Protein AF-A0A5C6E444-F1 (afdb_monomer_lite)

Radius of gyration: 42.6 Å; chains: 1; bounding box: 114×126×117 Å

Sequence (752 aa):
MQLSALETNTLDVEDFRRLGVRPQECRSLVIRQAAARRSRSLARLQLTSPTPNTELQLSRIATSAYRLLDPRKRVDFLQRVRVGRVLATSFPWGNQGQFRVDSADAAAANGEATEPYSSRDEEPFFFEVEYTQAYADNLEDRVAFSNWVQSLDSEDLILAAPRRHRIATLRRSIQHPRMILALIGLVLVTLYGVSQLDFRPETIAIRRVESEPSLTENETETEMETDTEPTVLSPSAQGTNQTEPSSTSGPAESGPADEQVASVDPPSQTGPSLPKNPMATSEVTPASPEIAEQPLMAPLAPKTASPPALPPAAAVEEMESQLTDSAPVLADTQLALTDESKLTEESGFLPDPFAAVAMNEIGTARSPDHADIPRTADKQPDAPVIEVERADLKTLLPEPSESEQNRAIARWKLAIPQIGTPLTPSQIPRVIQQIETSVASLSDADVDAYVAHRLIAQYAWLIETPDQVNARLQRLPPLFAVSIDRLLTQAYLAAENNADMLETQQHLARNGLVLAEHHLTFERFEDCENVLAVATRLATTSANRERILDVQQLTQALEQAQRMQTTVSRLDLTNPDAESPSDLGVAGRYYCLMLRRWDEGLPWLVHASDTRLANLARQEMEMTNASTATDWNELADRWILAADRSDGRSADSLRYHVIALKRRAAGLSNGFEEKLNRDREIEQAESALPFYLRQASDGQSLGHESPASQPAATDASEIPLLEPATADESTPLSGSPNIAGVLAAVELASLN

Structure (mmCIF, N/CA/C/O backbone):
data_AF-A0A5C6E444-F1
#
_entry.id   AF-A0A5C6E444-F1
#
loop_
_atom_site.group_PDB
_atom_site.id
_atom_site.type_symbol
_atom_site.label_atom_id
_atom_site.label_alt_id
_atom_site.label_comp_id
_atom_site.label_asym_id
_atom_site.label_entity_id
_atom_site.label_seq_id
_atom_site.pdbx_PDB_ins_code
_atom_site.Cartn_x
_atom_site.Cartn_y
_atom_site.Cartn_z
_atom_site.occupancy
_atom_site.B_iso_or_equiv
_atom_site.auth_seq_id
_atom_site.auth_comp_id
_atom_site.auth_asym_id
_atom_site.auth_atom_id
_atom_site.pdbx_PDB_model_num
ATOM 1 N N . MET A 1 1 ? 41.463 47.774 9.058 1.00 40.59 1 MET A N 1
ATOM 2 C CA . MET A 1 1 ? 40.265 48.484 8.549 1.00 40.59 1 MET A CA 1
ATOM 3 C C . MET A 1 1 ? 39.371 48.811 9.733 1.00 40.59 1 MET A C 1
ATOM 5 O O . MET A 1 1 ? 39.279 47.974 10.621 1.00 40.59 1 MET A O 1
ATOM 9 N N . GLN A 1 2 ? 38.741 49.986 9.776 1.00 31.84 2 GLN A N 1
ATOM 10 C CA . GLN A 1 2 ? 37.686 50.262 10.758 1.00 31.84 2 GLN A CA 1
ATOM 11 C C . GLN A 1 2 ? 36.372 49.679 10.228 1.00 31.84 2 GLN A C 1
ATOM 13 O O . GLN A 1 2 ? 35.950 50.032 9.129 1.00 31.84 2 GLN A O 1
ATOM 18 N N . LEU A 1 3 ? 35.750 48.768 10.978 1.00 35.50 3 LEU A N 1
ATOM 19 C CA . LEU A 1 3 ? 34.422 48.252 10.648 1.00 35.50 3 LEU A CA 1
ATOM 20 C C . LEU A 1 3 ? 33.384 49.321 11.008 1.00 35.50 3 LEU A C 1
ATOM 22 O O . LEU A 1 3 ? 33.232 49.674 12.176 1.00 35.50 3 LEU A O 1
ATOM 26 N N . SER A 1 4 ? 32.694 49.856 10.002 1.00 43.78 4 SER A N 1
ATOM 27 C CA . SER A 1 4 ? 31.638 50.855 10.177 1.00 43.78 4 SER A CA 1
ATOM 28 C C . SER A 1 4 ? 30.443 50.238 10.909 1.00 43.78 4 SER A C 1
ATOM 30 O O . SER A 1 4 ? 29.678 49.465 10.329 1.00 43.78 4 SER A O 1
ATOM 32 N N . ALA A 1 5 ? 30.298 50.559 12.194 1.00 47.66 5 ALA A N 1
ATOM 33 C CA . ALA A 1 5 ? 29.328 49.936 13.086 1.00 47.66 5 ALA A CA 1
ATOM 34 C C . ALA A 1 5 ? 27.890 50.425 12.837 1.00 47.66 5 ALA A C 1
ATOM 36 O O . ALA A 1 5 ? 27.390 51.255 13.589 1.00 47.66 5 ALA A O 1
ATOM 37 N N . LEU A 1 6 ? 27.250 49.905 11.780 1.00 49.41 6 LEU A N 1
ATOM 38 C CA . LEU A 1 6 ? 25.790 49.768 11.617 1.00 49.41 6 LEU A CA 1
ATOM 39 C C . LEU A 1 6 ? 25.437 48.979 10.331 1.00 49.41 6 LEU A C 1
ATOM 41 O O . LEU A 1 6 ? 24.584 49.390 9.548 1.00 49.41 6 LEU A O 1
ATOM 45 N N . GLU A 1 7 ? 26.068 47.816 10.101 1.00 54.72 7 GLU A N 1
ATOM 46 C CA . GLU A 1 7 ? 25.470 46.838 9.176 1.00 54.72 7 GLU A CA 1
ATOM 47 C C . GLU A 1 7 ? 24.103 46.419 9.735 1.00 54.72 7 GLU A C 1
ATOM 49 O O . GLU A 1 7 ? 24.007 45.835 10.819 1.00 54.72 7 GLU A O 1
ATOM 54 N N . THR A 1 8 ? 23.031 46.749 9.015 1.00 60.66 8 THR A N 1
ATOM 55 C CA . THR A 1 8 ? 21.670 46.389 9.409 1.00 60.66 8 THR A CA 1
ATOM 56 C C . THR A 1 8 ? 21.517 44.868 9.415 1.00 60.66 8 THR A C 1
ATOM 58 O O . THR A 1 8 ? 22.016 44.167 8.540 1.00 60.66 8 THR A O 1
ATOM 61 N N . ASN A 1 9 ? 20.808 44.325 10.411 1.00 74.19 9 ASN A N 1
ATOM 62 C CA . ASN A 1 9 ? 20.682 42.874 10.644 1.00 74.19 9 ASN A CA 1
ATOM 63 C C . ASN A 1 9 ? 19.778 42.149 9.609 1.00 74.19 9 ASN A C 1
ATOM 65 O O . ASN A 1 9 ? 19.244 41.071 9.868 1.00 74.19 9 ASN A O 1
ATOM 69 N N . THR A 1 10 ? 19.575 42.777 8.454 1.00 85.44 10 THR A N 1
ATOM 70 C CA . THR A 1 10 ? 18.703 42.404 7.340 1.00 85.44 10 THR A CA 1
ATOM 71 C C . THR A 1 10 ? 19.525 41.862 6.178 1.00 85.44 10 THR A C 1
ATOM 73 O O . THR A 1 10 ? 20.626 42.342 5.928 1.00 85.44 10 THR A O 1
ATOM 76 N N . LEU A 1 11 ? 18.975 40.911 5.423 1.00 90.38 11 LEU A N 1
ATOM 77 C CA . LEU A 1 11 ? 19.591 40.454 4.175 1.00 90.38 11 LEU A CA 1
ATOM 78 C C . LEU A 1 11 ? 19.696 41.584 3.147 1.00 90.38 11 LEU A C 1
ATOM 80 O O . LEU A 1 11 ? 18.687 42.192 2.790 1.00 90.38 11 LEU A O 1
ATOM 84 N N . ASP A 1 12 ? 20.907 41.811 2.643 1.00 93.50 12 ASP A N 1
ATOM 85 C CA . ASP A 1 12 ? 21.166 42.731 1.538 1.00 93.50 12 ASP A CA 1
ATOM 86 C C . ASP A 1 12 ? 20.846 42.049 0.193 1.00 93.50 12 ASP A C 1
ATOM 88 O O . ASP A 1 12 ? 21.086 40.854 0.000 1.00 93.50 12 ASP A O 1
ATOM 92 N N . VAL A 1 13 ? 20.351 42.820 -0.777 1.00 94.69 13 VAL A N 1
ATOM 93 C CA . VAL A 1 13 ? 20.203 42.392 -2.179 1.00 94.69 13 VAL A CA 1
ATOM 94 C C . VAL A 1 13 ? 21.555 41.945 -2.750 1.00 94.69 13 VAL A C 1
ATOM 96 O O . VAL A 1 13 ? 21.613 41.027 -3.572 1.00 94.69 13 VAL A O 1
ATOM 99 N N . GLU A 1 14 ? 22.651 42.538 -2.280 1.00 95.75 14 GLU A N 1
ATOM 100 C CA . GLU A 1 14 ? 24.004 42.161 -2.681 1.00 95.75 14 GLU A CA 1
ATOM 101 C C . GLU A 1 14 ? 24.407 40.746 -2.207 1.00 95.75 14 GLU A C 1
ATOM 103 O O . GLU A 1 14 ? 25.134 40.058 -2.926 1.00 95.75 14 GLU A O 1
ATOM 108 N N . ASP A 1 15 ? 23.889 40.244 -1.075 1.00 96.62 15 ASP A N 1
ATOM 109 C CA . ASP A 1 15 ? 24.129 38.851 -0.650 1.00 96.62 15 ASP A CA 1
ATOM 110 C C . ASP A 1 15 ? 23.521 37.852 -1.655 1.00 96.62 15 ASP A C 1
ATOM 112 O O . ASP A 1 15 ? 24.148 36.849 -2.003 1.00 96.62 15 ASP A O 1
ATOM 116 N N . PHE A 1 16 ? 22.336 38.159 -2.196 1.00 96.88 16 PHE A N 1
ATOM 117 C CA . PHE A 1 16 ? 21.716 37.384 -3.277 1.00 96.88 16 PHE A CA 1
ATOM 118 C C . PHE A 1 16 ? 22.481 37.528 -4.605 1.00 96.88 16 PHE A C 1
ATOM 120 O O . PHE A 1 16 ? 22.730 36.526 -5.289 1.00 96.88 16 PHE A O 1
ATOM 127 N N . ARG A 1 17 ? 22.902 38.755 -4.959 1.00 97.06 17 ARG A N 1
ATOM 128 C CA . ARG A 1 17 ? 23.645 39.045 -6.201 1.00 97.06 17 ARG A CA 1
ATOM 129 C C . ARG A 1 17 ? 24.972 38.285 -6.265 1.00 97.06 17 ARG A C 1
ATOM 131 O O . ARG A 1 17 ? 25.257 37.682 -7.300 1.00 97.06 17 ARG A O 1
ATOM 138 N N . ARG A 1 18 ? 25.742 38.241 -5.170 1.00 96.62 18 ARG A N 1
ATOM 139 C CA . ARG A 1 18 ? 27.035 37.524 -5.087 1.00 96.62 18 ARG A CA 1
ATOM 140 C C . ARG A 1 18 ? 26.921 36.032 -5.400 1.00 96.62 18 ARG A C 1
ATOM 142 O O . ARG A 1 18 ? 27.819 35.472 -6.027 1.00 96.62 18 ARG A O 1
ATOM 149 N N . LEU A 1 19 ? 25.821 35.387 -5.003 1.00 96.75 19 LEU A N 1
ATOM 150 C CA . LEU A 1 19 ? 25.569 33.982 -5.344 1.00 96.75 19 LEU A CA 1
ATOM 151 C C . LEU A 1 19 ? 24.977 33.806 -6.754 1.00 96.75 19 LEU A C 1
ATOM 153 O O . LEU A 1 19 ? 25.124 32.740 -7.349 1.00 96.75 19 LEU A O 1
ATOM 157 N N . GLY A 1 20 ? 24.337 34.838 -7.313 1.00 96.44 20 GLY A N 1
ATOM 158 C CA . GLY A 1 20 ? 23.543 34.744 -8.544 1.00 96.44 20 GLY A CA 1
ATOM 159 C C . GLY A 1 20 ? 22.139 34.176 -8.305 1.00 96.44 20 GLY A C 1
ATOM 160 O O . GLY A 1 20 ? 21.600 33.479 -9.161 1.00 96.44 20 GLY A O 1
ATOM 161 N N . VAL A 1 21 ? 21.565 34.433 -7.128 1.00 96.94 21 VAL A N 1
ATOM 162 C CA . VAL A 1 21 ? 20.275 33.889 -6.673 1.00 96.94 21 VAL A CA 1
ATOM 163 C C . VAL A 1 21 ? 19.212 34.999 -6.672 1.00 96.94 21 VAL A C 1
ATOM 165 O O . VAL A 1 21 ? 19.526 36.168 -6.462 1.00 96.94 21 VAL A O 1
ATOM 168 N N . ARG A 1 22 ? 17.935 34.668 -6.915 1.00 95.19 22 ARG A N 1
ATOM 169 C CA . ARG A 1 22 ? 16.834 35.654 -6.872 1.00 95.19 22 ARG A CA 1
ATOM 170 C C . ARG A 1 22 ? 16.516 36.055 -5.413 1.00 95.19 22 ARG A C 1
ATOM 172 O O . ARG A 1 22 ? 16.431 35.153 -4.583 1.00 95.19 22 ARG A O 1
ATOM 179 N N . PRO A 1 23 ? 16.211 37.333 -5.094 1.00 94.56 23 PRO A N 1
ATOM 180 C CA . PRO A 1 23 ? 15.843 37.778 -3.733 1.00 94.56 23 PRO A CA 1
ATOM 181 C C . PRO A 1 23 ? 14.659 37.044 -3.073 1.00 94.56 23 PRO A C 1
ATOM 183 O O . PRO A 1 23 ? 14.519 37.033 -1.855 1.00 94.56 23 PRO A O 1
ATOM 186 N N . GLN A 1 24 ? 13.798 36.421 -3.881 1.00 92.94 24 GLN A N 1
ATOM 187 C CA . GLN A 1 24 ? 12.638 35.633 -3.443 1.00 92.94 24 GLN A CA 1
ATOM 188 C C . GLN A 1 24 ? 12.989 34.164 -3.107 1.00 92.94 24 GLN A C 1
ATOM 190 O O . GLN A 1 24 ? 12.141 33.419 -2.614 1.00 92.94 24 GLN A O 1
ATOM 195 N N . GLU A 1 25 ? 14.210 33.701 -3.404 1.00 95.12 25 GLU A N 1
ATOM 196 C CA . GLU A 1 25 ? 14.583 32.293 -3.249 1.00 95.12 25 GLU A CA 1
ATOM 197 C C . GLU A 1 25 ? 14.889 31.934 -1.787 1.00 95.12 25 GLU A C 1
ATOM 199 O O . GLU A 1 25 ? 15.591 32.643 -1.055 1.00 95.12 25 GLU A O 1
ATOM 204 N N . CYS A 1 26 ? 14.345 30.795 -1.369 1.00 93.69 26 CYS A N 1
ATOM 205 C CA . CYS A 1 26 ? 14.373 30.286 0.002 1.00 93.69 26 CYS A CA 1
ATOM 206 C C . CYS A 1 26 ? 14.635 28.772 0.080 1.00 93.69 26 CYS A C 1
ATOM 208 O O . CYS A 1 26 ? 14.751 28.234 1.180 1.00 93.69 26 CYS A O 1
ATOM 210 N N . ARG A 1 27 ? 14.775 28.077 -1.058 1.00 93.69 27 ARG A N 1
ATOM 211 C CA . ARG A 1 27 ? 15.190 26.670 -1.109 1.00 93.69 27 ARG A CA 1
ATOM 212 C C . ARG A 1 27 ? 16.679 26.559 -0.780 1.00 93.69 27 ARG A C 1
ATOM 214 O O . ARG A 1 27 ? 17.534 26.990 -1.555 1.00 93.69 27 ARG A O 1
ATOM 221 N N . SER A 1 28 ? 16.985 25.946 0.362 1.00 92.75 28 SER A N 1
ATOM 222 C CA . SER A 1 28 ? 18.350 25.743 0.869 1.00 92.75 28 SER A CA 1
ATOM 223 C C . SER A 1 28 ? 19.281 25.085 -0.153 1.00 92.75 28 SER A C 1
ATOM 225 O O . SER A 1 28 ? 20.414 25.531 -0.314 1.00 92.75 28 SER A O 1
ATOM 227 N N . LEU A 1 29 ? 18.794 24.075 -0.883 1.00 91.31 29 LEU A N 1
ATOM 228 C CA . LEU A 1 29 ? 19.543 23.357 -1.917 1.00 91.31 29 LEU A CA 1
ATOM 229 C C . LEU A 1 29 ? 20.000 24.293 -3.046 1.00 91.31 29 LEU A C 1
ATOM 231 O O . LEU A 1 29 ? 21.170 24.264 -3.414 1.00 91.31 29 LEU A O 1
ATOM 235 N N . VAL A 1 30 ? 19.127 25.185 -3.530 1.00 94.75 30 VAL A N 1
ATOM 236 C CA . VAL A 1 30 ? 19.460 26.164 -4.584 1.00 94.75 30 VAL A CA 1
ATOM 237 C C . VAL A 1 30 ? 20.535 27.139 -4.097 1.00 94.75 30 VAL A C 1
ATOM 239 O O . VAL A 1 30 ? 21.501 27.406 -4.809 1.00 94.75 30 VAL A O 1
ATOM 242 N N . ILE A 1 31 ? 20.414 27.625 -2.856 1.00 95.81 31 ILE A N 1
ATOM 243 C CA . ILE A 1 31 ? 21.383 28.546 -2.239 1.00 95.81 31 ILE A CA 1
ATOM 244 C C . ILE A 1 31 ? 22.746 27.856 -2.051 1.00 95.81 31 ILE A C 1
ATOM 246 O O . ILE A 1 31 ? 23.773 28.414 -2.439 1.00 95.81 31 ILE A O 1
ATOM 250 N N . ARG A 1 32 ? 22.761 26.619 -1.526 1.00 96.06 32 ARG A N 1
ATOM 251 C CA . ARG A 1 32 ? 23.975 25.796 -1.370 1.00 96.06 32 ARG A CA 1
ATOM 252 C C . ARG A 1 32 ? 24.635 25.499 -2.721 1.00 96.06 32 ARG A C 1
ATOM 254 O O . ARG A 1 32 ? 25.845 25.667 -2.847 1.00 96.06 32 ARG A O 1
ATOM 261 N N . GLN A 1 33 ? 23.864 25.112 -3.739 1.00 95.44 33 GLN A N 1
ATOM 262 C CA . GLN A 1 33 ? 24.388 24.787 -5.070 1.00 95.44 33 GLN A CA 1
ATOM 263 C C . GLN A 1 33 ? 24.950 26.028 -5.784 1.00 95.44 33 GLN A C 1
ATOM 265 O O . GLN A 1 33 ? 26.018 25.948 -6.392 1.00 95.44 33 GLN A O 1
ATOM 270 N N . ALA A 1 34 ? 24.290 27.186 -5.673 1.00 96.94 34 ALA A N 1
ATOM 271 C CA . ALA A 1 34 ? 24.795 28.451 -6.207 1.00 96.94 34 ALA A CA 1
ATOM 272 C C . ALA A 1 34 ? 26.107 28.878 -5.523 1.00 96.94 34 ALA A C 1
ATOM 274 O O . ALA A 1 34 ? 27.084 29.196 -6.206 1.00 96.94 34 ALA A O 1
ATOM 275 N N . ALA A 1 35 ? 26.163 28.800 -4.188 1.00 97.38 35 ALA A N 1
ATOM 276 C CA . ALA A 1 35 ? 27.378 29.068 -3.422 1.00 97.38 35 ALA A CA 1
ATOM 277 C C . ALA A 1 35 ? 28.525 28.120 -3.806 1.00 97.38 35 ALA A C 1
ATOM 279 O O . ALA A 1 35 ? 29.620 28.594 -4.092 1.00 97.38 35 ALA A O 1
ATOM 280 N N . ALA A 1 36 ? 28.267 26.811 -3.902 1.00 95.94 36 ALA A N 1
ATOM 281 C CA . ALA A 1 36 ? 29.263 25.810 -4.290 1.00 95.94 36 ALA A CA 1
ATOM 282 C C . ALA A 1 36 ? 29.775 25.996 -5.730 1.00 95.94 36 ALA A C 1
ATOM 284 O O . ALA A 1 36 ? 30.969 25.839 -5.985 1.00 95.94 36 ALA A O 1
ATOM 285 N N . ARG A 1 37 ? 28.904 26.373 -6.679 1.00 96.31 37 ARG A N 1
ATOM 286 C CA . ARG A 1 37 ? 29.305 26.701 -8.060 1.00 96.31 37 ARG A CA 1
ATOM 287 C C . ARG A 1 37 ? 30.225 27.930 -8.094 1.00 96.31 37 ARG A C 1
ATOM 289 O O . ARG A 1 37 ? 31.275 27.875 -8.731 1.00 96.31 37 ARG A O 1
ATOM 296 N N . ARG A 1 38 ? 29.870 29.006 -7.377 1.00 96.50 38 ARG A N 1
ATOM 297 C CA . ARG A 1 38 ? 30.661 30.253 -7.304 1.00 96.50 38 ARG A CA 1
ATOM 298 C C . ARG A 1 38 ? 31.979 30.091 -6.542 1.00 96.50 38 ARG A C 1
ATOM 300 O O . ARG A 1 38 ? 33.000 30.623 -6.982 1.00 96.50 38 ARG A O 1
ATOM 307 N N . SER A 1 39 ? 31.985 29.350 -5.433 1.00 96.94 39 SER A N 1
ATOM 308 C CA . SER A 1 39 ? 33.206 29.103 -4.663 1.00 96.94 39 SER A CA 1
ATOM 309 C C . SER A 1 39 ? 34.166 28.184 -5.416 1.00 96.94 39 SER A C 1
ATOM 311 O O . SER A 1 39 ? 35.348 28.497 -5.476 1.00 96.94 39 SER A O 1
ATOM 313 N N . ARG A 1 40 ? 33.688 27.123 -6.086 1.00 96.56 40 ARG A N 1
ATOM 314 C C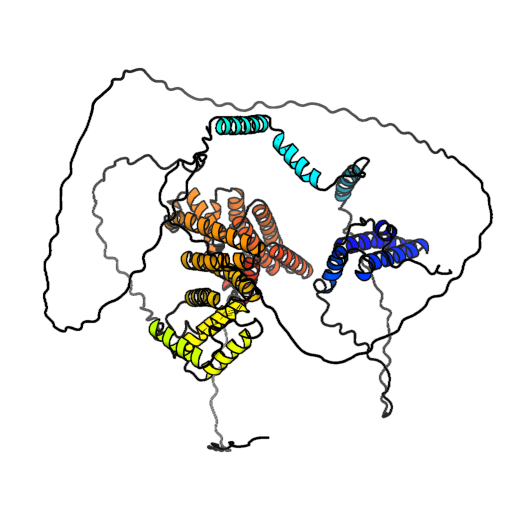A . ARG A 1 40 ? 34.540 26.199 -6.863 1.00 96.56 40 ARG A CA 1
ATOM 315 C C . ARG A 1 40 ? 35.345 26.905 -7.961 1.00 96.56 40 ARG A C 1
ATOM 317 O O . ARG A 1 40 ? 36.517 26.581 -8.140 1.00 96.56 40 ARG A O 1
ATOM 324 N N . SER A 1 41 ? 34.763 27.877 -8.671 1.00 94.56 41 SER A N 1
ATOM 325 C CA . SER A 1 41 ? 35.501 28.651 -9.685 1.00 94.56 41 SER A CA 1
ATOM 326 C C . SER A 1 41 ? 36.585 29.549 -9.078 1.00 94.56 41 SER A C 1
ATOM 328 O O . SER A 1 41 ? 37.691 29.609 -9.606 1.00 94.56 41 SER A O 1
ATOM 330 N N . LEU A 1 42 ? 36.300 30.209 -7.951 1.00 96.75 42 LEU A N 1
ATOM 331 C CA . LEU A 1 42 ? 37.261 31.104 -7.296 1.00 96.75 42 LEU A CA 1
ATOM 332 C C . LEU A 1 42 ? 38.324 30.349 -6.490 1.00 96.75 42 LEU A C 1
ATOM 334 O O . LEU A 1 42 ? 39.458 30.802 -6.425 1.00 96.75 42 LEU A O 1
ATOM 338 N N . ALA A 1 43 ? 37.992 29.188 -5.925 1.00 96.50 43 ALA A N 1
ATOM 339 C CA . ALA A 1 43 ? 38.939 28.315 -5.239 1.00 96.50 43 ALA A CA 1
ATOM 340 C C . ALA A 1 43 ? 39.964 27.738 -6.224 1.00 96.50 43 ALA A C 1
ATOM 342 O O . ALA A 1 43 ? 41.153 27.752 -5.931 1.00 96.50 43 ALA A O 1
ATOM 343 N N . ARG A 1 44 ? 39.532 27.326 -7.428 1.00 96.69 44 ARG A N 1
ATOM 344 C CA . ARG A 1 44 ? 40.459 26.954 -8.511 1.00 96.69 44 ARG A CA 1
ATOM 345 C C . ARG A 1 44 ? 41.402 28.109 -8.862 1.00 96.69 44 ARG A C 1
ATOM 347 O O . ARG A 1 44 ? 42.605 27.893 -8.881 1.00 96.69 44 ARG A O 1
ATOM 354 N N . LEU A 1 45 ? 40.879 29.327 -9.040 1.00 96.88 45 LEU A N 1
ATOM 355 C CA . LEU A 1 45 ? 41.705 30.516 -9.301 1.00 96.88 45 LEU A CA 1
ATOM 356 C C . LEU A 1 45 ? 42.662 30.854 -8.144 1.00 96.88 45 LEU A C 1
ATOM 358 O O . LEU A 1 45 ? 43.802 31.223 -8.400 1.00 96.88 45 LEU A O 1
ATOM 362 N N . GLN A 1 46 ? 42.239 30.693 -6.888 1.00 97.06 46 GLN A N 1
ATOM 363 C CA . GLN A 1 46 ? 43.089 30.905 -5.710 1.00 97.06 46 GLN A CA 1
ATOM 364 C C . GLN A 1 46 ? 44.215 29.862 -5.616 1.00 97.06 46 GLN A C 1
ATOM 366 O O . GLN A 1 46 ? 45.309 30.199 -5.178 1.00 97.06 46 GLN A O 1
ATOM 371 N N . LEU A 1 47 ? 43.967 28.618 -6.039 1.00 96.50 47 LEU A N 1
ATOM 372 C CA . LEU A 1 47 ? 44.970 27.548 -6.062 1.00 96.50 47 LEU A CA 1
ATOM 373 C C . LEU A 1 47 ? 45.969 27.702 -7.222 1.00 96.50 47 LEU A C 1
ATOM 375 O O . LEU A 1 47 ? 47.152 27.445 -7.033 1.00 96.50 47 LEU A O 1
ATOM 379 N N . THR A 1 48 ? 45.529 28.148 -8.405 1.00 97.56 48 THR A N 1
ATOM 380 C CA . THR A 1 48 ? 46.429 28.387 -9.554 1.00 97.56 48 THR A CA 1
ATOM 381 C C . THR A 1 48 ? 47.189 29.710 -9.468 1.00 97.56 48 THR A C 1
ATOM 383 O O . THR A 1 48 ? 48.245 29.863 -10.074 1.00 97.56 48 THR A O 1
ATOM 386 N N . SER A 1 49 ? 46.614 30.697 -8.784 1.00 96.69 49 SER A N 1
ATOM 387 C CA . SER A 1 49 ? 47.058 32.092 -8.793 1.00 96.69 49 SER A CA 1
ATOM 388 C C . SER A 1 49 ? 46.505 32.819 -7.557 1.00 96.69 49 SER A C 1
ATOM 390 O O . SER A 1 49 ? 45.511 33.542 -7.667 1.00 96.69 49 SER A O 1
ATOM 392 N N . PRO A 1 50 ? 47.089 32.612 -6.362 1.00 97.00 50 PRO A N 1
ATOM 393 C CA . PRO A 1 50 ? 46.564 33.180 -5.125 1.00 97.00 50 PRO A CA 1
ATOM 394 C C . PRO A 1 50 ? 46.607 34.710 -5.153 1.00 97.00 50 PRO A C 1
ATOM 396 O O . PRO A 1 50 ? 47.662 35.314 -5.347 1.00 97.00 50 PRO A O 1
ATOM 399 N N . THR A 1 51 ? 45.458 35.351 -4.919 1.00 97.56 51 THR A N 1
ATOM 400 C CA . THR A 1 51 ? 45.372 36.811 -4.763 1.00 97.56 51 THR A CA 1
ATOM 401 C C . THR A 1 51 ? 44.507 37.173 -3.552 1.00 97.56 51 THR A C 1
ATOM 403 O O . THR A 1 51 ? 43.516 36.488 -3.279 1.00 97.56 51 THR A O 1
ATOM 406 N N . PRO A 1 52 ? 44.789 38.287 -2.851 1.00 96.50 52 PRO A N 1
ATOM 407 C CA . PRO A 1 52 ? 43.941 38.736 -1.745 1.00 96.50 52 PRO A CA 1
ATOM 408 C C . PRO A 1 52 ? 42.520 39.103 -2.211 1.00 96.50 52 PRO A C 1
ATOM 410 O O . PRO A 1 52 ? 41.577 39.058 -1.427 1.00 96.50 52 PRO A O 1
ATOM 413 N N . ASN A 1 53 ? 42.332 39.425 -3.497 1.00 96.06 53 ASN A N 1
ATOM 414 C CA . ASN A 1 53 ? 41.016 39.724 -4.063 1.00 96.06 53 ASN A CA 1
ATOM 415 C C . ASN A 1 53 ? 40.154 38.464 -4.236 1.00 96.06 53 ASN A C 1
ATOM 417 O O . ASN A 1 53 ? 38.960 38.505 -3.944 1.00 96.06 53 ASN A O 1
ATOM 421 N N . THR A 1 54 ? 40.730 37.344 -4.681 1.00 96.12 54 THR A N 1
ATOM 422 C CA . THR A 1 54 ? 40.015 36.061 -4.820 1.00 96.12 54 THR A CA 1
ATOM 423 C C . THR A 1 54 ? 39.689 35.448 -3.457 1.00 96.12 54 THR A C 1
ATOM 425 O O . THR A 1 54 ? 38.571 34.971 -3.259 1.00 96.12 54 THR A O 1
ATOM 428 N N . GLU A 1 55 ? 40.584 35.572 -2.476 1.00 97.38 55 GLU A N 1
ATOM 429 C CA . GLU A 1 55 ? 40.324 35.236 -1.066 1.00 97.38 55 GLU A CA 1
ATOM 430 C C . GLU A 1 55 ? 39.182 36.081 -0.458 1.00 97.38 55 GLU A C 1
ATOM 432 O O . GLU A 1 55 ? 38.241 35.560 0.154 1.00 97.38 55 GLU A O 1
ATOM 437 N N . LEU A 1 56 ? 39.203 37.397 -0.691 1.00 96.62 56 LEU A N 1
ATOM 438 C CA . LEU A 1 56 ? 38.163 38.325 -0.240 1.00 96.62 56 LEU A CA 1
ATOM 439 C C . LEU A 1 56 ? 36.812 38.102 -0.952 1.00 96.62 56 LEU A C 1
ATOM 441 O O . LEU A 1 56 ? 35.755 38.362 -0.376 1.00 96.62 56 LEU A O 1
ATOM 445 N N . GLN A 1 57 ? 36.805 37.576 -2.180 1.00 96.75 57 GLN A N 1
ATOM 446 C CA . GLN A 1 57 ? 35.574 37.139 -2.850 1.00 96.75 57 GLN A CA 1
ATOM 447 C C . GLN A 1 57 ? 35.048 35.807 -2.290 1.00 96.75 57 GLN A C 1
ATOM 449 O O . GLN A 1 57 ? 33.841 35.685 -2.066 1.00 96.75 57 GLN A O 1
ATOM 454 N N . LEU A 1 58 ? 35.924 34.836 -2.002 1.00 97.38 58 LEU A N 1
ATOM 455 C CA . LEU A 1 58 ? 35.554 33.556 -1.381 1.00 97.38 58 LEU A CA 1
ATOM 456 C C . LEU A 1 58 ? 34.920 33.753 0.004 1.00 97.38 58 LEU A C 1
ATOM 458 O O . LEU A 1 58 ? 33.834 33.232 0.264 1.00 97.38 58 LEU A O 1
ATOM 462 N N . SER A 1 59 ? 35.545 34.559 0.864 1.00 96.94 59 SER A N 1
ATOM 463 C CA . SER A 1 59 ? 35.014 34.887 2.197 1.00 96.94 59 SER A CA 1
ATOM 464 C C . SER A 1 59 ? 33.691 35.664 2.133 1.00 96.94 59 SER A C 1
ATOM 466 O O . SER A 1 59 ? 32.773 35.377 2.908 1.00 96.94 59 SER A O 1
ATOM 468 N N . ARG A 1 60 ? 33.520 36.574 1.159 1.00 96.75 60 ARG A N 1
ATOM 469 C CA . ARG A 1 60 ? 32.222 37.221 0.880 1.00 96.75 60 ARG A CA 1
ATOM 470 C C . ARG A 1 60 ? 31.147 36.216 0.464 1.00 96.75 60 ARG A C 1
ATOM 472 O O . ARG A 1 60 ? 30.052 36.272 1.013 1.00 96.75 60 ARG A O 1
ATOM 479 N N . ILE A 1 61 ? 31.443 35.281 -0.440 1.00 97.50 61 ILE A N 1
ATOM 480 C CA . ILE A 1 61 ? 30.493 34.234 -0.867 1.00 97.50 61 ILE A CA 1
ATOM 481 C C . ILE A 1 61 ? 30.096 33.328 0.303 1.00 97.50 61 ILE A C 1
ATOM 483 O O . ILE A 1 61 ? 28.906 33.067 0.478 1.00 97.50 61 ILE A O 1
ATOM 487 N N . ALA A 1 62 ? 31.051 32.906 1.136 1.00 96.75 62 ALA A N 1
ATOM 488 C CA . ALA A 1 62 ? 30.766 32.126 2.340 1.00 96.75 62 ALA A CA 1
ATOM 489 C C . ALA A 1 62 ? 29.866 32.901 3.323 1.00 96.75 62 ALA A C 1
ATOM 491 O O . ALA A 1 62 ? 28.868 32.366 3.805 1.00 96.75 62 ALA A O 1
ATOM 492 N N . THR A 1 63 ? 30.162 34.186 3.551 1.00 96.12 63 THR A N 1
ATOM 493 C CA . THR A 1 63 ? 29.378 35.060 4.440 1.00 96.12 63 THR A CA 1
ATOM 494 C C . THR A 1 63 ? 27.953 35.271 3.920 1.00 96.12 63 THR A C 1
ATOM 496 O O . THR A 1 63 ? 26.995 35.115 4.677 1.00 96.12 63 THR A O 1
ATOM 499 N N . SER A 1 64 ? 27.790 35.572 2.629 1.00 96.69 64 SER A N 1
ATOM 500 C CA . SER A 1 64 ? 26.479 35.750 1.993 1.00 96.69 64 SER A CA 1
ATOM 501 C C . SER A 1 64 ? 25.664 34.451 1.981 1.00 96.69 64 SER A C 1
ATOM 503 O O . SER A 1 64 ? 24.470 34.477 2.273 1.00 96.69 64 SER A O 1
ATOM 505 N N . ALA A 1 65 ? 26.296 33.298 1.730 1.00 96.88 65 ALA A N 1
ATOM 506 C CA . ALA A 1 65 ? 25.637 31.993 1.815 1.00 96.88 65 ALA A CA 1
ATOM 507 C C . ALA A 1 65 ? 25.183 31.659 3.246 1.00 96.88 65 ALA A C 1
ATOM 509 O O . ALA A 1 65 ? 24.051 31.212 3.429 1.00 96.88 65 ALA A O 1
ATOM 510 N N . TYR A 1 66 ? 26.015 31.935 4.257 1.00 96.31 66 TYR A N 1
ATOM 511 C CA . TYR A 1 66 ? 25.643 31.776 5.665 1.00 96.31 66 TYR A CA 1
ATOM 512 C C . TYR A 1 66 ? 24.460 32.681 6.040 1.00 96.31 66 TYR A C 1
ATOM 514 O O . TYR A 1 66 ? 23.457 32.191 6.555 1.00 96.31 66 TYR A O 1
ATOM 522 N N . ARG A 1 67 ? 24.518 33.980 5.702 1.00 95.44 67 ARG A N 1
ATOM 523 C CA . ARG A 1 67 ? 23.416 34.934 5.938 1.00 95.44 67 ARG A CA 1
ATOM 524 C C . ARG A 1 67 ? 22.108 34.460 5.295 1.00 95.44 67 ARG A C 1
ATOM 526 O O . ARG A 1 67 ? 21.068 34.500 5.943 1.00 95.44 67 ARG A O 1
ATOM 533 N N . LEU A 1 68 ? 22.154 33.977 4.051 1.00 95.56 68 LEU A N 1
ATOM 534 C CA . LEU A 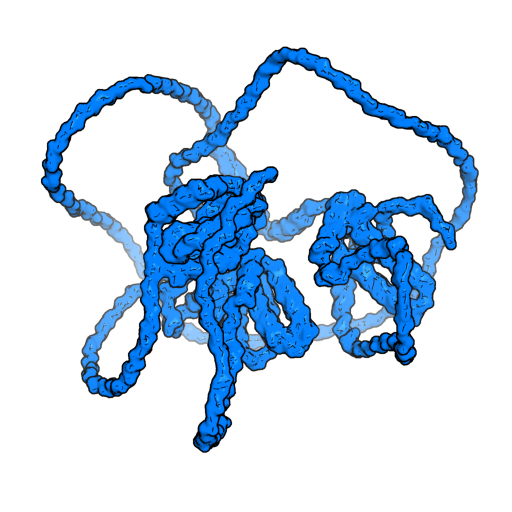1 68 ? 20.974 33.508 3.311 1.00 95.56 68 LEU A CA 1
ATOM 535 C C . LEU A 1 68 ? 20.375 32.193 3.832 1.00 95.56 68 LEU A C 1
ATOM 537 O O . LEU A 1 68 ? 19.188 31.945 3.583 1.00 95.56 68 LEU A O 1
ATOM 541 N N . LEU A 1 69 ? 21.173 31.371 4.521 1.00 95.88 69 LEU A N 1
ATOM 542 C CA . LEU A 1 69 ? 20.763 30.113 5.156 1.00 95.88 69 LEU A CA 1
ATOM 543 C C . LEU A 1 69 ? 20.407 30.267 6.647 1.00 95.88 69 LEU A C 1
ATOM 545 O O . LEU A 1 69 ? 19.831 29.342 7.214 1.00 95.88 69 LEU A O 1
ATOM 549 N N . ASP A 1 70 ? 20.690 31.410 7.277 1.00 94.88 70 ASP A N 1
ATOM 550 C CA . ASP A 1 70 ? 20.218 31.725 8.629 1.00 94.88 70 ASP A CA 1
ATOM 551 C C . ASP A 1 70 ? 18.742 32.178 8.581 1.00 94.88 70 ASP A C 1
ATOM 553 O O . ASP A 1 70 ? 18.441 33.265 8.066 1.00 94.88 70 ASP A O 1
ATOM 557 N N . PRO A 1 71 ? 17.784 31.403 9.134 1.00 94.25 71 PRO A N 1
ATOM 558 C CA . PRO A 1 71 ? 16.390 31.829 9.171 1.00 94.25 71 PRO A CA 1
ATOM 559 C C . PRO A 1 71 ? 16.215 33.122 9.984 1.00 94.25 71 PRO A C 1
ATOM 561 O O . PRO A 1 71 ? 15.326 33.910 9.678 1.00 94.25 71 PRO A O 1
ATOM 564 N N . ARG A 1 72 ? 17.074 33.433 10.962 1.00 93.62 72 ARG A N 1
ATOM 565 C CA . ARG A 1 72 ? 16.940 34.645 11.794 1.00 93.62 72 ARG A CA 1
ATOM 566 C C . ARG A 1 72 ? 17.122 35.946 10.996 1.00 93.62 72 ARG A C 1
ATOM 568 O O . ARG A 1 72 ? 16.656 36.987 11.450 1.00 93.62 72 ARG A O 1
ATOM 575 N N . LYS A 1 73 ? 17.743 35.895 9.808 1.00 93.25 73 LYS A N 1
ATOM 576 C CA . LYS A 1 73 ? 17.940 37.045 8.895 1.00 93.25 73 LYS A CA 1
ATOM 577 C C . LYS A 1 73 ? 16.784 37.252 7.905 1.00 93.25 73 LYS A C 1
ATOM 579 O O . LYS A 1 73 ? 16.741 38.266 7.206 1.00 93.25 73 LYS A O 1
ATOM 584 N N . ARG A 1 74 ? 15.858 36.291 7.803 1.00 92.19 74 ARG A N 1
ATOM 585 C CA . ARG A 1 74 ? 14.727 36.320 6.862 1.00 92.19 74 ARG A CA 1
ATOM 586 C C . ARG A 1 74 ? 13.565 37.117 7.464 1.00 92.19 74 ARG A C 1
ATOM 588 O O . ARG A 1 74 ? 13.020 36.744 8.498 1.00 92.19 74 ARG A O 1
ATOM 595 N N . VAL A 1 75 ? 13.166 38.203 6.799 1.00 89.19 75 VAL A N 1
ATOM 596 C CA . VAL A 1 75 ? 12.075 39.086 7.262 1.00 89.19 75 VAL A CA 1
ATOM 597 C C . VAL A 1 75 ? 10.723 38.355 7.225 1.00 89.19 75 VAL A C 1
ATOM 599 O O . VAL A 1 75 ? 10.002 38.302 8.225 1.00 89.19 75 VAL A O 1
ATOM 602 N N . ASP A 1 76 ? 10.407 37.723 6.093 1.00 91.06 76 ASP A N 1
ATOM 603 C CA . ASP A 1 76 ? 9.178 36.947 5.904 1.00 91.06 76 ASP A CA 1
ATOM 604 C C . ASP A 1 76 ? 9.164 35.657 6.747 1.00 91.06 76 ASP A C 1
ATOM 606 O O . ASP A 1 76 ? 10.133 34.895 6.788 1.00 91.06 76 ASP A O 1
ATOM 610 N N . PHE A 1 77 ? 8.032 35.399 7.404 1.00 88.56 77 PHE A N 1
ATOM 611 C CA . PHE A 1 77 ? 7.777 34.184 8.173 1.00 88.56 77 PHE A CA 1
ATOM 612 C C . PHE A 1 77 ? 7.758 32.919 7.296 1.00 88.56 77 PHE A C 1
ATOM 614 O O . PHE A 1 77 ? 8.300 31.892 7.707 1.00 88.56 77 PHE A O 1
ATOM 621 N N . LEU A 1 78 ? 7.219 32.971 6.072 1.00 86.88 78 LEU A N 1
ATOM 622 C CA . LEU A 1 78 ? 7.189 31.791 5.196 1.00 86.88 78 LEU A CA 1
ATOM 623 C C . LEU A 1 78 ? 8.597 31.421 4.707 1.00 86.88 78 LEU A C 1
ATOM 625 O O . LEU A 1 78 ? 8.953 30.239 4.698 1.00 86.88 78 LEU A O 1
ATOM 629 N N . GLN A 1 79 ? 9.438 32.407 4.385 1.00 91.06 79 GLN A N 1
ATOM 630 C CA . GLN A 1 79 ? 10.867 32.170 4.152 1.00 91.06 79 GLN A CA 1
ATOM 631 C C . GLN A 1 79 ? 11.583 31.627 5.402 1.00 91.06 79 GLN A C 1
ATOM 633 O O . GLN A 1 79 ? 12.391 30.707 5.265 1.00 91.06 79 GLN A O 1
ATOM 638 N N . ARG A 1 80 ? 11.271 32.125 6.611 1.00 93.19 80 ARG A N 1
ATOM 639 C CA . ARG A 1 80 ? 11.817 31.588 7.876 1.00 93.19 80 ARG A CA 1
ATOM 640 C C . ARG A 1 80 ? 11.505 30.109 8.064 1.00 93.19 80 ARG A C 1
ATOM 642 O O . ARG A 1 80 ? 12.425 29.332 8.307 1.00 93.19 80 ARG A O 1
ATOM 649 N N . VAL A 1 81 ? 10.244 29.713 7.893 1.00 87.81 81 VAL A N 1
ATOM 650 C CA . VAL A 1 81 ? 9.818 28.309 8.001 1.00 87.81 81 VAL A CA 1
ATOM 651 C C . VAL A 1 81 ? 10.505 27.443 6.941 1.00 87.81 81 VAL A C 1
ATOM 653 O O . VAL A 1 81 ? 11.021 26.379 7.274 1.00 87.81 81 VAL A O 1
ATOM 656 N N . ARG A 1 82 ? 10.580 27.899 5.682 1.00 86.69 82 ARG A N 1
ATOM 657 C CA . ARG A 1 82 ? 11.210 27.140 4.581 1.00 86.69 82 ARG A CA 1
ATOM 658 C C . ARG A 1 82 ? 12.713 26.926 4.759 1.00 86.69 82 ARG A C 1
ATOM 660 O O . ARG A 1 82 ? 13.195 25.839 4.463 1.00 86.69 82 ARG A O 1
ATOM 667 N N . VAL A 1 83 ? 13.439 27.932 5.246 1.00 89.19 83 VAL A N 1
ATOM 668 C CA . VAL A 1 83 ? 14.879 27.813 5.531 1.00 89.19 83 VAL A CA 1
ATOM 669 C C . VAL A 1 83 ? 15.111 26.989 6.806 1.00 89.19 83 VAL A C 1
ATOM 671 O O . VAL A 1 83 ? 15.976 26.117 6.821 1.00 89.19 83 VAL A O 1
ATOM 674 N N . GLY A 1 84 ? 14.305 27.205 7.852 1.00 81.75 84 GLY A N 1
ATOM 675 C CA . GLY A 1 84 ? 14.433 26.523 9.143 1.00 81.75 84 GLY A CA 1
ATOM 676 C C . GLY A 1 84 ? 14.092 25.028 9.124 1.00 81.75 84 GLY A C 1
ATOM 677 O O . GLY A 1 84 ? 14.763 24.258 9.809 1.00 81.75 84 GLY A O 1
ATOM 678 N N . ARG A 1 85 ? 13.117 24.589 8.307 1.00 72.56 85 ARG A N 1
ATOM 679 C CA . ARG A 1 85 ? 12.684 23.172 8.220 1.00 72.56 85 ARG A CA 1
ATOM 680 C C . ARG A 1 85 ? 13.810 22.189 7.870 1.00 72.56 85 ARG A C 1
ATOM 682 O O . ARG A 1 85 ? 13.685 21.005 8.144 1.00 72.56 85 ARG A O 1
ATOM 689 N N . VAL A 1 86 ? 14.892 22.679 7.270 1.00 56.03 86 VAL A N 1
ATOM 690 C CA . VAL A 1 86 ? 15.996 21.882 6.713 1.00 56.03 86 VAL A CA 1
ATOM 691 C C . VAL A 1 86 ? 16.922 21.313 7.797 1.00 56.03 86 VAL A C 1
ATOM 693 O O . VAL A 1 86 ? 17.561 20.291 7.576 1.00 56.03 86 VAL A O 1
ATOM 696 N N . LEU A 1 87 ? 17.003 21.938 8.978 1.00 52.62 87 LEU A N 1
ATOM 697 C CA . LEU A 1 87 ? 17.950 21.514 10.021 1.00 52.62 87 LEU A CA 1
ATOM 698 C C . LEU A 1 87 ? 17.556 20.215 10.744 1.00 52.62 87 LEU A C 1
ATOM 700 O O . LEU A 1 87 ? 18.423 19.598 11.351 1.00 52.62 87 LEU A O 1
ATOM 704 N N . ALA A 1 88 ? 16.290 19.794 10.674 1.00 50.72 88 ALA A N 1
ATOM 705 C CA . ALA A 1 88 ? 15.793 18.618 11.393 1.00 50.72 88 ALA A CA 1
ATOM 706 C C . ALA A 1 88 ? 15.757 17.324 10.554 1.00 50.72 88 ALA A C 1
ATOM 708 O O . ALA A 1 88 ? 15.619 16.249 11.124 1.00 50.72 88 ALA A O 1
ATOM 709 N N . THR A 1 89 ? 15.842 17.408 9.219 1.00 44.84 89 THR A N 1
ATOM 710 C CA . THR A 1 89 ? 15.475 16.284 8.328 1.00 44.84 89 THR A CA 1
ATOM 711 C C . THR A 1 89 ? 16.456 16.008 7.182 1.00 44.84 89 THR A C 1
ATOM 713 O O . THR A 1 89 ? 16.116 15.249 6.282 1.00 44.84 89 THR A O 1
ATOM 716 N N . SER A 1 90 ? 17.642 16.634 7.138 1.00 45.06 90 SER A N 1
ATOM 717 C CA . SER A 1 90 ? 18.560 16.499 5.984 1.00 45.06 90 SER A CA 1
ATOM 718 C C . SER A 1 90 ? 20.048 16.318 6.340 1.00 45.06 90 SER A C 1
ATOM 720 O O . SER A 1 90 ? 20.916 16.824 5.622 1.00 45.06 90 SER A O 1
ATOM 722 N N . PHE A 1 91 ? 20.362 15.646 7.452 1.00 46.69 91 PHE A N 1
ATOM 723 C CA . PHE A 1 91 ? 21.740 15.299 7.837 1.00 46.69 91 PHE A CA 1
ATOM 724 C C . PHE A 1 91 ? 21.817 13.895 8.478 1.00 46.69 91 PHE A C 1
ATOM 726 O O . PHE A 1 91 ? 21.643 13.776 9.690 1.00 46.69 91 PHE A O 1
ATOM 733 N N . PRO A 1 92 ? 22.131 12.833 7.708 1.00 46.44 92 PRO A N 1
ATOM 734 C CA . PRO A 1 92 ? 22.242 11.465 8.237 1.00 46.44 92 PRO A CA 1
ATOM 735 C C . PRO A 1 92 ? 23.490 11.215 9.111 1.00 46.44 92 PRO A C 1
ATOM 737 O O . PRO A 1 92 ? 23.612 10.159 9.717 1.00 46.44 92 PRO A O 1
ATOM 740 N N . TRP A 1 93 ? 24.412 12.178 9.231 1.00 49.81 93 TRP A N 1
ATOM 741 C CA . TRP A 1 93 ? 25.599 12.098 10.105 1.00 49.81 93 TRP A CA 1
ATOM 742 C C . TRP A 1 93 ? 25.382 12.686 11.519 1.00 49.81 93 TRP A C 1
ATOM 744 O O . TRP A 1 93 ? 26.340 12.939 12.244 1.00 49.81 93 TRP A O 1
ATOM 754 N N . GLY A 1 94 ? 24.133 12.932 11.933 1.00 43.50 94 GLY A N 1
ATOM 755 C CA . GLY A 1 94 ? 23.821 13.677 13.164 1.00 43.50 94 GLY A CA 1
ATOM 756 C C . GLY A 1 94 ? 24.038 12.956 14.507 1.00 43.50 94 GLY A C 1
ATOM 757 O O . GLY A 1 94 ? 24.030 13.622 15.539 1.00 43.50 94 GLY A O 1
ATOM 758 N N . ASN A 1 95 ? 24.234 11.631 14.533 1.00 36.66 95 ASN A N 1
ATOM 759 C CA . ASN A 1 95 ? 24.045 10.819 15.753 1.00 36.66 95 ASN A CA 1
ATOM 760 C C . ASN A 1 95 ? 25.311 10.431 16.551 1.00 36.66 95 ASN A C 1
ATOM 762 O O . ASN A 1 95 ? 25.208 9.653 17.495 1.00 36.66 95 ASN A O 1
ATOM 766 N N . GLN A 1 96 ? 26.490 10.979 16.234 1.00 42.16 96 GLN A N 1
ATOM 767 C CA . GLN A 1 96 ? 27.712 10.816 17.057 1.00 42.16 96 GLN A CA 1
ATOM 768 C C . GLN A 1 96 ? 28.348 12.152 17.495 1.00 42.16 96 GLN A C 1
ATOM 770 O O . GLN A 1 96 ? 29.479 12.187 17.969 1.00 42.16 96 GLN A O 1
ATOM 775 N N . GLY A 1 97 ? 27.613 13.262 17.373 1.00 35.22 97 GLY A N 1
ATOM 776 C CA . GLY A 1 97 ? 28.097 14.615 17.666 1.00 35.22 97 GLY A CA 1
ATOM 777 C C . GLY A 1 97 ? 27.381 15.307 18.827 1.00 35.22 97 GLY A C 1
ATOM 778 O O . GLY A 1 97 ? 26.865 16.409 18.635 1.00 35.22 97 GLY A O 1
ATOM 779 N N . GLN A 1 98 ? 27.340 14.714 20.029 1.00 32.81 98 GLN A N 1
ATOM 780 C CA . GLN A 1 98 ? 26.963 15.490 21.220 1.00 32.81 98 GLN A CA 1
ATOM 781 C C . GLN A 1 98 ? 28.035 16.553 21.485 1.00 32.81 98 GLN A C 1
ATOM 783 O O . GLN A 1 98 ? 29.092 16.265 22.039 1.00 32.81 98 GLN A O 1
ATOM 788 N N . PHE A 1 99 ? 27.743 17.797 21.106 1.00 28.22 99 PHE A N 1
ATOM 789 C CA . PHE A 1 99 ? 28.606 18.949 21.360 1.00 28.22 99 PHE A CA 1
ATOM 790 C C . PHE A 1 99 ? 28.508 19.369 22.838 1.00 28.22 99 PHE A C 1
ATOM 792 O O . PHE A 1 99 ? 27.951 20.416 23.179 1.00 28.22 99 PHE A O 1
ATOM 799 N N . ARG A 1 100 ? 29.013 18.514 23.736 1.00 28.89 100 ARG A N 1
ATOM 800 C CA . ARG A 1 100 ? 29.204 18.858 25.144 1.00 28.89 100 ARG A CA 1
ATOM 801 C C . ARG A 1 100 ? 30.222 19.987 25.232 1.00 28.89 100 ARG A C 1
ATOM 803 O O . ARG A 1 100 ? 31.413 19.796 25.010 1.00 28.89 100 ARG A O 1
ATOM 810 N N . VAL A 1 101 ? 29.733 21.170 25.587 1.00 33.12 101 VAL A N 1
ATOM 811 C CA . VAL A 1 101 ? 30.573 22.218 26.162 1.00 33.12 101 VAL A CA 1
ATOM 812 C C . VAL A 1 101 ? 30.807 21.822 27.616 1.00 33.12 101 VAL A C 1
ATOM 814 O O . VAL A 1 101 ? 30.123 22.308 28.514 1.00 33.12 101 VAL A O 1
ATOM 817 N N . ASP A 1 102 ? 31.725 20.879 27.833 1.00 28.88 102 ASP A N 1
ATOM 818 C CA . ASP A 1 102 ? 32.187 20.544 29.177 1.00 28.88 102 ASP A CA 1
ATOM 819 C C . ASP A 1 102 ? 32.955 21.761 29.714 1.00 28.88 102 ASP A C 1
ATOM 821 O O . ASP A 1 102 ? 34.070 22.079 29.292 1.00 28.88 102 ASP A O 1
ATOM 825 N N . SER A 1 103 ? 32.293 22.512 30.594 1.00 33.56 103 SER A N 1
ATOM 826 C CA . SER A 1 103 ? 32.824 23.723 31.209 1.00 33.56 103 SER A CA 1
ATOM 827 C C . SER A 1 103 ? 33.974 23.362 32.144 1.00 33.56 103 SER A C 1
ATOM 829 O O . SER A 1 103 ? 33.745 22.877 33.252 1.00 33.56 103 SER A O 1
ATOM 831 N N . ALA A 1 104 ? 35.203 23.593 31.686 1.00 36.28 104 ALA A N 1
ATOM 832 C CA . ALA A 1 104 ? 36.416 23.330 32.445 1.00 36.28 104 ALA A CA 1
ATOM 833 C C . ALA A 1 104 ? 36.583 24.325 33.607 1.00 36.28 104 ALA A C 1
ATOM 835 O O . ALA A 1 104 ? 37.257 25.342 33.469 1.00 36.28 104 ALA A O 1
ATOM 836 N N . ASP A 1 105 ? 35.984 24.001 34.752 1.00 36.38 105 ASP A N 1
ATOM 837 C CA . ASP A 1 105 ? 36.290 24.606 36.048 1.00 36.38 105 ASP A CA 1
ATOM 838 C C . ASP A 1 105 ? 36.042 23.597 37.187 1.00 36.38 105 ASP A C 1
ATOM 840 O O . ASP A 1 105 ? 35.177 22.728 37.090 1.00 36.38 105 ASP A O 1
ATOM 844 N N . ALA A 1 106 ? 36.801 23.735 38.279 1.00 38.03 106 ALA A N 1
ATOM 845 C CA . ALA A 1 106 ? 36.665 22.987 39.540 1.00 38.03 106 ALA A CA 1
ATOM 846 C C . ALA A 1 106 ? 36.838 21.442 39.515 1.00 38.03 106 ALA A C 1
ATOM 848 O O . ALA A 1 106 ? 35.937 20.692 39.891 1.00 38.03 106 ALA A O 1
ATOM 849 N N . ALA A 1 107 ? 38.066 20.968 39.269 1.00 31.80 107 ALA A N 1
ATOM 850 C CA . ALA A 1 107 ? 38.557 19.707 39.846 1.00 31.80 107 ALA A CA 1
ATOM 851 C C . ALA A 1 107 ? 40.041 19.830 40.244 1.00 31.80 107 ALA A C 1
ATOM 853 O O . ALA A 1 107 ? 40.932 19.803 39.399 1.00 31.80 107 ALA A O 1
ATOM 854 N N . ALA A 1 108 ? 40.305 19.986 41.543 1.00 40.31 108 ALA A N 1
ATOM 855 C CA . ALA A 1 108 ? 41.648 19.979 42.123 1.00 40.31 108 ALA A CA 1
ATOM 856 C C . ALA A 1 108 ? 41.803 18.808 43.111 1.00 40.31 108 ALA A C 1
ATOM 858 O O . ALA A 1 108 ? 40.807 18.316 43.635 1.00 40.31 108 ALA A O 1
ATOM 859 N N . ALA A 1 109 ? 43.064 18.473 43.417 1.00 40.06 109 ALA A N 1
ATOM 860 C CA . ALA A 1 109 ? 43.552 17.379 44.276 1.00 40.06 109 ALA A CA 1
ATOM 861 C C . ALA A 1 109 ? 43.660 15.980 43.623 1.00 40.06 109 ALA A C 1
ATOM 863 O O . ALA A 1 109 ? 42.758 15.537 42.924 1.00 40.06 109 ALA A O 1
ATOM 864 N N . ASN A 1 110 ? 44.771 15.296 43.951 1.00 37.88 110 ASN A N 1
ATOM 865 C CA . ASN A 1 110 ? 45.138 13.896 43.656 1.00 37.88 110 ASN A CA 1
ATOM 866 C C . ASN A 1 110 ? 45.277 13.546 42.146 1.00 37.88 110 ASN A C 1
ATOM 868 O O . ASN A 1 110 ? 44.293 13.521 41.424 1.00 37.88 110 ASN A O 1
ATOM 872 N N . GLY A 1 111 ? 46.438 13.214 41.566 1.00 36.78 111 GLY A N 1
ATOM 873 C CA . GLY A 1 111 ? 47.814 13.168 42.073 1.00 36.78 111 GLY A CA 1
ATOM 874 C C . GLY A 1 111 ? 48.290 11.791 42.557 1.00 36.78 111 GLY A C 1
ATOM 875 O O . GLY A 1 111 ? 48.075 11.508 43.726 1.00 36.78 111 GLY A O 1
ATOM 876 N N . GLU A 1 112 ? 48.981 11.015 41.698 1.00 33.50 112 GLU A N 1
ATOM 877 C CA . GLU A 1 112 ? 50.132 10.123 42.010 1.00 33.50 112 GLU A CA 1
ATOM 878 C C . GLU A 1 112 ? 50.766 9.518 40.713 1.00 33.50 112 GLU A C 1
ATOM 880 O O . GLU A 1 112 ? 50.101 9.423 39.688 1.00 33.50 112 GLU A O 1
ATOM 885 N N . ALA A 1 113 ? 52.058 9.153 40.776 1.00 37.84 113 ALA A N 1
ATOM 886 C CA . ALA A 1 113 ? 52.848 8.220 39.934 1.00 37.84 113 ALA A CA 1
ATOM 887 C C . ALA A 1 113 ? 52.711 8.160 38.381 1.00 37.84 113 ALA A C 1
ATOM 889 O O . ALA A 1 113 ? 51.949 7.384 37.814 1.00 37.84 113 ALA A O 1
ATOM 890 N N . THR A 1 114 ? 53.620 8.878 37.710 1.00 41.03 114 THR A N 1
ATOM 891 C CA . THR A 1 114 ? 54.643 8.382 36.750 1.00 41.03 114 THR A CA 1
ATOM 892 C C . THR A 1 114 ? 54.535 6.975 36.116 1.00 41.03 114 THR A C 1
ATOM 894 O O . THR A 1 114 ? 54.639 5.984 36.825 1.00 41.03 114 THR A O 1
ATOM 897 N N . GLU A 1 115 ? 54.606 6.913 34.775 1.00 37.44 115 GLU A N 1
ATOM 898 C CA . GLU A 1 115 ? 55.416 5.963 33.966 1.00 37.44 115 GLU A CA 1
ATOM 899 C C . GLU A 1 115 ? 55.689 6.607 32.574 1.00 37.44 115 GLU A C 1
ATOM 901 O O . GLU A 1 115 ? 54.817 7.329 32.079 1.00 37.44 115 GLU A O 1
ATOM 906 N N . PRO A 1 116 ? 56.861 6.424 31.923 1.00 52.78 116 PRO A N 1
ATOM 907 C CA . PRO A 1 116 ? 57.173 7.051 30.633 1.00 52.78 116 PRO A CA 1
ATOM 908 C C . PRO A 1 116 ? 57.010 6.086 29.443 1.00 52.78 116 PRO A C 1
ATOM 910 O O . PRO A 1 116 ? 57.527 4.971 29.474 1.00 52.78 116 PRO A O 1
ATOM 913 N N . TYR A 1 117 ? 56.390 6.530 28.340 1.00 38.06 117 TYR A N 1
ATOM 914 C CA . TYR A 1 117 ? 56.342 5.734 27.104 1.00 38.06 117 TYR A CA 1
ATOM 915 C C . TYR A 1 117 ? 56.776 6.486 25.842 1.00 38.06 117 TYR A C 1
ATOM 917 O O . TYR A 1 117 ? 56.542 7.680 25.685 1.00 38.06 117 TYR A O 1
ATOM 925 N N . SER A 1 118 ? 57.441 5.722 24.974 1.00 36.41 118 SER A N 1
ATOM 926 C CA . SER A 1 118 ? 58.176 6.102 23.765 1.00 36.41 118 SER A CA 1
ATOM 927 C C . SER A 1 118 ? 57.609 7.265 22.945 1.00 36.41 118 SER A C 1
ATOM 929 O O . SER A 1 118 ? 56.452 7.248 22.528 1.00 36.41 118 SER A O 1
ATOM 931 N N . SER A 1 119 ? 58.505 8.173 22.550 1.00 42.03 119 SER A N 1
ATOM 932 C CA . SER A 1 119 ? 58.353 8.954 21.320 1.00 42.03 119 SER A CA 1
ATOM 933 C C . SER A 1 119 ? 58.089 8.033 20.124 1.00 42.03 119 SER A C 1
ATOM 935 O O . SER A 1 119 ? 58.678 6.951 20.028 1.00 42.03 119 SER A O 1
ATOM 937 N N . ARG A 1 120 ? 57.241 8.480 19.199 1.00 35.97 120 ARG A N 1
ATOM 938 C CA . ARG A 1 120 ? 57.019 7.866 17.888 1.00 35.97 120 ARG A CA 1
ATOM 939 C C . ARG A 1 120 ? 56.932 8.994 16.868 1.00 35.97 120 ARG A C 1
ATOM 941 O O . ARG A 1 120 ? 56.244 9.976 17.126 1.00 35.97 120 ARG A O 1
ATOM 948 N N . ASP A 1 121 ? 57.673 8.870 15.779 1.00 34.94 121 ASP A N 1
ATOM 949 C CA . ASP A 1 121 ? 57.905 9.967 14.841 1.00 34.94 121 ASP A CA 1
ATOM 950 C C . ASP A 1 121 ? 56.632 10.363 14.072 1.00 34.94 121 ASP A C 1
ATOM 952 O O . ASP A 1 121 ? 55.868 9.504 13.625 1.00 34.94 121 ASP A O 1
ATOM 956 N N . GLU A 1 122 ? 56.416 11.671 13.907 1.00 35.69 122 GLU A N 1
ATOM 957 C CA . GLU A 1 122 ? 55.376 12.215 13.030 1.00 35.69 122 GLU A CA 1
ATOM 958 C C . GLU A 1 122 ? 55.931 12.378 11.608 1.00 35.69 122 GLU A C 1
ATOM 960 O O . GLU A 1 122 ? 56.753 13.260 11.353 1.00 35.69 122 GLU A O 1
ATOM 965 N N . GLU A 1 123 ? 55.454 11.567 10.659 1.00 35.84 123 GLU A N 1
ATOM 966 C CA . GLU A 1 123 ? 55.591 11.894 9.236 1.00 35.84 123 GLU A CA 1
ATOM 967 C C . GLU A 1 123 ? 54.464 12.847 8.788 1.00 35.84 123 GLU A C 1
ATOM 969 O O . GLU A 1 123 ? 53.306 12.677 9.188 1.00 35.84 123 GLU A O 1
ATOM 974 N N . PRO A 1 124 ? 54.762 13.858 7.950 1.00 37.59 124 PRO A N 1
ATOM 975 C CA . PRO A 1 124 ? 53.772 14.838 7.522 1.00 37.59 124 PRO A CA 1
ATOM 976 C C . PRO A 1 124 ? 52.792 14.244 6.500 1.00 37.59 124 PRO A C 1
ATOM 978 O O . PRO A 1 124 ? 53.186 13.825 5.414 1.00 37.59 124 PRO A O 1
ATOM 981 N N . PHE A 1 125 ? 51.495 14.294 6.815 1.00 30.38 125 PHE A N 1
ATOM 982 C CA . PHE A 1 125 ? 50.408 13.901 5.911 1.00 30.38 125 PHE A CA 1
ATOM 983 C C . PHE A 1 125 ? 50.441 14.704 4.594 1.00 30.38 125 PHE A C 1
ATOM 985 O O . PHE A 1 125 ? 49.984 15.849 4.532 1.00 30.38 125 PHE A O 1
ATOM 992 N N . PHE A 1 126 ? 50.946 14.091 3.522 1.00 28.34 126 PHE A N 1
ATOM 993 C CA . PHE A 1 126 ? 50.857 14.627 2.165 1.00 28.34 126 PHE A CA 1
ATOM 994 C C . PHE A 1 126 ? 49.525 14.229 1.520 1.00 28.34 126 PHE A C 1
ATOM 996 O O . PHE A 1 126 ? 49.186 13.052 1.433 1.00 28.34 126 PHE A O 1
ATOM 1003 N N . PHE A 1 127 ? 48.766 15.220 1.049 1.00 28.83 127 PHE A N 1
ATOM 1004 C CA . PHE A 1 127 ? 47.486 15.004 0.373 1.00 28.83 127 PHE A CA 1
ATOM 1005 C C . PHE A 1 127 ? 47.709 14.934 -1.146 1.00 28.83 127 PHE A C 1
ATOM 1007 O O . PHE A 1 127 ? 47.555 15.928 -1.860 1.00 28.83 127 PHE A O 1
ATOM 1014 N N . GLU A 1 128 ? 48.139 13.773 -1.638 1.00 29.64 128 GLU A N 1
ATOM 1015 C CA . GLU A 1 128 ? 48.409 13.562 -3.063 1.00 29.64 128 GLU A CA 1
ATOM 1016 C C . GLU A 1 128 ? 47.093 13.407 -3.847 1.00 29.64 128 GLU A C 1
ATOM 1018 O O . GLU A 1 128 ? 46.417 12.382 -3.797 1.00 29.64 128 GLU A O 1
ATOM 1023 N N . VAL A 1 129 ? 46.684 14.479 -4.533 1.00 35.00 129 VAL A N 1
ATOM 1024 C CA . VAL A 1 129 ? 45.450 14.514 -5.332 1.00 35.00 129 VAL A CA 1
ATOM 1025 C C . VAL A 1 129 ? 45.749 14.020 -6.745 1.00 35.00 129 VAL A C 1
ATOM 1027 O O . VAL A 1 129 ? 46.184 14.790 -7.603 1.00 35.00 129 VAL A O 1
ATOM 1030 N N . GLU A 1 130 ? 45.496 12.737 -6.988 1.00 28.66 130 GLU A N 1
ATOM 1031 C CA . GLU A 1 130 ? 45.652 12.116 -8.303 1.00 28.66 130 GLU A CA 1
ATOM 1032 C C . GLU A 1 130 ? 44.628 12.681 -9.312 1.00 28.66 130 GLU A C 1
ATOM 1034 O O . GLU A 1 130 ? 43.415 12.497 -9.193 1.00 28.66 130 GLU A O 1
ATOM 1039 N N . TYR A 1 131 ? 45.117 13.410 -10.320 1.00 36.72 131 TYR A N 1
ATOM 1040 C CA . TYR A 1 131 ? 44.287 14.003 -11.374 1.00 36.72 131 TYR A CA 1
ATOM 1041 C C . TYR A 1 131 ? 43.975 12.974 -12.471 1.00 36.72 131 TYR A C 1
ATOM 1043 O O . TYR A 1 131 ? 44.651 12.919 -13.501 1.00 36.72 131 TYR A O 1
ATOM 1051 N N . THR A 1 132 ? 42.919 12.182 -12.286 1.00 33.69 132 THR A N 1
ATOM 1052 C CA . THR A 1 132 ? 42.447 11.249 -13.320 1.00 33.69 132 THR A CA 1
ATOM 1053 C C . THR A 1 132 ? 41.915 11.992 -14.555 1.00 33.69 132 THR A C 1
ATOM 1055 O O . THR A 1 132 ? 41.097 12.911 -14.485 1.00 33.69 132 THR A O 1
ATOM 1058 N N . GLN A 1 133 ? 42.410 11.604 -15.732 1.00 35.88 133 GLN A N 1
ATOM 1059 C CA . GLN A 1 133 ? 42.344 12.400 -16.968 1.00 35.88 133 GLN A CA 1
ATOM 1060 C C . GLN A 1 133 ? 41.021 12.235 -17.759 1.00 35.88 133 GLN A C 1
ATOM 1062 O O . GLN A 1 133 ? 40.989 12.371 -18.979 1.00 35.88 133 GLN A O 1
ATOM 1067 N N . ALA A 1 134 ? 39.913 11.946 -17.069 1.00 36.19 134 ALA A N 1
ATOM 1068 C CA . ALA A 1 134 ? 38.661 11.442 -17.651 1.00 36.19 134 ALA A CA 1
ATOM 1069 C C . ALA A 1 134 ? 37.537 12.496 -17.808 1.00 36.19 134 ALA A C 1
ATOM 1071 O O . ALA A 1 134 ? 36.359 12.155 -17.769 1.00 36.19 134 ALA A O 1
ATOM 1072 N N . TYR A 1 135 ? 37.870 13.788 -17.945 1.00 40.56 135 TYR A N 1
ATOM 1073 C CA . TYR A 1 135 ? 36.884 14.889 -17.882 1.00 40.56 135 TYR A CA 1
ATOM 1074 C C . TYR A 1 135 ? 36.907 15.852 -19.088 1.00 40.56 135 TYR A C 1
ATOM 1076 O O . TYR A 1 135 ? 36.690 17.056 -18.940 1.00 40.56 135 TYR A O 1
ATOM 1084 N N . ALA A 1 136 ? 37.193 15.330 -20.286 1.00 35.19 136 ALA A N 1
ATOM 1085 C CA . ALA A 1 136 ? 37.193 16.102 -21.536 1.00 35.19 136 ALA A CA 1
ATOM 1086 C C . ALA A 1 136 ? 35.800 16.197 -22.197 1.00 35.19 136 ALA A C 1
ATOM 1088 O O . ALA A 1 136 ? 35.406 17.269 -22.664 1.00 35.19 136 ALA A O 1
ATOM 1089 N N . ASP A 1 137 ? 35.035 15.102 -22.193 1.00 35.22 137 ASP A N 1
ATOM 1090 C CA . ASP A 1 137 ? 33.839 14.942 -23.030 1.00 35.22 137 ASP A CA 1
ATOM 1091 C C . ASP A 1 137 ? 32.551 15.397 -22.332 1.00 35.22 137 ASP A C 1
ATOM 1093 O O . ASP A 1 137 ? 31.689 14.607 -21.964 1.00 35.22 137 ASP A O 1
ATOM 1097 N N . ASN A 1 138 ? 32.422 16.709 -22.127 1.00 42.75 138 ASN A N 1
ATOM 1098 C CA . ASN A 1 138 ? 31.166 17.354 -21.722 1.00 42.75 138 ASN A CA 1
ATOM 1099 C C . ASN A 1 138 ? 31.034 18.738 -22.387 1.00 42.75 138 ASN A C 1
ATOM 1101 O O . ASN A 1 138 ? 31.033 19.788 -21.738 1.00 42.75 138 ASN A O 1
ATOM 1105 N N . LEU A 1 139 ? 30.984 18.743 -23.725 1.00 40.75 139 LEU A N 1
ATOM 1106 C CA . LEU A 1 139 ? 30.899 19.973 -24.524 1.00 40.75 139 LEU A CA 1
ATOM 1107 C C . LEU A 1 139 ? 29.456 20.404 -24.850 1.00 40.75 139 LEU A C 1
ATOM 1109 O O . LEU A 1 139 ? 29.219 21.594 -25.061 1.00 40.75 139 LEU A O 1
ATOM 1113 N N . GLU A 1 140 ? 28.496 19.474 -24.860 1.00 43.91 140 GLU A N 1
ATOM 1114 C CA . GLU A 1 140 ? 27.102 19.729 -25.272 1.00 43.91 140 GLU A CA 1
ATOM 1115 C C . GLU A 1 140 ? 26.341 20.656 -24.309 1.00 43.91 140 GLU A C 1
ATOM 1117 O O . GLU A 1 140 ? 25.567 21.512 -24.745 1.00 43.91 140 GLU A O 1
ATOM 1122 N N . ASP A 1 141 ? 26.638 20.579 -23.007 1.00 44.16 141 ASP A N 1
ATOM 1123 C CA . ASP A 1 141 ? 26.004 21.381 -21.945 1.00 44.16 141 ASP A CA 1
ATOM 1124 C C . ASP A 1 141 ? 26.195 22.907 -22.157 1.00 44.16 141 ASP A C 1
ATOM 1126 O O . ASP A 1 141 ? 25.406 23.740 -21.700 1.00 44.16 141 ASP A O 1
ATOM 1130 N N . ARG A 1 142 ? 27.203 23.309 -22.953 1.00 45.25 142 ARG A N 1
ATOM 1131 C CA . ARG A 1 142 ? 27.405 24.710 -23.368 1.00 45.25 142 ARG A CA 1
ATOM 1132 C C . ARG A 1 142 ? 26.356 25.222 -24.359 1.00 45.25 142 ARG A C 1
ATOM 1134 O O . ARG A 1 142 ? 26.072 26.419 -24.342 1.00 45.25 142 ARG A O 1
ATOM 1141 N N . VAL A 1 143 ? 25.783 24.358 -25.198 1.00 47.44 143 VAL A N 1
ATOM 1142 C CA . VAL A 1 143 ? 24.767 24.743 -26.200 1.00 47.44 143 VAL A CA 1
ATOM 1143 C C . VAL A 1 143 ? 23.400 24.920 -25.535 1.00 47.44 143 VAL A C 1
ATOM 1145 O O . VAL A 1 143 ? 22.681 25.880 -25.820 1.00 47.44 143 VAL A O 1
ATOM 1148 N N . ALA A 1 144 ? 23.073 24.063 -24.563 1.00 49.91 144 ALA A N 1
ATOM 1149 C CA . ALA A 1 144 ? 21.919 24.267 -23.688 1.00 49.91 144 ALA A CA 1
ATOM 1150 C C . ALA A 1 144 ? 22.019 25.612 -22.939 1.00 49.91 144 ALA A C 1
ATOM 1152 O O . ALA A 1 144 ? 21.046 26.370 -22.875 1.00 49.91 144 ALA A O 1
ATOM 1153 N N . PHE A 1 145 ? 23.215 25.956 -22.445 1.00 47.72 145 PHE A N 1
ATOM 1154 C CA . PHE A 1 145 ? 23.461 27.221 -21.754 1.00 47.72 145 PHE A CA 1
ATOM 1155 C C . PHE A 1 145 ? 23.290 28.460 -22.651 1.00 47.72 145 PHE A C 1
ATOM 1157 O O . PHE A 1 145 ? 22.637 29.412 -22.222 1.00 47.72 145 PHE A O 1
ATOM 1164 N N . SER A 1 146 ? 23.807 28.472 -23.889 1.00 46.56 146 SER A N 1
ATOM 1165 C CA . SER A 1 146 ? 23.617 29.622 -24.795 1.00 46.56 146 SER A CA 1
ATOM 1166 C C . SER A 1 146 ? 22.144 29.868 -25.123 1.00 46.56 146 SER A C 1
ATOM 1168 O O . SER A 1 146 ? 21.695 31.015 -25.106 1.00 46.56 146 SER A O 1
ATOM 1170 N N . ASN A 1 147 ? 21.377 28.797 -25.337 1.00 48.44 147 ASN A N 1
ATOM 1171 C CA . ASN A 1 147 ? 19.950 28.883 -25.650 1.00 48.44 147 ASN A CA 1
ATOM 1172 C C . ASN A 1 147 ? 19.139 29.372 -24.435 1.00 48.44 147 ASN A C 1
ATOM 1174 O O . ASN A 1 147 ? 18.219 30.177 -24.579 1.00 48.44 147 ASN A O 1
ATOM 1178 N N . TRP A 1 148 ? 19.517 28.952 -23.221 1.00 57.31 148 TRP A N 1
ATOM 1179 C CA . TRP A 1 148 ? 18.914 29.453 -21.983 1.00 57.31 148 TRP A CA 1
ATOM 1180 C C . TRP A 1 148 ? 19.238 30.933 -21.732 1.00 57.31 148 TRP A C 1
ATOM 1182 O O . TRP A 1 148 ? 18.338 31.701 -21.396 1.00 57.31 148 TRP A O 1
ATOM 1192 N N . VAL A 1 149 ? 20.482 31.368 -21.955 1.00 47.88 149 VAL A N 1
ATOM 1193 C CA . VAL A 1 149 ? 20.872 32.783 -21.801 1.00 47.88 149 VAL A CA 1
ATOM 1194 C C . VAL A 1 149 ? 20.162 33.683 -22.819 1.00 47.88 149 VAL A C 1
ATOM 1196 O O . VAL A 1 149 ? 19.691 34.751 -22.440 1.00 47.88 149 VAL A O 1
ATOM 1199 N N . GLN A 1 150 ? 19.992 33.242 -24.070 1.00 45.56 150 GLN A N 1
ATOM 1200 C CA . GLN A 1 150 ? 19.213 33.988 -25.070 1.00 45.56 150 GLN A CA 1
ATOM 1201 C C . GLN A 1 150 ? 17.716 34.093 -24.723 1.00 45.56 150 GLN A C 1
ATOM 1203 O O . GLN A 1 150 ? 17.058 35.032 -25.159 1.00 45.56 150 GLN A O 1
ATOM 1208 N N . SER A 1 151 ? 17.174 33.190 -23.896 1.00 46.78 151 SER A N 1
ATOM 1209 C CA . SER A 1 151 ? 15.780 33.263 -23.426 1.00 46.78 151 SER A CA 1
ATOM 1210 C C . SER A 1 151 ? 15.526 34.282 -22.299 1.00 46.78 151 SER A C 1
ATOM 1212 O O . SER A 1 151 ? 14.391 34.410 -21.844 1.00 46.78 151 SER A O 1
ATOM 1214 N N . LEU A 1 152 ? 16.560 34.992 -21.828 1.00 40.06 152 LEU A N 1
ATOM 1215 C CA . LEU A 1 152 ? 16.488 35.896 -20.670 1.00 40.06 152 LEU A CA 1
ATOM 1216 C C . LEU A 1 152 ? 16.530 37.396 -21.016 1.00 40.06 152 LEU A C 1
ATOM 1218 O O . LEU A 1 152 ? 16.552 38.210 -20.091 1.00 40.06 152 LEU A O 1
ATOM 1222 N N . ASP A 1 153 ? 16.563 37.777 -22.296 1.00 36.22 153 ASP A N 1
ATOM 1223 C CA . ASP A 1 153 ? 16.856 39.161 -22.689 1.00 36.22 153 ASP A CA 1
ATOM 1224 C C . ASP A 1 153 ? 15.617 40.066 -22.894 1.00 36.22 153 ASP A C 1
ATOM 1226 O O . ASP A 1 153 ? 14.589 39.687 -23.459 1.00 36.22 153 ASP A O 1
ATOM 1230 N N . SER A 1 154 ? 15.782 41.329 -22.505 1.00 40.34 154 SER A N 1
ATOM 1231 C CA . SER A 1 154 ? 14.978 42.526 -22.807 1.00 40.34 154 SER A CA 1
ATOM 1232 C C . SER A 1 154 ? 13.553 42.733 -22.236 1.00 40.34 154 SER A C 1
ATOM 1234 O O . SER A 1 154 ? 13.354 43.797 -21.650 1.00 40.34 154 SER A O 1
ATOM 1236 N N . GLU A 1 155 ? 12.561 41.832 -22.352 1.00 38.06 155 GLU A N 1
ATOM 1237 C CA . GLU A 1 155 ? 11.148 42.210 -22.039 1.00 38.06 155 GLU A CA 1
ATOM 1238 C C . GLU A 1 155 ? 10.548 41.686 -20.714 1.00 38.06 155 GLU A C 1
ATOM 1240 O O . GLU A 1 155 ? 9.780 42.401 -20.067 1.00 38.06 155 GLU A O 1
ATOM 1245 N N . ASP A 1 156 ? 10.896 40.484 -20.239 1.00 38.47 156 ASP A N 1
ATOM 1246 C CA . ASP A 1 156 ? 10.171 39.824 -19.124 1.00 38.47 156 ASP A CA 1
ATOM 1247 C C . ASP A 1 156 ? 10.513 40.382 -17.713 1.00 38.47 156 ASP A C 1
ATOM 1249 O O . ASP A 1 156 ? 10.073 39.869 -16.680 1.00 38.47 156 ASP A O 1
ATOM 1253 N N . LEU A 1 157 ? 11.310 41.457 -17.646 1.00 41.94 157 LEU A N 1
ATOM 1254 C CA . LEU A 1 157 ? 11.783 42.088 -16.405 1.00 41.94 157 LEU A CA 1
ATOM 1255 C C . LEU A 1 157 ? 10.784 43.071 -15.763 1.00 41.94 157 LEU A C 1
ATOM 1257 O O . LEU A 1 157 ? 11.015 43.499 -14.629 1.00 41.94 157 LEU A O 1
ATOM 1261 N N . ILE A 1 158 ? 9.682 43.432 -16.437 1.00 45.00 158 ILE A N 1
ATOM 1262 C CA . ILE A 1 158 ? 8.739 44.460 -15.958 1.00 45.00 158 ILE A CA 1
ATOM 1263 C C . ILE A 1 158 ? 7.290 43.931 -15.874 1.00 45.00 158 ILE A C 1
ATOM 1265 O O . ILE A 1 158 ? 6.514 43.987 -16.821 1.00 45.00 158 ILE A O 1
ATOM 1269 N N . LEU A 1 159 ? 6.905 43.529 -14.655 1.00 51.31 159 LEU A N 1
ATOM 1270 C CA . LEU A 1 159 ? 5.521 43.420 -14.150 1.00 51.31 159 LEU A CA 1
ATOM 1271 C C . LEU A 1 159 ? 4.565 42.415 -14.844 1.00 51.31 159 LEU A C 1
ATOM 1273 O O . LEU A 1 159 ? 3.633 42.793 -15.556 1.00 51.31 159 LEU A O 1
ATOM 1277 N N . ALA A 1 160 ? 4.651 41.133 -14.462 1.00 35.66 160 ALA A N 1
ATOM 1278 C CA . ALA A 1 160 ? 3.592 40.144 -14.706 1.00 35.66 160 ALA A CA 1
ATOM 1279 C C . ALA A 1 160 ? 3.179 39.382 -13.426 1.00 35.66 160 ALA A C 1
ATOM 1281 O O . ALA A 1 160 ? 3.959 38.641 -12.833 1.00 35.66 160 ALA A O 1
ATOM 1282 N N . ALA A 1 161 ? 1.917 39.535 -13.006 1.00 52.56 161 ALA A N 1
ATOM 1283 C CA . ALA A 1 161 ? 1.335 38.796 -11.881 1.00 52.56 161 ALA A CA 1
ATOM 1284 C C . ALA A 1 161 ? 0.926 37.354 -12.281 1.00 52.56 161 ALA A C 1
ATOM 1286 O O . ALA A 1 161 ? 0.507 37.133 -13.425 1.00 52.56 161 ALA A O 1
ATOM 1287 N N . PRO A 1 162 ? 0.937 36.370 -11.353 1.00 46.56 162 PRO A N 1
ATOM 1288 C CA . PRO A 1 162 ? 0.827 34.936 -11.674 1.00 46.56 162 PRO A CA 1
ATOM 1289 C C . PRO A 1 162 ? -0.480 34.483 -12.355 1.00 46.56 162 PRO A C 1
ATOM 1291 O O . PRO A 1 162 ? -0.544 33.368 -12.870 1.00 46.56 162 PRO A O 1
ATOM 1294 N N . ARG A 1 163 ? -1.518 35.331 -12.436 1.00 48.69 163 ARG A N 1
ATOM 1295 C CA . ARG A 1 163 ? -2.746 35.025 -13.197 1.00 48.69 163 ARG A CA 1
ATOM 1296 C C . ARG A 1 163 ? -2.511 34.892 -14.712 1.00 48.69 163 ARG A C 1
ATOM 1298 O O . ARG A 1 163 ? -3.259 34.162 -15.359 1.00 48.69 163 ARG A O 1
ATOM 1305 N N . ARG A 1 164 ? -1.484 35.535 -15.294 1.00 49.28 164 ARG A N 1
ATOM 1306 C CA . ARG A 1 164 ? -1.253 35.495 -16.758 1.00 49.28 164 ARG A CA 1
ATOM 1307 C C . ARG A 1 164 ? -0.832 34.119 -17.291 1.00 49.28 164 ARG A C 1
ATOM 1309 O O . ARG A 1 164 ? -1.202 33.792 -18.414 1.00 49.28 164 ARG A O 1
ATOM 1316 N N . HIS A 1 165 ? -0.137 33.286 -16.512 1.00 51.97 165 HIS A N 1
ATOM 1317 C CA . HIS A 1 165 ? 0.365 31.996 -17.014 1.00 51.97 165 HIS A CA 1
ATOM 1318 C C . HIS A 1 165 ? -0.764 31.000 -17.340 1.00 51.97 165 HIS A C 1
ATOM 1320 O O . HIS A 1 165 ? -0.730 30.373 -18.396 1.00 51.97 165 HIS A O 1
ATOM 1326 N N . ARG A 1 166 ? -1.817 30.929 -16.507 1.00 55.38 166 ARG A N 1
ATOM 1327 C CA . ARG A 1 166 ? -3.012 30.106 -16.797 1.00 55.38 166 ARG A CA 1
ATOM 1328 C C . ARG A 1 166 ? -3.793 30.602 -18.020 1.00 55.38 166 ARG A C 1
ATOM 1330 O O . ARG A 1 166 ? -4.379 29.800 -18.731 1.00 55.38 166 ARG A O 1
ATOM 1337 N N . ILE A 1 167 ? -3.776 31.909 -18.294 1.00 57.44 167 ILE A N 1
ATOM 1338 C CA . ILE A 1 167 ? -4.395 32.476 -19.504 1.00 57.44 167 ILE A CA 1
ATOM 1339 C C . ILE A 1 167 ? -3.558 32.127 -20.746 1.00 57.44 167 ILE A C 1
ATOM 1341 O O . ILE A 1 167 ? -4.124 31.839 -21.796 1.00 57.44 167 ILE A O 1
ATOM 1345 N N . ALA A 1 168 ? -2.225 32.099 -20.641 1.00 58.66 168 ALA A N 1
ATOM 1346 C CA . ALA A 1 168 ? -1.341 31.753 -21.755 1.00 58.66 168 ALA A CA 1
ATOM 1347 C C . ALA A 1 168 ? -1.501 30.292 -22.223 1.00 58.66 168 ALA A C 1
ATOM 1349 O O . ALA A 1 168 ? -1.528 30.045 -23.430 1.00 58.66 168 ALA A O 1
ATOM 1350 N N . THR A 1 169 ? -1.662 29.334 -21.301 1.00 62.22 169 THR A N 1
ATOM 1351 C CA . THR A 1 169 ? -1.936 27.930 -21.660 1.00 62.22 169 THR A CA 1
ATOM 1352 C C . THR A 1 169 ? -3.338 27.760 -22.250 1.00 62.22 169 THR A C 1
ATOM 1354 O O . THR A 1 169 ? -3.475 27.149 -23.311 1.00 62.22 169 THR A O 1
ATOM 1357 N N . LEU A 1 170 ? -4.361 28.389 -21.656 1.00 56.97 170 LEU A N 1
ATOM 1358 C CA . LEU A 1 170 ? -5.723 28.395 -22.207 1.00 56.97 170 LEU A CA 1
ATOM 1359 C C . LEU A 1 170 ? -5.761 28.980 -23.633 1.00 56.97 170 LEU A C 1
ATOM 1361 O O . LEU A 1 170 ? -6.412 28.436 -24.522 1.00 56.97 170 LEU A O 1
ATOM 1365 N N . ARG A 1 171 ? -4.995 30.052 -23.884 1.00 62.00 171 ARG A N 1
ATOM 1366 C CA . ARG A 1 171 ? -4.913 30.724 -25.191 1.00 62.00 171 ARG A CA 1
ATOM 1367 C C . ARG A 1 171 ? -4.259 29.871 -26.285 1.00 62.00 171 ARG A C 1
ATOM 1369 O O . ARG A 1 171 ? -4.550 30.118 -27.449 1.00 62.00 171 ARG A O 1
ATOM 1376 N N . ARG A 1 172 ? -3.427 28.874 -25.947 1.00 64.25 172 ARG A N 1
ATOM 1377 C CA . ARG A 1 172 ? -2.936 27.872 -26.918 1.00 64.25 172 ARG A CA 1
ATOM 1378 C C . ARG A 1 172 ? -3.978 26.785 -27.200 1.00 64.25 172 ARG A C 1
ATOM 1380 O O . ARG A 1 172 ? -4.151 26.415 -28.352 1.00 64.25 172 ARG A O 1
ATOM 1387 N N . SER A 1 173 ? -4.725 26.336 -26.189 1.00 60.09 173 SER A N 1
ATOM 1388 C CA . SER A 1 173 ? -5.820 25.366 -26.376 1.00 60.09 173 SER A CA 1
ATOM 1389 C C . SER A 1 173 ? -6.942 25.913 -27.280 1.00 60.09 173 SER A C 1
ATOM 1391 O O . SER A 1 173 ? -7.415 25.225 -28.183 1.00 60.09 173 SER A O 1
ATOM 1393 N N . ILE A 1 174 ? -7.310 27.187 -27.112 1.00 61.94 174 ILE A N 1
ATOM 1394 C CA . ILE A 1 174 ? -8.423 27.836 -27.833 1.00 61.94 174 ILE A CA 1
ATOM 1395 C C . ILE A 1 174 ? -8.084 28.177 -29.309 1.00 61.94 174 ILE A C 1
ATOM 1397 O O . ILE A 1 174 ? -8.952 28.621 -30.056 1.00 61.94 174 ILE A O 1
ATOM 1401 N N . GLN A 1 175 ? -6.855 27.938 -29.792 1.00 69.50 175 GLN A N 1
ATOM 1402 C CA . GLN A 1 175 ? -6.454 28.306 -31.164 1.00 69.50 175 GLN A CA 1
ATOM 1403 C C . GLN A 1 175 ? -7.119 27.494 -32.293 1.00 69.50 175 GLN A C 1
ATOM 1405 O O . GLN A 1 175 ? -7.066 27.931 -33.443 1.00 69.50 175 GLN A O 1
ATOM 1410 N N . HIS A 1 176 ? -7.788 26.369 -32.014 1.00 74.25 176 HIS A N 1
ATOM 1411 C CA . HIS A 1 176 ? -8.583 25.683 -33.039 1.00 74.25 176 HIS A CA 1
ATOM 1412 C C . HIS A 1 176 ? -9.929 26.399 -33.281 1.00 74.25 176 HIS A C 1
ATOM 1414 O O . HIS A 1 176 ? -10.779 26.411 -32.386 1.00 74.25 176 HIS A O 1
ATOM 1420 N N . PRO A 1 177 ? -10.215 26.904 -34.502 1.00 82.44 177 PRO A N 1
ATOM 1421 C CA . PRO A 1 177 ? -11.437 27.673 -34.775 1.00 82.44 177 PRO A CA 1
ATOM 1422 C C . PRO A 1 177 ? -12.729 26.862 -34.576 1.00 82.44 177 PRO A C 1
ATOM 1424 O O . PRO A 1 177 ? -13.773 27.434 -34.273 1.00 82.44 177 PRO A O 1
ATOM 1427 N N . ARG A 1 178 ? -12.659 25.525 -34.667 1.00 83.00 178 ARG A N 1
ATOM 1428 C CA . ARG A 1 178 ? -13.781 24.623 -34.355 1.00 83.00 178 ARG A CA 1
ATOM 1429 C C . ARG A 1 178 ? -14.214 24.697 -32.883 1.00 83.00 178 ARG A C 1
ATOM 1431 O O . ARG A 1 178 ? -15.412 24.670 -32.629 1.00 83.00 178 ARG A O 1
ATOM 1438 N N . MET A 1 179 ? -13.287 24.858 -31.928 1.00 85.88 179 MET A N 1
ATOM 1439 C CA . MET A 1 179 ? -13.656 25.030 -30.513 1.00 85.88 179 MET A CA 1
ATOM 1440 C C . MET A 1 179 ? -14.325 26.381 -30.254 1.00 85.88 179 MET A C 1
ATOM 1442 O O . MET A 1 179 ? -15.282 26.442 -29.491 1.00 85.88 179 MET A O 1
ATOM 1446 N N . ILE A 1 180 ? -13.876 27.452 -30.918 1.00 88.50 180 ILE A N 1
ATOM 1447 C CA . ILE A 1 180 ? -14.510 28.775 -30.800 1.00 88.50 180 ILE A CA 1
ATOM 1448 C C . ILE A 1 180 ? -15.964 28.712 -31.295 1.00 88.50 180 ILE A C 1
ATOM 1450 O O . ILE A 1 180 ? -16.861 29.201 -30.612 1.00 88.50 180 ILE A O 1
ATOM 1454 N N . LEU A 1 181 ? -16.215 28.053 -32.433 1.00 92.94 181 LEU A N 1
ATOM 1455 C CA . LEU A 1 181 ? -17.572 27.845 -32.953 1.00 92.94 181 LEU A CA 1
ATOM 1456 C C . LEU A 1 181 ? -18.440 26.985 -32.019 1.00 92.94 181 LEU A C 1
ATOM 1458 O O . LEU A 1 181 ? -19.589 27.344 -31.777 1.00 92.94 181 LEU A O 1
ATOM 1462 N N . ALA A 1 182 ? -17.898 25.902 -31.453 1.00 92.62 182 ALA A N 1
ATOM 1463 C CA . ALA A 1 182 ? -18.624 25.057 -30.500 1.00 92.62 182 ALA A CA 1
ATOM 1464 C C . ALA A 1 182 ? -19.005 25.815 -29.213 1.00 92.62 182 ALA A C 1
ATOM 1466 O O . ALA A 1 182 ? -20.134 25.704 -28.741 1.00 92.62 182 ALA A O 1
ATOM 1467 N N . LEU A 1 183 ? -18.092 26.631 -28.675 1.00 91.50 183 LEU A N 1
ATOM 1468 C CA . LEU A 1 183 ? -18.318 27.410 -27.453 1.00 91.50 183 LEU A CA 1
ATOM 1469 C C . LEU A 1 183 ? -19.345 28.535 -27.689 1.00 91.50 183 LEU A C 1
ATOM 1471 O O . LEU A 1 183 ? -20.245 28.722 -26.874 1.00 91.50 183 LEU A O 1
ATOM 1475 N N . ILE A 1 184 ? -19.287 29.217 -28.841 1.00 94.75 184 ILE A N 1
ATOM 1476 C CA . ILE A 1 184 ? -20.330 30.171 -29.264 1.00 94.75 184 ILE A CA 1
ATOM 1477 C C . ILE A 1 184 ? -21.685 29.463 -29.423 1.00 94.75 184 ILE A C 1
ATOM 1479 O O . ILE A 1 184 ? -22.694 29.976 -28.943 1.00 94.75 184 ILE A O 1
ATOM 1483 N N . GLY A 1 185 ? -21.713 28.276 -30.037 1.00 95.88 185 GLY A N 1
ATOM 1484 C CA . GLY A 1 185 ? -22.926 27.465 -30.172 1.00 95.88 185 GLY A CA 1
ATOM 1485 C C . GLY A 1 185 ? -23.554 27.116 -28.821 1.00 95.88 185 GLY A C 1
ATOM 1486 O O . GLY A 1 185 ? -24.745 27.342 -28.629 1.00 95.88 185 GLY A O 1
ATOM 1487 N N . LEU A 1 186 ? -22.754 26.654 -27.857 1.00 94.44 186 LEU A N 1
ATOM 1488 C CA . LEU A 1 186 ? -23.220 26.313 -26.508 1.00 94.44 186 LEU A CA 1
ATOM 1489 C C . LEU A 1 186 ? -23.769 27.534 -25.745 1.00 94.44 186 LEU A C 1
ATOM 1491 O O . LEU A 1 186 ? -24.789 27.430 -25.060 1.00 94.44 186 LEU A O 1
ATOM 1495 N N . VAL A 1 187 ? -23.147 28.708 -25.896 1.00 94.62 187 VAL A N 1
ATOM 1496 C CA . VAL A 1 187 ? -23.653 29.964 -25.310 1.00 94.62 187 VAL A CA 1
ATOM 1497 C C . VAL A 1 187 ? -24.971 30.398 -25.964 1.00 94.62 187 VAL A C 1
ATOM 1499 O O . VAL A 1 187 ? -25.878 30.845 -25.268 1.00 94.62 187 VAL A O 1
ATOM 1502 N N . LEU A 1 188 ? -25.125 30.225 -27.280 1.00 95.38 188 LEU A N 1
ATOM 1503 C CA . LEU A 1 188 ? -26.381 30.535 -27.973 1.00 95.38 188 LEU A CA 1
ATOM 1504 C C . LEU A 1 188 ? -27.507 29.558 -27.601 1.00 95.38 188 LEU A C 1
ATOM 1506 O O . LEU A 1 188 ? -28.629 30.001 -27.369 1.00 95.38 188 LEU A O 1
ATOM 1510 N N . VAL A 1 189 ? -27.217 28.258 -27.486 1.00 94.69 189 VAL A N 1
ATOM 1511 C CA . VAL A 1 189 ? -28.196 27.239 -27.061 1.00 94.69 189 VAL A CA 1
ATOM 1512 C C . VAL A 1 189 ? -28.655 27.473 -25.619 1.00 94.69 189 VAL A C 1
ATOM 1514 O O . VAL A 1 189 ? -29.854 27.423 -25.355 1.00 94.69 189 VAL A O 1
ATOM 1517 N N . THR A 1 190 ? -27.742 27.787 -24.694 1.00 91.88 190 THR A N 1
ATOM 1518 C CA . THR A 1 190 ? -28.109 28.063 -23.291 1.00 91.88 190 THR A CA 1
ATOM 1519 C C . THR A 1 190 ? -28.906 29.362 -23.141 1.00 91.88 190 THR A C 1
ATOM 1521 O O . THR A 1 190 ? -29.918 29.366 -22.443 1.00 91.88 190 THR A O 1
ATOM 1524 N N . LEU A 1 191 ? -28.539 30.437 -23.851 1.00 90.69 191 LEU A N 1
ATOM 1525 C CA . LEU A 1 191 ? -29.340 31.670 -23.894 1.00 90.69 191 LEU A CA 1
ATOM 1526 C C . LEU A 1 191 ? -30.731 31.444 -24.507 1.00 90.69 191 LEU A C 1
ATOM 1528 O O . LEU A 1 191 ? -31.715 31.965 -23.984 1.00 90.69 191 LEU A O 1
ATOM 1532 N N . TYR A 1 192 ? -30.830 30.651 -25.579 1.00 93.12 192 TYR A N 1
ATOM 1533 C CA . TYR A 1 192 ? -32.112 30.328 -26.204 1.00 93.12 192 TYR A CA 1
ATOM 1534 C C . TYR A 1 192 ? -33.004 29.487 -25.280 1.00 93.12 192 TYR A C 1
ATOM 1536 O O . TYR A 1 192 ? -34.170 29.828 -25.092 1.00 93.12 192 TYR A O 1
ATOM 1544 N N . GLY A 1 193 ? -32.448 28.453 -24.638 1.00 89.44 193 GLY A N 1
ATOM 1545 C CA . GLY A 1 193 ? -33.164 27.629 -23.660 1.00 89.44 193 GLY A CA 1
ATOM 1546 C C . GLY A 1 193 ? -33.705 28.450 -22.488 1.00 89.44 193 GLY A C 1
ATOM 1547 O O . GLY A 1 193 ? -34.891 28.366 -22.182 1.00 89.44 193 GLY A O 1
ATOM 1548 N N . VAL A 1 194 ? -32.883 29.326 -21.899 1.00 86.88 194 VAL A N 1
ATOM 1549 C CA . VAL A 1 194 ? -33.329 30.232 -20.822 1.00 86.88 194 VAL A CA 1
ATOM 1550 C C . VAL A 1 194 ? -34.403 31.216 -21.307 1.00 86.88 194 VAL A C 1
ATOM 1552 O O . VAL A 1 194 ? -35.308 31.535 -20.544 1.00 86.88 194 VAL A O 1
ATOM 1555 N N . SER A 1 195 ? -34.369 31.654 -22.572 1.00 84.44 195 SER A N 1
ATOM 1556 C CA . SER A 1 195 ? -35.411 32.530 -23.139 1.00 84.44 195 SER A CA 1
ATOM 1557 C C . SER A 1 195 ? -36.762 31.846 -23.406 1.00 84.44 195 SER A C 1
ATOM 1559 O O . SER A 1 195 ? -37.752 32.544 -23.607 1.00 84.44 195 SER A O 1
ATOM 1561 N N . GLN A 1 196 ? -36.811 30.508 -23.394 1.00 85.31 196 GLN A N 1
ATOM 1562 C CA . GLN A 1 196 ? -38.040 29.711 -23.541 1.00 85.31 196 GLN A CA 1
ATOM 1563 C C . GLN A 1 196 ? -38.651 29.288 -22.190 1.00 85.31 196 GLN A C 1
ATOM 1565 O O . GLN A 1 196 ? -39.750 28.737 -22.157 1.00 85.31 196 GLN A O 1
ATOM 1570 N N . LEU A 1 197 ? -37.970 29.545 -21.067 1.00 79.00 197 LEU A N 1
ATOM 1571 C CA . LEU A 1 197 ? -38.512 29.302 -19.729 1.00 79.00 197 LEU A CA 1
ATOM 1572 C C . LEU A 1 197 ? -39.456 30.451 -19.334 1.00 79.00 197 LEU A C 1
ATOM 1574 O O . LEU A 1 197 ? -39.028 31.464 -18.779 1.00 79.00 197 LEU A O 1
ATOM 1578 N N . ASP A 1 198 ? -40.750 30.289 -19.629 1.00 69.44 198 ASP A N 1
ATOM 1579 C CA . ASP A 1 198 ? -41.822 31.224 -19.246 1.00 69.44 198 ASP A CA 1
ATOM 1580 C C . ASP A 1 198 ? -42.060 31.179 -17.722 1.00 69.44 198 ASP A C 1
ATOM 1582 O O . ASP A 1 198 ? -42.964 30.504 -17.224 1.00 69.44 198 ASP A O 1
ATOM 1586 N N . PHE A 1 199 ? -41.194 31.860 -16.961 1.00 64.94 199 PHE A N 1
ATOM 1587 C CA . PHE A 1 199 ? -41.219 31.922 -15.495 1.00 64.94 199 PHE A CA 1
ATOM 1588 C C . PHE A 1 199 ? -42.477 32.629 -14.966 1.00 64.94 199 PHE A C 1
ATOM 1590 O O . PHE A 1 199 ? -42.451 33.803 -14.587 1.00 64.94 199 PHE A O 1
ATOM 1597 N N . ARG A 1 200 ? -43.585 31.891 -14.877 1.00 54.78 200 ARG A N 1
ATOM 1598 C CA . ARG A 1 200 ? -44.790 32.308 -14.153 1.00 54.78 200 ARG A CA 1
ATOM 1599 C C . ARG A 1 200 ? -44.543 32.226 -12.639 1.00 54.78 200 ARG A C 1
ATOM 1601 O O . ARG A 1 200 ? -44.312 31.129 -12.134 1.00 54.78 200 ARG A O 1
ATOM 1608 N N . PRO A 1 201 ? -44.602 33.345 -11.892 1.00 57.88 201 PRO A N 1
ATOM 1609 C CA . PRO A 1 201 ? -44.395 33.334 -10.448 1.00 57.88 201 PRO A CA 1
ATOM 1610 C C . PRO A 1 201 ? -45.670 32.866 -9.734 1.00 57.88 201 PRO A C 1
ATOM 1612 O O . PRO A 1 201 ? -46.508 33.675 -9.333 1.00 57.88 201 PRO A O 1
ATOM 1615 N N . GLU A 1 202 ? -45.837 31.553 -9.589 1.00 49.78 202 GLU A N 1
ATOM 1616 C CA . GLU A 1 202 ? -46.977 30.981 -8.870 1.00 49.78 202 GLU A CA 1
ATOM 1617 C C . GLU A 1 202 ? -46.743 31.043 -7.349 1.00 49.78 202 GLU A C 1
ATOM 1619 O O . GLU A 1 202 ? -45.774 30.506 -6.811 1.00 49.78 202 GLU A O 1
ATOM 1624 N N . THR A 1 203 ? -47.605 31.771 -6.636 1.00 49.41 203 THR A N 1
ATOM 1625 C CA . THR A 1 203 ? -47.415 32.073 -5.211 1.00 49.41 203 THR A CA 1
ATOM 1626 C C . THR A 1 203 ? -47.855 30.906 -4.329 1.00 49.41 203 THR A C 1
ATOM 1628 O O . THR A 1 203 ? -49.030 30.803 -3.969 1.00 49.41 203 THR A O 1
ATOM 1631 N N . ILE A 1 204 ? -46.909 30.043 -3.952 1.00 44.56 204 ILE A N 1
ATOM 1632 C CA . ILE A 1 204 ? -47.153 28.897 -3.063 1.00 44.56 204 ILE A CA 1
ATOM 1633 C C . ILE A 1 204 ? -47.549 29.388 -1.659 1.00 44.56 204 ILE A C 1
ATOM 1635 O O . ILE A 1 204 ? -46.714 29.820 -0.863 1.00 44.56 204 ILE A O 1
ATOM 1639 N N . ALA A 1 205 ? -48.840 29.301 -1.341 1.00 40.75 205 ALA A N 1
ATOM 1640 C CA . ALA A 1 205 ? -49.365 29.584 -0.010 1.00 40.75 205 ALA A CA 1
ATOM 1641 C C . ALA A 1 205 ? -49.175 28.360 0.904 1.00 40.75 205 ALA A C 1
ATOM 1643 O O . ALA A 1 205 ? -49.905 27.374 0.799 1.00 40.75 205 ALA A O 1
ATOM 1644 N N . ILE A 1 206 ? -48.196 28.424 1.811 1.00 42.44 206 ILE A N 1
ATOM 1645 C CA . ILE A 1 206 ? -47.888 27.333 2.748 1.00 42.44 206 ILE A CA 1
ATOM 1646 C C . ILE A 1 206 ? -49.053 27.155 3.735 1.00 42.44 206 ILE A C 1
ATOM 1648 O O . ILE A 1 206 ? -49.227 27.934 4.675 1.00 42.44 206 ILE A O 1
ATOM 1652 N N . ARG A 1 207 ? -49.859 26.109 3.527 1.00 37.09 207 ARG A N 1
ATOM 1653 C CA . ARG A 1 207 ? -50.965 25.745 4.417 1.00 37.09 207 ARG A CA 1
ATOM 1654 C C . ARG A 1 207 ? -50.422 25.014 5.644 1.00 37.09 207 ARG A C 1
ATOM 1656 O O . ARG A 1 207 ? -50.029 23.856 5.556 1.00 37.09 207 ARG A O 1
ATOM 1663 N N . ARG A 1 208 ? -50.440 25.689 6.795 1.00 36.28 208 ARG A N 1
ATOM 1664 C CA . ARG A 1 208 ? -50.126 25.089 8.098 1.00 36.28 208 ARG A CA 1
ATOM 1665 C C . ARG A 1 208 ? -51.088 23.928 8.380 1.00 36.28 208 ARG A C 1
ATOM 1667 O O . ARG A 1 208 ? -52.301 24.105 8.276 1.00 36.28 208 ARG A O 1
ATOM 1674 N N . VAL A 1 209 ? -50.540 22.769 8.733 1.00 38.75 209 VAL A N 1
ATOM 1675 C CA . VAL A 1 209 ? -51.286 21.640 9.302 1.00 38.75 209 VAL A CA 1
ATOM 1676 C C . VAL A 1 209 ? -51.117 21.703 10.817 1.00 38.75 209 VAL A C 1
ATOM 1678 O O . VAL A 1 209 ? -50.012 21.951 11.302 1.00 38.75 209 VAL A O 1
ATOM 1681 N N . GLU A 1 210 ? -52.210 21.535 11.552 1.00 39.09 210 GLU A N 1
ATOM 1682 C CA . GLU A 1 210 ? -52.215 21.455 13.013 1.00 39.09 210 GLU A CA 1
ATOM 1683 C C . GLU A 1 210 ? -52.350 19.985 13.425 1.00 39.09 210 GLU A C 1
ATOM 1685 O O . GLU A 1 210 ? -53.133 19.243 12.832 1.00 39.09 210 GLU A O 1
ATOM 1690 N N . SER A 1 211 ? -51.556 19.562 14.409 1.00 41.56 211 SER A N 1
ATOM 1691 C CA . SER A 1 211 ? -51.514 18.179 14.891 1.00 41.56 211 SER A CA 1
ATOM 1692 C C . SER A 1 211 ? -52.361 18.035 16.153 1.00 41.56 211 SER A C 1
ATOM 1694 O O . SER A 1 211 ? -52.066 18.682 17.159 1.00 41.56 211 SER A O 1
ATOM 1696 N N . GLU A 1 212 ? -53.381 17.177 16.130 1.00 39.31 212 GLU A N 1
ATOM 1697 C CA . GLU A 1 212 ? -54.113 16.807 17.348 1.00 39.31 212 GLU A CA 1
ATOM 1698 C C . GLU A 1 212 ? -53.308 15.808 18.206 1.00 39.31 212 GLU A C 1
ATOM 1700 O O . GLU A 1 212 ? -52.626 14.939 17.655 1.00 39.31 212 GLU A O 1
ATOM 1705 N N . PRO A 1 213 ? -53.377 15.897 19.548 1.00 51.88 213 PRO A N 1
ATOM 1706 C CA . PRO A 1 213 ? -52.747 14.935 20.446 1.00 51.88 213 PRO A CA 1
ATOM 1707 C C . PRO A 1 213 ? -53.664 13.731 20.715 1.00 51.88 213 PRO A C 1
ATOM 1709 O O . PRO A 1 213 ? -54.782 13.890 21.205 1.00 51.88 213 PRO A O 1
ATOM 1712 N N . SER A 1 214 ? -53.170 12.516 20.476 1.00 37.41 214 SER A N 1
ATOM 1713 C CA . SER A 1 214 ? -53.810 11.281 20.944 1.00 37.41 214 SER A CA 1
ATOM 1714 C C . SER A 1 214 ? -53.340 10.911 22.357 1.00 37.41 214 SER A C 1
ATOM 1716 O O . SER A 1 214 ? -52.174 11.086 22.713 1.00 37.41 214 SER A O 1
ATOM 1718 N N . LEU A 1 215 ? -54.259 10.396 23.175 1.00 48.16 215 LEU A N 1
ATOM 1719 C CA . LEU A 1 215 ? -54.016 9.985 24.558 1.00 48.16 215 LEU A CA 1
ATOM 1720 C C . LEU A 1 215 ? -54.778 8.692 24.883 1.00 48.16 215 LEU A C 1
ATOM 1722 O O . LEU A 1 215 ? -55.824 8.425 24.295 1.00 48.16 215 LEU A O 1
ATOM 1726 N N . THR A 1 216 ? -54.297 8.014 25.931 1.00 41.31 216 THR A N 1
ATOM 1727 C CA . THR A 1 216 ? -54.998 7.033 26.792 1.00 41.31 216 THR A CA 1
ATOM 1728 C C . THR A 1 216 ? -55.387 5.645 26.250 1.00 41.31 216 THR A C 1
ATOM 1730 O O . THR A 1 216 ? -55.995 5.511 25.198 1.00 41.31 216 THR A O 1
ATOM 1733 N N . GLU A 1 217 ? -55.148 4.658 27.133 1.00 38.84 217 GLU A N 1
ATOM 1734 C CA . GLU A 1 217 ? -55.853 3.368 27.300 1.00 38.84 217 GLU A CA 1
ATOM 1735 C C . GLU A 1 217 ? -55.588 2.224 26.279 1.00 38.84 217 GLU A C 1
ATOM 1737 O O . GLU A 1 217 ? -55.376 2.464 25.097 1.00 38.84 217 GLU A O 1
ATOM 1742 N N . ASN A 1 218 ? -55.564 0.937 26.677 1.00 36.72 218 ASN A N 1
ATOM 1743 C CA . ASN A 1 218 ? -55.708 0.350 28.027 1.00 36.72 218 ASN A CA 1
ATOM 1744 C C . ASN A 1 218 ? -54.970 -1.002 28.193 1.00 36.72 218 ASN A C 1
ATOM 1746 O O . ASN A 1 218 ? -54.580 -1.628 27.209 1.00 36.72 218 ASN A O 1
ATOM 1750 N N . GLU A 1 219 ? -54.820 -1.466 29.438 1.00 43.62 219 GLU A N 1
ATOM 1751 C CA . GLU A 1 219 ? -54.358 -2.826 29.778 1.00 43.62 219 GLU A CA 1
ATOM 1752 C C . GLU A 1 219 ? -55.482 -3.866 29.598 1.00 43.62 219 GLU A C 1
ATOM 1754 O O . GLU A 1 219 ? -56.627 -3.598 29.964 1.00 43.62 219 GLU A O 1
ATOM 1759 N N . THR A 1 220 ? -55.177 -5.089 29.139 1.00 40.34 220 THR A N 1
ATOM 1760 C CA . THR A 1 220 ? -55.947 -6.303 29.504 1.00 40.34 220 THR A CA 1
ATOM 1761 C C . THR A 1 220 ? -55.121 -7.582 29.296 1.00 40.34 220 THR A C 1
ATOM 1763 O O . THR A 1 220 ? -54.522 -7.771 28.241 1.00 40.34 220 THR A O 1
ATOM 1766 N N . GLU A 1 221 ? -55.124 -8.483 30.280 1.00 47.91 221 GLU A N 1
ATOM 1767 C CA . GLU A 1 221 ? -54.585 -9.850 30.180 1.00 47.91 221 GLU A CA 1
ATOM 1768 C C . GLU A 1 221 ? -55.626 -10.813 29.578 1.00 47.91 221 GLU A C 1
ATOM 1770 O O . GLU A 1 221 ? -56.813 -10.688 29.880 1.00 47.91 221 GLU A O 1
ATOM 1775 N N . THR A 1 222 ? -55.221 -11.839 28.817 1.00 41.47 222 THR A N 1
ATOM 1776 C CA . THR A 1 222 ? -55.919 -13.151 28.774 1.00 41.47 222 THR A CA 1
ATOM 1777 C C . THR A 1 222 ? -54.964 -14.261 28.315 1.00 41.47 222 THR A C 1
ATOM 1779 O O . THR A 1 222 ? -54.114 -14.028 27.460 1.00 41.47 222 THR A O 1
ATOM 1782 N N . GLU A 1 223 ? -55.116 -15.464 28.873 1.00 44.53 223 GLU A N 1
ATOM 1783 C CA . GLU A 1 223 ? -54.390 -16.689 28.494 1.00 44.53 223 GLU A CA 1
ATOM 1784 C C . GLU A 1 223 ? -55.140 -17.536 27.428 1.00 44.53 223 GLU A C 1
ATOM 1786 O O . GLU A 1 223 ? -56.198 -17.140 26.941 1.00 44.53 223 GLU A O 1
ATOM 1791 N N . MET A 1 224 ? -54.614 -18.747 27.172 1.00 38.72 224 MET A N 1
ATOM 1792 C CA . MET A 1 224 ? -55.073 -19.837 26.280 1.00 38.72 224 MET A CA 1
ATOM 1793 C C . MET A 1 224 ? -54.762 -19.635 24.779 1.00 38.72 224 MET A C 1
ATOM 1795 O O . MET A 1 224 ? -55.082 -18.604 24.204 1.00 38.72 224 MET A O 1
ATOM 1799 N N . GLU A 1 225 ? -54.008 -20.504 24.085 1.00 37.00 225 GLU A N 1
ATOM 1800 C CA . GLU A 1 225 ? -53.999 -21.988 23.969 1.00 37.00 225 GLU A CA 1
ATOM 1801 C C . GLU A 1 225 ? -54.966 -22.509 22.886 1.00 37.00 225 GLU A C 1
ATOM 1803 O O . GLU A 1 225 ? -56.172 -22.578 23.110 1.00 37.00 225 GLU A O 1
ATOM 1808 N N . THR A 1 226 ? -54.431 -22.908 21.720 1.00 34.69 226 THR A N 1
ATOM 1809 C CA . THR A 1 226 ? -54.680 -24.199 21.016 1.00 34.69 226 THR A CA 1
ATOM 1810 C C . THR A 1 226 ? -53.979 -24.254 19.644 1.00 34.69 226 THR A C 1
ATOM 1812 O O . THR A 1 226 ? -53.682 -23.223 19.043 1.00 34.69 226 THR A O 1
ATOM 1815 N N . ASP A 1 227 ? -53.701 -25.465 19.147 1.00 38.25 227 ASP A N 1
ATOM 1816 C CA . ASP A 1 227 ? -53.086 -25.725 17.834 1.00 38.25 227 ASP A CA 1
ATOM 1817 C C . ASP A 1 227 ? -54.033 -25.490 16.640 1.00 38.25 227 ASP A C 1
ATOM 1819 O O . ASP A 1 227 ? -55.228 -25.771 16.735 1.00 38.25 227 ASP A O 1
ATOM 1823 N N . THR A 1 228 ? -53.490 -25.155 15.457 1.00 36.34 228 THR A N 1
ATOM 1824 C CA . THR A 1 228 ? -53.633 -26.016 14.249 1.00 36.34 228 THR A CA 1
ATOM 1825 C C . THR A 1 228 ? -52.786 -25.573 13.041 1.00 36.34 228 THR A C 1
ATOM 1827 O O . THR A 1 228 ? -52.894 -24.458 12.541 1.00 36.34 228 THR A O 1
ATOM 1830 N N . GLU A 1 229 ? -52.014 -26.517 12.500 1.00 39.28 229 GLU A N 1
ATOM 1831 C CA . GLU A 1 229 ? -51.638 -26.609 11.075 1.00 39.28 229 GLU A CA 1
ATOM 1832 C C . GLU A 1 229 ? -52.754 -27.353 10.292 1.00 39.28 229 GLU A C 1
ATOM 1834 O O . GLU A 1 229 ? -53.636 -27.941 10.927 1.00 39.28 229 GLU A O 1
ATOM 1839 N N . PRO A 1 230 ? -52.686 -27.524 8.952 1.00 63.59 230 PRO A N 1
ATOM 1840 C CA . PRO A 1 230 ? -52.079 -26.703 7.892 1.00 63.59 230 PRO A CA 1
ATOM 1841 C C . PRO A 1 230 ? -53.102 -26.425 6.754 1.00 63.59 230 PRO A C 1
ATOM 1843 O O . PRO A 1 230 ? -54.241 -26.882 6.823 1.00 63.59 230 PRO A O 1
ATOM 1846 N N . THR A 1 231 ? -52.702 -25.786 5.638 1.00 33.72 231 THR A N 1
ATOM 1847 C CA . THR A 1 231 ? -53.172 -26.150 4.269 1.00 33.72 231 THR A CA 1
ATOM 1848 C C . THR A 1 231 ? -52.358 -25.463 3.160 1.00 33.72 231 THR A C 1
ATOM 1850 O O . THR A 1 231 ? -52.046 -24.278 3.222 1.00 33.72 231 THR A O 1
ATOM 1853 N N . VAL A 1 232 ? -52.048 -26.236 2.116 1.00 44.41 232 VAL A N 1
ATOM 1854 C CA . VAL A 1 232 ? -51.378 -25.838 0.862 1.00 44.41 232 VAL A CA 1
ATOM 1855 C C . VAL A 1 232 ? -52.373 -25.211 -0.121 1.00 44.41 232 VAL A C 1
ATOM 1857 O O . VAL A 1 232 ? -53.489 -25.711 -0.215 1.00 44.41 232 VAL A O 1
ATOM 1860 N N . LEU A 1 233 ? -51.948 -24.246 -0.955 1.00 33.81 233 LEU A N 1
ATOM 1861 C CA . LEU A 1 233 ? -52.396 -24.157 -2.361 1.00 33.81 233 LEU A CA 1
ATOM 1862 C C . LEU A 1 233 ? -51.524 -23.220 -3.220 1.00 33.81 233 LEU A C 1
ATOM 1864 O O . LEU A 1 233 ? -51.308 -22.060 -2.886 1.00 33.81 233 LEU A O 1
ATOM 1868 N N . SER A 1 234 ? -51.084 -23.718 -4.378 1.00 41.44 234 SER A N 1
ATOM 1869 C CA . SER A 1 234 ? -50.627 -22.896 -5.510 1.00 41.44 234 SER A CA 1
ATOM 1870 C C . SER A 1 234 ? -51.821 -22.469 -6.374 1.00 41.44 234 SER A C 1
ATOM 1872 O O . SER A 1 234 ? -52.875 -23.106 -6.333 1.00 41.44 234 SER A O 1
ATOM 1874 N N . PRO A 1 235 ? -51.632 -21.490 -7.269 1.00 49.94 235 PRO A N 1
ATOM 1875 C CA . PRO A 1 235 ? -52.140 -21.682 -8.628 1.00 49.94 235 PRO A CA 1
ATOM 1876 C C . PRO A 1 235 ? -51.079 -21.398 -9.702 1.00 49.94 235 PRO A C 1
ATOM 1878 O O . PRO A 1 235 ? -49.982 -20.920 -9.425 1.00 49.94 235 PRO A O 1
ATOM 1881 N N . SER A 1 236 ? -51.416 -21.723 -10.948 1.00 34.62 236 SER A N 1
ATOM 1882 C CA . SER A 1 236 ? -50.561 -21.569 -12.128 1.00 34.62 236 SER A CA 1
ATOM 1883 C C . SER A 1 236 ? -51.395 -21.126 -13.339 1.00 34.62 236 SER A C 1
ATOM 1885 O O . SER A 1 236 ? -52.619 -21.246 -13.317 1.00 34.62 236 SER A O 1
ATOM 1887 N N . ALA A 1 237 ? -50.685 -20.746 -14.406 1.00 35.59 237 ALA A N 1
ATOM 1888 C CA . ALA A 1 237 ? -51.080 -20.808 -15.817 1.00 35.59 237 ALA A CA 1
ATOM 1889 C C . ALA A 1 237 ? -51.713 -19.582 -16.527 1.00 35.59 237 ALA A C 1
ATOM 1891 O O . ALA A 1 237 ? -52.651 -18.950 -16.060 1.00 35.59 237 ALA A O 1
ATOM 1892 N N . GLN A 1 238 ? -51.240 -19.437 -17.778 1.00 30.94 238 GLN A N 1
ATOM 1893 C CA . GLN A 1 238 ? -51.879 -18.875 -18.985 1.00 30.94 238 GLN A CA 1
ATOM 1894 C C . GLN A 1 238 ? -51.987 -17.346 -19.164 1.00 30.94 238 GLN A C 1
ATOM 1896 O O . GLN A 1 238 ? -52.304 -16.588 -18.258 1.00 30.94 238 GLN A O 1
ATOM 1901 N N . GLY A 1 239 ? -51.712 -16.910 -20.404 1.00 28.53 239 GLY A N 1
ATOM 1902 C CA . GLY A 1 239 ? -51.630 -15.496 -20.801 1.00 28.53 239 GLY A CA 1
ATOM 1903 C C . GLY A 1 239 ? -51.057 -15.269 -22.210 1.00 28.53 239 GLY A C 1
ATOM 1904 O O . GLY A 1 239 ? -50.276 -14.349 -22.422 1.00 28.53 239 GLY A O 1
ATOM 1905 N N . THR A 1 240 ? -51.383 -16.143 -23.165 1.00 32.09 240 THR A N 1
ATOM 1906 C CA . THR A 1 240 ? -50.974 -16.064 -24.580 1.00 32.09 240 THR A CA 1
ATOM 1907 C C . THR A 1 240 ? -51.459 -14.778 -25.258 1.00 32.09 240 THR A C 1
ATOM 1909 O O . THR A 1 240 ? -52.597 -14.381 -25.027 1.00 32.09 240 THR A O 1
ATOM 1912 N N . ASN A 1 241 ? -50.687 -14.220 -26.201 1.00 30.19 241 ASN A N 1
ATOM 1913 C CA . ASN A 1 241 ? -51.249 -13.565 -27.394 1.00 30.19 241 ASN A CA 1
ATOM 1914 C C . ASN A 1 241 ? -50.223 -13.430 -28.533 1.00 30.19 241 ASN A C 1
ATOM 1916 O O . ASN A 1 241 ? -49.032 -13.248 -28.292 1.00 30.19 241 ASN A O 1
ATOM 1920 N N . GLN A 1 242 ? -50.708 -13.520 -29.774 1.00 31.80 242 GLN A N 1
ATOM 1921 C CA . GLN A 1 242 ? -49.958 -13.310 -31.018 1.00 31.80 242 GLN A CA 1
ATOM 1922 C C . GLN A 1 242 ? -50.536 -12.096 -31.755 1.00 31.80 242 GLN A C 1
ATOM 1924 O O . GLN A 1 242 ? -51.757 -11.973 -31.824 1.00 31.80 242 GLN A O 1
ATOM 1929 N N . THR A 1 243 ? -49.683 -11.283 -32.385 1.00 31.72 243 THR A N 1
ATOM 1930 C CA . THR A 1 243 ? -50.113 -10.246 -33.340 1.00 31.72 243 THR A CA 1
ATOM 1931 C C . THR A 1 243 ? -49.070 -10.082 -34.449 1.00 31.72 243 THR A C 1
ATOM 1933 O O . THR A 1 243 ? -48.003 -9.522 -34.213 1.00 31.72 243 THR A O 1
ATOM 1936 N N . GLU A 1 244 ? -49.380 -10.537 -35.665 1.00 31.77 244 GLU A N 1
ATOM 1937 C CA . GLU A 1 244 ? -48.728 -10.048 -36.895 1.00 31.77 244 GLU A CA 1
ATOM 1938 C C . GLU A 1 244 ? -49.368 -8.705 -37.317 1.00 31.77 244 GLU A C 1
ATOM 1940 O O . GLU A 1 244 ? -50.484 -8.402 -36.878 1.00 31.77 244 GLU A O 1
ATOM 1945 N N . PRO A 1 245 ? -48.720 -7.896 -38.183 1.00 49.50 245 PRO A N 1
ATOM 1946 C CA . PRO A 1 245 ? -49.055 -8.037 -39.606 1.00 49.50 245 PRO A CA 1
ATOM 1947 C C . PRO A 1 245 ? -47.923 -7.751 -40.624 1.00 49.50 245 PRO A C 1
ATOM 1949 O O . PRO A 1 245 ? -47.290 -6.700 -40.626 1.00 49.50 245 PRO A O 1
ATOM 1952 N N . SER A 1 246 ? -47.807 -8.659 -41.594 1.00 32.09 246 SER A N 1
ATOM 1953 C CA . SER A 1 246 ? -47.845 -8.388 -43.046 1.00 32.09 246 SER A CA 1
ATOM 1954 C C . SER A 1 246 ? -47.013 -7.254 -43.697 1.00 32.09 246 SER A C 1
ATOM 1956 O O . SER A 1 246 ? -47.448 -6.112 -43.790 1.00 32.09 246 SER A O 1
ATOM 1958 N N . SER A 1 247 ? -45.977 -7.684 -44.436 1.00 32.25 247 SER A N 1
ATOM 1959 C CA . SER A 1 247 ? -45.691 -7.344 -45.857 1.00 32.25 247 SER A CA 1
ATOM 1960 C C . SER A 1 247 ? -45.381 -5.904 -46.330 1.00 32.25 247 SER A C 1
ATOM 1962 O O . SER A 1 247 ? -46.200 -4.999 -46.209 1.00 32.25 247 SER A O 1
ATOM 1964 N N . THR A 1 248 ? -44.296 -5.761 -47.112 1.00 32.16 248 THR A N 1
ATOM 1965 C CA . THR A 1 248 ? -44.171 -4.886 -48.313 1.00 32.16 248 THR A CA 1
ATOM 1966 C C . THR A 1 248 ? -43.057 -5.440 -49.240 1.00 32.16 248 THR A C 1
ATOM 1968 O O . THR A 1 248 ? -42.291 -6.308 -48.827 1.00 32.16 248 THR A O 1
ATOM 1971 N N . SER A 1 249 ? -43.035 -5.043 -50.519 1.00 32.34 249 SER A N 1
ATOM 1972 C CA . SER A 1 249 ? -42.320 -5.679 -51.647 1.00 32.34 249 SER A CA 1
ATOM 1973 C C . SER A 1 249 ? -40.872 -5.214 -51.920 1.00 32.34 249 SER A C 1
ATOM 1975 O O . SER A 1 249 ? -40.487 -4.115 -51.535 1.00 32.34 249 SER A O 1
ATOM 1977 N N . GLY A 1 250 ? -40.116 -6.020 -52.691 1.00 28.78 250 GLY A N 1
ATOM 1978 C CA . GLY A 1 250 ? -38.840 -5.645 -53.346 1.00 28.78 250 GLY A CA 1
ATOM 1979 C C . GLY A 1 250 ? -39.002 -4.726 -54.578 1.00 28.78 250 GLY A C 1
ATOM 1980 O O . GLY A 1 250 ? -40.085 -4.158 -54.754 1.00 28.78 250 GLY A O 1
ATOM 1981 N N . PRO A 1 251 ? -37.969 -4.576 -55.447 1.00 48.47 251 PRO A N 1
ATOM 1982 C CA . PRO A 1 251 ? -37.527 -5.679 -56.326 1.00 48.47 251 PRO A CA 1
ATOM 1983 C C . PRO A 1 251 ? -35.985 -5.775 -56.563 1.00 48.47 251 PRO A C 1
ATOM 1985 O O . PRO A 1 251 ? -35.201 -5.279 -55.764 1.00 48.47 251 PRO A O 1
ATOM 1988 N N . ALA A 1 252 ? -35.574 -6.470 -57.640 1.00 33.03 252 ALA A N 1
ATOM 1989 C CA . ALA A 1 252 ? -34.193 -6.733 -58.104 1.00 33.03 252 ALA A CA 1
ATOM 1990 C C . ALA A 1 252 ? -33.487 -5.485 -58.726 1.00 33.03 252 ALA A C 1
ATOM 1992 O O . ALA A 1 252 ? -34.074 -4.407 -58.695 1.00 33.03 252 ALA A O 1
ATOM 1993 N N . GLU A 1 253 ? -32.271 -5.479 -59.308 1.00 30.45 253 GLU A N 1
ATOM 1994 C CA . GLU A 1 253 ? -31.305 -6.483 -59.852 1.00 30.45 253 GLU A CA 1
ATOM 1995 C C . GLU A 1 253 ? -29.876 -5.804 -59.887 1.00 30.45 253 GLU A C 1
ATOM 1997 O O . GLU A 1 253 ? -29.761 -4.714 -59.331 1.00 30.45 253 GLU A O 1
ATOM 2002 N N . SER A 1 254 ? -28.723 -6.247 -60.442 1.00 33.75 254 SER A N 1
ATOM 2003 C CA . SER A 1 254 ? -28.281 -7.387 -61.287 1.00 33.75 254 SER A CA 1
ATOM 2004 C C . SER A 1 254 ? -26.735 -7.567 -61.326 1.00 33.75 254 SER A C 1
ATOM 2006 O O . SER A 1 254 ? -26.027 -6.586 -61.542 1.00 33.75 254 SER A O 1
ATOM 2008 N N . GLY A 1 255 ? -26.239 -8.818 -61.325 1.00 32.44 255 GLY A N 1
ATOM 2009 C CA . GLY A 1 255 ? -25.024 -9.255 -62.066 1.00 32.44 255 GLY A CA 1
ATOM 2010 C C . GLY A 1 255 ? -23.606 -9.114 -61.431 1.00 32.44 255 GLY A C 1
ATOM 2011 O O . GLY A 1 255 ? -23.450 -8.336 -60.493 1.00 32.44 255 GLY A O 1
ATOM 2012 N N . PRO A 1 256 ? -22.567 -9.854 -61.920 1.00 59.94 256 PRO A N 1
ATOM 2013 C CA . PRO A 1 256 ? -21.229 -9.920 -61.289 1.00 59.94 256 PRO A CA 1
ATOM 2014 C C . PRO A 1 256 ? -19.987 -9.635 -62.189 1.00 59.94 256 PRO A C 1
ATOM 2016 O O . PRO A 1 256 ? -20.037 -9.796 -63.407 1.00 59.94 256 PRO A O 1
ATOM 2019 N N . ALA A 1 257 ? -18.855 -9.313 -61.543 1.00 33.84 257 ALA A N 1
ATOM 2020 C CA . ALA A 1 257 ? -17.436 -9.439 -61.961 1.00 33.84 257 ALA A CA 1
ATOM 2021 C C . ALA A 1 257 ? -16.574 -9.203 -60.685 1.00 33.84 257 ALA A C 1
ATOM 2023 O O . ALA A 1 257 ? -17.017 -8.446 -59.824 1.00 33.84 257 ALA A O 1
ATOM 2024 N N . ASP A 1 258 ? -15.421 -9.805 -60.369 1.00 32.75 258 ASP A N 1
ATOM 2025 C CA . ASP A 1 258 ? -14.414 -10.607 -61.090 1.00 32.75 258 ASP A CA 1
ATOM 2026 C C . ASP A 1 258 ? -13.451 -9.801 -61.999 1.00 32.75 258 ASP A C 1
ATOM 2028 O O . ASP A 1 258 ? -13.719 -9.662 -63.185 1.00 32.75 258 ASP A O 1
ATOM 2032 N N . GLU A 1 259 ? -12.351 -9.251 -61.435 1.00 32.25 259 GLU A N 1
ATOM 2033 C CA . GLU A 1 259 ? -10.979 -9.313 -62.013 1.00 32.25 259 GLU A CA 1
ATOM 2034 C C . GLU A 1 259 ? -9.836 -8.704 -61.138 1.00 32.25 259 GLU A C 1
ATOM 2036 O O . GLU A 1 259 ? -9.864 -7.552 -60.720 1.00 32.25 259 GLU A O 1
ATOM 2041 N N . GLN A 1 260 ? -8.801 -9.527 -60.916 1.00 32.94 260 GLN A N 1
ATOM 2042 C CA . GLN A 1 260 ? -7.338 -9.313 -61.059 1.00 32.94 260 GLN A CA 1
ATOM 2043 C C . GLN A 1 260 ? -6.562 -8.023 -60.633 1.00 32.94 260 GLN A C 1
ATOM 2045 O O . GLN A 1 260 ? -6.684 -6.952 -61.209 1.00 32.94 260 GLN A O 1
ATOM 2050 N N . VAL A 1 261 ? -5.554 -8.257 -59.767 1.00 33.34 261 VAL A N 1
ATOM 2051 C CA . VAL A 1 261 ? -4.096 -7.945 -59.902 1.00 33.34 261 VAL A CA 1
ATOM 2052 C C . VAL A 1 261 ? -3.596 -6.541 -60.336 1.00 33.34 261 VAL A C 1
ATOM 2054 O O . VAL A 1 261 ? -3.520 -6.236 -61.522 1.00 33.34 261 VAL A O 1
ATOM 2057 N N . ALA A 1 262 ? -2.995 -5.809 -59.380 1.00 32.94 262 ALA A N 1
ATOM 2058 C CA . ALA A 1 262 ? -1.688 -5.107 -59.473 1.00 32.94 262 ALA A CA 1
ATOM 2059 C C . ALA A 1 262 ? -1.241 -4.703 -58.039 1.00 32.94 262 ALA A C 1
ATOM 2061 O O . ALA A 1 262 ? -2.100 -4.358 -57.236 1.00 32.94 262 ALA A O 1
ATOM 2062 N N . SER A 1 263 ? 0.011 -4.754 -57.555 1.00 34.47 263 SER A N 1
ATOM 2063 C CA . SER A 1 263 ? 1.371 -4.708 -58.141 1.00 34.47 263 SER A CA 1
ATOM 2064 C C . SER A 1 263 ? 1.836 -3.315 -58.593 1.00 34.47 263 SER A C 1
ATOM 2066 O O . SER A 1 263 ? 1.834 -3.011 -59.782 1.00 34.47 263 SER A O 1
ATOM 2068 N N . VAL A 1 264 ? 2.289 -2.489 -57.637 1.00 36.78 264 VAL A N 1
ATOM 2069 C CA . VAL A 1 264 ? 2.988 -1.210 -57.880 1.00 36.78 264 VAL A CA 1
ATOM 2070 C C . VAL A 1 264 ? 4.167 -1.067 -56.908 1.00 36.78 264 VAL A C 1
ATOM 2072 O O . VAL A 1 264 ? 3.961 -1.038 -55.698 1.00 36.78 264 VAL A O 1
ATOM 2075 N N . ASP A 1 265 ? 5.381 -0.943 -57.449 1.00 35.38 265 ASP A N 1
ATOM 2076 C CA . ASP A 1 265 ? 6.630 -0.652 -56.720 1.00 35.38 265 ASP A CA 1
ATOM 2077 C C . ASP A 1 265 ? 7.028 0.843 -56.841 1.00 35.38 265 ASP A C 1
ATOM 2079 O O . ASP A 1 265 ? 6.517 1.548 -57.721 1.00 35.38 265 ASP A O 1
ATOM 2083 N N . PRO A 1 266 ? 7.912 1.375 -55.970 1.00 47.59 266 PRO A N 1
ATOM 2084 C CA . PRO A 1 266 ? 8.092 2.819 -55.799 1.00 47.59 266 PRO A CA 1
ATOM 2085 C C . PRO A 1 266 ? 9.121 3.475 -56.750 1.00 47.59 266 PRO A C 1
ATOM 2087 O O . PRO A 1 266 ? 10.156 2.884 -57.070 1.00 47.59 266 PRO A O 1
ATOM 2090 N N . PRO A 1 267 ? 8.923 4.754 -57.135 1.00 50.66 267 PRO A N 1
ATOM 2091 C CA . PRO A 1 267 ? 9.921 5.541 -57.857 1.00 50.66 267 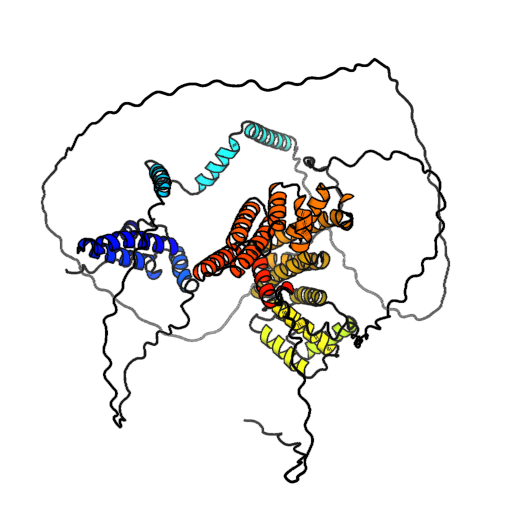PRO A CA 1
ATOM 2092 C C . PRO A 1 267 ? 11.042 6.050 -56.933 1.00 50.66 267 PRO A C 1
ATOM 2094 O O . PRO A 1 267 ? 10.826 6.362 -55.763 1.00 50.66 267 PRO A O 1
ATOM 2097 N N . SER A 1 268 ? 12.250 6.188 -57.485 1.00 36.72 268 SER A N 1
ATOM 2098 C CA . SER A 1 268 ? 13.466 6.592 -56.763 1.00 36.72 268 SER A CA 1
ATOM 2099 C C . SER A 1 268 ? 14.013 7.960 -57.200 1.00 36.72 268 SER A C 1
ATOM 2101 O O . SER A 1 268 ? 13.850 8.351 -58.349 1.00 36.72 268 SER A O 1
ATOM 2103 N N . GLN A 1 269 ? 14.777 8.595 -56.298 1.00 36.84 269 GLN A N 1
ATOM 2104 C CA . GLN A 1 269 ? 15.772 9.667 -56.526 1.00 36.84 269 GLN A CA 1
ATOM 2105 C C . GLN A 1 269 ? 15.325 11.024 -57.115 1.00 36.84 269 GLN A C 1
ATOM 2107 O O . GLN A 1 269 ? 14.969 11.142 -58.283 1.00 36.84 269 GLN A O 1
ATOM 2112 N N . THR A 1 270 ? 15.627 12.107 -56.384 1.00 34.16 270 THR A N 1
ATOM 2113 C CA . THR A 1 270 ? 16.450 13.224 -56.914 1.00 34.16 270 THR A CA 1
ATOM 2114 C C . THR A 1 270 ? 17.012 14.111 -55.787 1.00 34.16 270 THR A C 1
ATOM 2116 O O . THR A 1 270 ? 16.311 14.423 -54.831 1.00 34.16 270 THR A O 1
ATOM 2119 N N . GLY A 1 271 ? 18.282 14.528 -55.899 1.00 31.36 271 GLY A N 1
ATOM 2120 C CA . GLY A 1 271 ? 18.824 15.716 -55.201 1.00 31.36 271 GLY A CA 1
ATOM 2121 C C . GLY A 1 271 ? 18.588 16.999 -56.029 1.00 31.36 271 GLY A C 1
ATOM 2122 O O . GLY A 1 271 ? 17.922 16.882 -57.061 1.00 31.36 271 GLY A O 1
ATOM 2123 N N . PRO A 1 272 ? 19.164 18.187 -55.694 1.00 47.03 272 PRO A N 1
ATOM 2124 C CA . PRO A 1 272 ? 20.598 18.311 -55.359 1.00 47.03 272 PRO A CA 1
ATOM 2125 C C . PRO A 1 272 ? 21.049 19.497 -54.440 1.00 47.03 272 PRO A C 1
ATOM 2127 O O . PRO A 1 272 ? 20.282 20.371 -54.058 1.00 47.03 272 PRO A O 1
ATOM 2130 N N . SER A 1 273 ? 22.380 19.598 -54.268 1.00 32.97 273 SER A N 1
ATOM 2131 C CA . SER A 1 273 ? 23.212 20.830 -54.169 1.00 32.97 273 SER A CA 1
ATOM 2132 C C . SER A 1 273 ? 23.338 21.662 -52.868 1.00 32.97 273 SER A C 1
ATOM 2134 O O . SER A 1 273 ? 22.369 22.074 -52.244 1.00 32.97 273 SER A O 1
ATOM 2136 N N . LEU A 1 274 ? 24.603 21.993 -52.546 1.00 40.56 274 LEU A N 1
ATOM 2137 C CA . LEU A 1 274 ? 25.060 23.042 -51.611 1.00 40.56 274 LEU A CA 1
ATOM 2138 C C . LEU A 1 274 ? 24.975 24.446 -52.251 1.00 40.56 274 LEU A C 1
ATOM 2140 O O . LEU A 1 274 ? 25.013 24.561 -53.480 1.00 40.56 274 LEU A O 1
ATOM 2144 N N . PRO A 1 275 ? 25.092 25.519 -51.442 1.00 47.75 275 PRO A N 1
ATOM 2145 C CA . PRO A 1 275 ? 26.161 26.491 -51.730 1.00 47.75 275 PRO A CA 1
ATOM 2146 C C . PRO A 1 275 ? 27.035 26.905 -50.519 1.00 47.75 275 PRO A C 1
ATOM 2148 O O . PRO A 1 275 ? 26.802 26.527 -49.378 1.00 47.75 275 PRO A O 1
ATOM 2151 N N . LYS A 1 276 ? 28.112 27.643 -50.826 1.00 33.31 276 LYS A N 1
ATOM 2152 C CA . LYS A 1 276 ? 29.307 27.920 -49.996 1.00 33.31 276 LYS A CA 1
ATOM 2153 C C . LYS A 1 276 ? 29.172 29.131 -49.050 1.00 33.31 276 LYS A C 1
ATOM 2155 O O . LYS A 1 276 ? 28.472 30.086 -49.370 1.00 33.31 276 LYS A O 1
ATOM 2160 N N . ASN A 1 277 ? 29.999 29.154 -47.995 1.00 34.44 277 ASN A N 1
ATOM 2161 C CA . ASN A 1 277 ? 30.406 30.373 -47.265 1.00 34.44 277 ASN A CA 1
ATOM 2162 C C . ASN A 1 277 ? 31.135 31.389 -48.173 1.00 34.44 277 ASN A C 1
ATOM 2164 O O . ASN A 1 277 ? 31.747 31.004 -49.176 1.00 34.44 277 ASN A O 1
ATOM 2168 N N . PRO A 1 278 ? 31.195 32.663 -47.744 1.00 51.50 278 PRO A N 1
ATOM 2169 C CA . PRO A 1 278 ? 32.508 33.296 -47.549 1.00 51.50 278 PRO A CA 1
ATOM 2170 C C . PRO A 1 278 ? 32.660 34.046 -46.204 1.00 51.50 278 PRO A C 1
ATOM 2172 O O . PRO A 1 278 ? 31.697 34.279 -45.481 1.00 51.50 278 PRO A O 1
ATOM 2175 N N . MET A 1 279 ? 33.902 34.412 -45.870 1.00 37.44 279 MET A N 1
ATOM 2176 C CA . MET A 1 279 ? 34.293 35.145 -44.652 1.00 37.44 279 MET A CA 1
ATOM 2177 C C . MET A 1 279 ? 34.095 36.666 -44.773 1.00 37.44 279 MET A C 1
ATOM 2179 O O . MET A 1 279 ? 34.213 37.214 -45.867 1.00 37.44 279 MET A O 1
ATOM 2183 N N . ALA A 1 280 ? 33.982 37.355 -43.631 1.00 32.78 280 ALA A N 1
ATOM 2184 C CA . ALA A 1 280 ? 34.401 38.753 -43.484 1.00 32.78 280 ALA A CA 1
ATOM 2185 C C . ALA A 1 280 ? 34.909 39.030 -42.054 1.00 32.78 280 ALA A C 1
ATOM 2187 O O . ALA A 1 280 ? 34.293 38.614 -41.075 1.00 32.78 280 ALA A O 1
ATOM 2188 N N . THR A 1 281 ? 36.037 39.730 -41.941 1.00 35.88 281 THR A N 1
ATOM 2189 C CA . THR A 1 281 ? 36.623 40.253 -40.6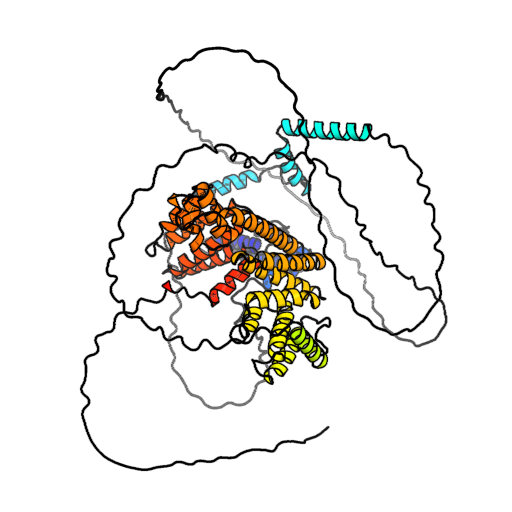92 1.00 35.88 281 THR A CA 1
ATOM 2190 C C . THR A 1 281 ? 36.265 41.723 -40.499 1.00 35.88 281 THR A C 1
ATOM 2192 O O . THR A 1 281 ? 36.211 42.444 -41.493 1.00 35.88 281 THR A O 1
ATOM 2195 N N . SER A 1 282 ? 36.183 42.203 -39.253 1.00 33.41 282 SER A N 1
ATOM 2196 C CA . SER A 1 282 ? 36.562 43.591 -38.939 1.00 33.41 282 SER A CA 1
ATOM 2197 C C . SER A 1 282 ? 36.821 43.807 -37.444 1.00 33.41 282 SER A C 1
ATOM 2199 O O . SER A 1 282 ? 36.094 43.287 -36.601 1.00 33.41 282 SER A O 1
ATOM 2201 N N . GLU A 1 283 ? 37.840 44.604 -37.128 1.00 34.12 283 GLU A N 1
ATOM 2202 C CA . GLU A 1 283 ? 38.040 45.234 -35.814 1.00 34.12 283 GLU A CA 1
ATOM 2203 C C . GLU A 1 283 ? 37.132 46.471 -35.660 1.00 34.12 283 GLU A C 1
ATOM 2205 O O . GLU A 1 283 ? 36.647 46.992 -36.667 1.00 34.12 283 GLU A O 1
ATOM 2210 N N . VAL A 1 284 ? 36.966 46.976 -34.426 1.00 30.53 284 VAL A N 1
ATOM 2211 C CA . VAL A 1 284 ? 37.132 48.403 -34.043 1.00 30.53 284 VAL A CA 1
ATOM 2212 C C . VAL A 1 284 ? 36.894 48.588 -32.531 1.00 30.53 284 VAL A C 1
ATOM 2214 O O . VAL A 1 284 ? 36.042 47.935 -31.931 1.00 30.53 284 VAL A O 1
ATOM 2217 N N . THR A 1 285 ? 37.638 49.519 -31.928 1.00 31.44 285 THR A N 1
ATOM 2218 C CA . THR A 1 285 ? 37.645 49.868 -30.491 1.00 31.44 285 THR A CA 1
ATOM 2219 C C . THR A 1 285 ? 37.796 51.401 -30.361 1.00 31.44 285 THR A C 1
ATOM 2221 O O . THR A 1 285 ? 38.199 52.040 -31.332 1.00 31.44 285 THR A O 1
ATOM 2224 N N . PRO A 1 286 ? 37.660 51.997 -29.163 1.00 56.94 286 PRO A N 1
ATOM 2225 C CA . PRO A 1 286 ? 36.442 52.310 -28.409 1.00 56.94 286 PRO A CA 1
ATOM 2226 C C . PRO A 1 286 ? 36.035 53.804 -28.531 1.00 56.94 286 PRO A C 1
ATOM 2228 O O . PRO A 1 286 ? 36.692 54.584 -29.215 1.00 56.94 286 PRO A O 1
ATOM 2231 N N . ALA A 1 287 ? 35.021 54.242 -27.773 1.00 31.45 287 ALA A N 1
ATOM 2232 C CA . ALA A 1 287 ? 34.801 55.662 -27.465 1.00 31.45 287 ALA A CA 1
ATOM 2233 C C . ALA A 1 287 ? 34.335 55.863 -26.008 1.00 31.45 287 ALA A C 1
ATOM 2235 O O . ALA A 1 287 ? 33.427 55.172 -25.549 1.00 31.45 287 ALA A O 1
ATOM 2236 N N . SER A 1 288 ? 34.944 56.827 -25.308 1.00 38.00 288 SER A N 1
ATOM 2237 C CA . SER A 1 288 ? 34.481 57.363 -24.013 1.00 38.00 288 SER A CA 1
ATOM 2238 C C . SER A 1 288 ? 33.669 58.648 -24.229 1.00 38.00 288 SER A C 1
ATOM 2240 O O . SER A 1 288 ? 33.786 59.276 -25.283 1.00 38.00 288 SER A O 1
ATOM 2242 N N . PRO A 1 289 ? 32.847 59.048 -23.248 1.00 52.91 289 PRO A N 1
ATOM 2243 C CA . PRO A 1 289 ? 33.202 60.226 -22.436 1.00 52.91 289 PRO A CA 1
ATOM 2244 C C . PRO A 1 289 ? 33.045 59.921 -20.924 1.00 52.91 289 PRO A C 1
ATOM 2246 O O . PRO A 1 289 ? 32.333 58.995 -20.549 1.00 52.91 289 PRO A O 1
ATOM 2249 N N . GLU A 1 290 ? 33.773 60.515 -19.975 1.00 33.78 290 GLU A N 1
ATOM 2250 C CA . GLU A 1 290 ? 34.117 61.932 -19.741 1.00 33.78 290 GLU A CA 1
ATOM 2251 C C . GLU A 1 290 ? 32.924 62.798 -19.285 1.00 33.78 290 GLU A C 1
ATOM 2253 O O . GLU A 1 290 ? 32.051 63.147 -20.069 1.00 33.78 290 GLU A O 1
ATOM 2258 N N . ILE A 1 291 ? 32.924 63.156 -17.996 1.00 38.19 291 ILE A N 1
ATOM 2259 C CA . ILE A 1 291 ? 32.305 64.341 -17.370 1.00 38.19 291 ILE A CA 1
ATOM 2260 C C . ILE A 1 291 ? 32.936 64.464 -15.970 1.00 38.19 291 ILE A C 1
ATOM 2262 O O . ILE A 1 291 ? 33.330 63.453 -15.383 1.00 38.19 291 ILE A O 1
ATOM 2266 N N . ALA A 1 292 ? 33.088 65.686 -15.455 1.00 37.19 292 ALA A N 1
ATOM 2267 C CA . ALA A 1 292 ? 33.960 65.974 -14.315 1.00 37.19 292 ALA A CA 1
ATOM 2268 C C . ALA A 1 292 ? 33.315 66.849 -13.218 1.00 37.19 292 ALA A C 1
ATOM 2270 O O . ALA A 1 292 ? 32.250 67.431 -13.401 1.00 37.19 292 ALA A O 1
ATOM 2271 N N . GLU A 1 293 ? 34.070 66.978 -12.121 1.00 33.62 293 GLU A N 1
ATOM 2272 C CA . GLU A 1 293 ? 34.040 68.055 -11.115 1.00 33.62 293 GLU A CA 1
ATOM 2273 C C . GLU A 1 293 ? 32.946 68.091 -10.019 1.00 33.62 293 GLU A C 1
ATOM 2275 O O . GLU A 1 293 ? 32.019 67.289 -9.949 1.00 33.62 293 GLU A O 1
ATOM 2280 N N . GLN A 1 294 ? 33.232 68.948 -9.031 1.00 39.56 294 GLN A N 1
ATOM 2281 C CA . GLN A 1 294 ? 32.663 69.064 -7.673 1.00 39.56 294 GLN A CA 1
ATOM 2282 C C . GLN A 1 294 ? 31.941 70.459 -7.559 1.00 39.56 294 GLN A C 1
ATOM 2284 O O . GLN A 1 294 ? 31.655 70.998 -8.629 1.00 39.56 294 GLN A O 1
ATOM 2289 N N . PRO A 1 295 ? 31.641 71.129 -6.400 1.00 53.72 295 PRO A N 1
ATOM 2290 C CA . PRO A 1 295 ? 31.996 70.858 -4.994 1.00 53.72 295 PRO A CA 1
ATOM 2291 C C . PRO A 1 295 ? 30.972 71.189 -3.866 1.00 53.72 295 PRO A C 1
ATOM 2293 O O . PRO A 1 295 ? 29.892 71.718 -4.083 1.00 53.72 295 PRO A O 1
ATOM 2296 N N . LEU A 1 296 ? 31.403 70.853 -2.635 1.00 36.31 296 LEU A N 1
ATOM 2297 C CA . LEU A 1 296 ? 31.102 71.405 -1.290 1.00 36.31 296 LEU A CA 1
ATOM 2298 C C . LEU A 1 296 ? 29.809 72.221 -1.036 1.00 36.31 296 LEU A C 1
ATOM 2300 O O . LEU A 1 296 ? 29.638 73.288 -1.615 1.00 36.31 296 LEU A O 1
ATOM 2304 N N . MET A 1 297 ? 29.113 71.907 0.078 1.00 33.50 297 MET A N 1
ATOM 2305 C CA . MET A 1 297 ? 28.989 72.842 1.230 1.00 33.50 297 MET A CA 1
ATOM 2306 C C . MET A 1 297 ? 28.349 72.245 2.513 1.00 33.50 297 MET A C 1
ATOM 2308 O O . MET A 1 297 ? 27.230 71.757 2.472 1.00 33.50 297 MET A O 1
ATOM 2312 N N . ALA A 1 298 ? 29.069 72.407 3.638 1.00 39.66 298 ALA A N 1
ATOM 2313 C CA . ALA A 1 298 ? 28.660 72.664 5.042 1.00 39.66 298 ALA A CA 1
ATOM 2314 C C . ALA A 1 298 ? 27.573 71.828 5.808 1.00 39.66 298 ALA A C 1
ATOM 2316 O O . ALA A 1 298 ? 26.698 71.214 5.207 1.00 39.66 298 ALA A O 1
ATOM 2317 N N . PRO A 1 299 ? 27.606 71.802 7.170 1.00 52.31 299 PRO A N 1
ATOM 2318 C CA . PRO A 1 299 ? 26.787 70.900 8.001 1.00 52.31 299 PRO A CA 1
ATOM 2319 C C . PRO A 1 299 ? 25.712 71.585 8.882 1.00 52.31 299 PRO A C 1
ATOM 2321 O O . PRO A 1 299 ? 25.730 72.796 9.095 1.00 52.31 299 PRO A O 1
ATOM 2324 N N . LEU A 1 300 ? 24.853 70.773 9.518 1.00 34.81 300 LEU A N 1
ATOM 2325 C CA . LEU A 1 300 ? 24.026 71.152 10.677 1.00 34.81 300 LEU A CA 1
ATOM 2326 C C . LEU A 1 300 ? 24.154 70.129 11.824 1.00 34.81 300 LEU A C 1
ATOM 2328 O O . LEU A 1 300 ? 24.417 68.950 11.598 1.00 34.81 300 LEU A O 1
ATOM 2332 N N . ALA A 1 301 ? 24.000 70.611 13.061 1.00 38.09 301 ALA A N 1
ATOM 2333 C CA . ALA A 1 301 ? 24.300 69.899 14.310 1.00 38.09 301 ALA A CA 1
ATOM 2334 C C . ALA A 1 301 ? 23.038 69.283 14.979 1.00 38.09 301 ALA A C 1
ATOM 2336 O O . ALA A 1 301 ? 21.918 69.650 14.615 1.00 38.09 301 ALA A O 1
ATOM 2337 N N . PRO A 1 302 ? 23.177 68.337 15.936 1.00 47.69 302 PRO A N 1
ATOM 2338 C CA . PRO A 1 302 ? 22.062 67.512 16.410 1.00 47.69 302 PRO A CA 1
ATOM 2339 C C . PRO A 1 302 ? 21.199 68.182 17.491 1.00 47.69 302 PRO A C 1
ATOM 2341 O O . PRO A 1 302 ? 21.635 69.097 18.190 1.00 47.69 302 PRO A O 1
ATOM 2344 N N . LYS A 1 303 ? 19.984 67.651 17.690 1.00 35.62 303 LYS A N 1
ATOM 2345 C CA . LYS A 1 303 ? 19.071 68.032 18.778 1.00 35.62 303 LYS A CA 1
ATOM 2346 C C . LYS A 1 303 ? 18.825 66.843 19.711 1.00 35.62 303 LYS A C 1
ATOM 2348 O O . LYS A 1 303 ? 18.353 65.800 19.271 1.00 35.62 303 LYS A O 1
ATOM 2353 N N . THR A 1 304 ? 19.149 67.007 20.989 1.00 39.25 304 THR A N 1
ATOM 2354 C CA . THR A 1 304 ? 18.984 65.999 22.046 1.00 39.25 304 THR A CA 1
ATOM 2355 C C . THR A 1 304 ? 17.571 65.990 22.639 1.00 39.25 304 THR A C 1
ATOM 2357 O O . THR A 1 304 ? 16.941 67.038 22.782 1.00 39.25 304 THR A O 1
ATOM 2360 N N . ALA A 1 305 ? 17.099 64.806 23.040 1.00 34.94 305 ALA A N 1
ATOM 2361 C CA . ALA A 1 305 ? 15.978 64.604 23.961 1.00 34.94 305 ALA A CA 1
ATOM 2362 C C . ALA A 1 305 ? 16.114 63.226 24.644 1.00 34.94 305 ALA A C 1
ATOM 2364 O O . ALA A 1 305 ? 16.502 62.258 23.993 1.00 34.94 305 ALA A O 1
ATOM 2365 N N . SER A 1 306 ? 15.814 63.149 25.943 1.00 35.66 306 SER A N 1
ATOM 2366 C CA . SER A 1 306 ? 15.974 61.944 26.779 1.00 35.66 306 SER A CA 1
ATOM 2367 C C . SER A 1 306 ? 14.632 61.243 27.061 1.00 35.66 306 SER A C 1
ATOM 2369 O O . SER A 1 306 ? 13.593 61.901 26.995 1.00 35.66 306 SER A O 1
ATOM 2371 N N . PRO A 1 307 ? 14.626 59.942 27.416 1.00 58.53 307 PRO A N 1
ATOM 2372 C CA . PRO A 1 307 ? 13.405 59.191 27.711 1.00 58.53 307 PRO A CA 1
ATOM 2373 C C . PRO A 1 307 ? 13.023 59.185 29.205 1.00 58.53 307 PRO A C 1
ATOM 2375 O O . PRO A 1 307 ? 13.892 59.196 30.079 1.00 58.53 307 PRO A O 1
ATOM 2378 N N . PRO A 1 308 ? 11.723 59.042 29.491 1.00 52.88 308 PRO A N 1
ATOM 2379 C CA . PRO A 1 308 ? 11.193 58.301 30.641 1.00 52.88 308 PRO A CA 1
ATOM 2380 C C . PRO A 1 308 ? 10.243 57.174 30.160 1.00 52.88 308 PRO A C 1
ATOM 2382 O O . PRO A 1 308 ? 9.760 57.225 29.034 1.00 52.88 308 PRO A O 1
ATOM 2385 N N . ALA A 1 309 ? 9.796 56.175 30.920 1.00 33.44 309 ALA A N 1
ATOM 2386 C CA . ALA A 1 309 ? 10.156 55.490 32.170 1.00 33.44 309 ALA A CA 1
ATOM 2387 C C . ALA A 1 309 ? 8.919 54.608 32.504 1.00 33.44 309 ALA A C 1
ATOM 2389 O O . ALA A 1 309 ? 7.801 55.008 32.181 1.00 33.44 309 ALA A O 1
ATOM 2390 N N . LEU A 1 310 ? 9.071 53.439 33.144 1.00 46.88 310 LEU A N 1
ATOM 2391 C CA . LEU A 1 310 ? 7.913 52.718 33.719 1.00 46.88 310 LEU A CA 1
ATOM 2392 C C . LEU A 1 310 ? 7.393 53.443 34.977 1.00 46.88 310 LEU A C 1
ATOM 2394 O O . LEU A 1 310 ? 8.127 54.258 35.545 1.00 46.88 310 LEU A O 1
ATOM 2398 N N . PRO A 1 311 ? 6.158 53.151 35.437 1.00 56.38 311 PRO A N 1
ATOM 2399 C CA . PRO A 1 311 ? 6.028 52.375 36.686 1.00 56.38 311 PRO A CA 1
ATOM 2400 C C . PRO A 1 311 ? 4.834 51.352 36.610 1.00 56.38 311 PRO A C 1
ATOM 2402 O O . PRO A 1 311 ? 4.615 50.849 35.508 1.00 56.38 311 PRO A O 1
ATOM 2405 N N . PRO A 1 312 ? 4.163 50.870 37.692 1.00 58.28 312 PRO A N 1
ATOM 2406 C CA . PRO A 1 312 ? 4.194 49.429 37.991 1.00 58.28 312 PRO A CA 1
ATOM 2407 C C . PRO A 1 312 ? 2.813 48.808 38.349 1.00 58.28 312 PRO A C 1
ATOM 2409 O O . PRO A 1 312 ? 1.765 49.391 38.090 1.00 58.28 312 PRO A O 1
ATOM 2412 N N . ALA A 1 313 ? 2.814 47.617 38.962 1.00 46.09 313 ALA A N 1
ATOM 2413 C CA . ALA A 1 313 ? 1.619 46.902 39.426 1.00 46.09 313 ALA A CA 1
ATOM 2414 C C . ALA A 1 313 ? 1.216 47.220 40.885 1.00 46.09 313 ALA A C 1
ATOM 2416 O O . ALA A 1 313 ? 2.071 47.518 41.720 1.00 46.09 313 ALA A O 1
ATOM 2417 N N . ALA A 1 314 ? -0.078 47.061 41.189 1.00 41.78 314 ALA A N 1
ATOM 2418 C CA . ALA A 1 314 ? -0.662 46.917 42.530 1.00 41.78 314 ALA A CA 1
ATOM 2419 C C . ALA A 1 314 ? -2.021 46.179 42.425 1.00 41.78 314 ALA A C 1
ATOM 2421 O O . ALA A 1 314 ? -2.591 46.112 41.337 1.00 41.78 314 ALA A O 1
ATOM 2422 N N . ALA A 1 315 ? -2.526 45.626 43.533 1.00 44.50 315 ALA A N 1
ATOM 2423 C CA . ALA A 1 315 ? -3.801 44.893 43.618 1.00 44.50 315 ALA A CA 1
ATOM 2424 C C . ALA A 1 315 ? -4.853 45.655 44.453 1.00 44.50 315 ALA A C 1
ATOM 2426 O O . ALA A 1 315 ? -4.494 46.624 45.121 1.00 44.50 315 ALA A O 1
ATOM 2427 N N . VAL A 1 316 ? -6.117 45.200 44.443 1.00 42.44 316 VAL A N 1
ATOM 2428 C CA . VAL A 1 316 ? -7.150 45.450 45.478 1.00 42.44 316 VAL A CA 1
ATOM 2429 C C . VAL A 1 316 ? -8.303 44.428 45.335 1.00 42.44 316 VAL A C 1
ATOM 2431 O O . VAL A 1 316 ? -8.299 43.634 44.396 1.00 42.44 316 VAL A O 1
ATOM 2434 N N . GLU A 1 317 ? -9.200 44.390 46.324 1.00 41.25 317 GLU A N 1
ATOM 2435 C CA . GLU A 1 317 ? -10.031 43.248 46.742 1.00 41.25 317 GLU A CA 1
ATOM 2436 C C . GLU A 1 317 ? -11.481 43.204 46.179 1.00 41.25 317 GLU A C 1
ATOM 2438 O O . GLU A 1 317 ? -11.845 43.889 45.224 1.00 41.25 317 GLU A O 1
ATOM 2443 N N . GLU A 1 318 ? -12.276 42.323 46.791 1.00 42.62 318 GLU A N 1
ATOM 2444 C CA . GLU A 1 318 ? -13.662 41.903 46.546 1.00 42.62 318 GLU A CA 1
ATOM 2445 C C . GLU A 1 318 ? -14.728 43.020 46.537 1.00 42.62 318 GLU A C 1
ATOM 2447 O O . GLU A 1 318 ? -14.645 43.984 47.296 1.00 42.62 318 GLU A O 1
ATOM 2452 N N . MET A 1 319 ? -15.834 42.792 45.810 1.00 35.25 319 MET A N 1
ATOM 2453 C CA . MET A 1 319 ? -17.190 42.887 46.388 1.00 35.25 319 MET A CA 1
ATOM 2454 C C . MET A 1 319 ? -18.249 42.187 45.512 1.00 35.25 319 MET A C 1
ATOM 2456 O O . MET A 1 319 ? -18.001 41.862 44.352 1.00 35.25 319 MET A O 1
ATOM 2460 N N . GLU A 1 320 ? -19.425 41.915 46.085 1.00 37.59 320 GLU A N 1
ATOM 2461 C CA . GLU A 1 320 ? -20.432 41.002 45.523 1.00 37.59 320 GLU A CA 1
ATOM 2462 C C . GLU A 1 320 ? -21.527 41.650 44.640 1.00 37.59 320 GLU A C 1
ATOM 2464 O O . GLU A 1 320 ? -21.958 42.782 44.864 1.00 37.59 320 GLU A O 1
ATOM 2469 N N . SER A 1 321 ? -22.146 40.786 43.820 1.00 34.75 321 SER A N 1
ATOM 2470 C CA . SER A 1 321 ? -23.611 40.638 43.648 1.00 34.75 321 SER A CA 1
ATOM 2471 C C . SER A 1 321 ? -24.361 41.273 42.450 1.00 34.75 321 SER A C 1
ATOM 2473 O O . SER A 1 321 ? -24.071 42.362 41.974 1.00 34.75 321 SER A O 1
ATOM 2475 N N . GLN A 1 322 ? -25.431 40.546 42.077 1.00 31.28 322 GLN A N 1
ATOM 2476 C CA . GLN A 1 322 ? -26.662 40.936 41.358 1.00 31.28 322 GLN A CA 1
ATOM 2477 C C . GLN A 1 322 ? -26.721 41.010 39.808 1.00 31.28 322 GLN A C 1
ATOM 2479 O O . GLN A 1 322 ? -26.547 42.056 39.197 1.00 31.28 322 GLN A O 1
ATOM 2484 N N . LEU A 1 323 ? -27.294 39.917 39.268 1.00 34.38 323 LEU A N 1
ATOM 2485 C CA . LEU A 1 323 ? -28.494 39.865 38.398 1.00 34.38 323 LEU A CA 1
ATOM 2486 C C . LEU A 1 323 ? -28.409 40.008 36.860 1.00 34.38 323 LEU A C 1
ATOM 2488 O O . LEU A 1 323 ? -27.586 40.708 36.289 1.00 34.38 323 LEU A O 1
ATOM 2492 N N . THR A 1 324 ? -29.403 39.352 36.236 1.00 31.09 324 THR A N 1
ATOM 2493 C CA . THR A 1 324 ? -29.722 39.186 34.798 1.00 31.09 324 THR A CA 1
ATOM 2494 C C . THR A 1 324 ? -28.681 38.403 33.972 1.00 31.09 324 THR A C 1
ATOM 2496 O O . THR A 1 324 ? -27.517 38.773 33.971 1.00 31.09 324 THR A O 1
ATOM 2499 N N . ASP A 1 325 ? -28.943 37.241 33.348 1.00 30.33 325 ASP A N 1
ATOM 2500 C CA . ASP A 1 325 ? -30.098 36.657 32.606 1.00 30.33 325 ASP A CA 1
ATOM 2501 C C . ASP A 1 325 ? -29.937 36.788 31.068 1.00 30.33 325 ASP A C 1
ATOM 2503 O O . ASP A 1 325 ? -29.257 37.690 30.590 1.00 30.33 325 ASP A O 1
ATOM 2507 N N . SER A 1 326 ? -30.560 35.878 30.304 1.00 35.47 326 SER A N 1
ATOM 2508 C CA . SER A 1 326 ? -30.395 35.591 28.861 1.00 35.47 326 SER A CA 1
ATOM 2509 C C . SER A 1 326 ? -29.145 34.786 28.458 1.00 35.47 326 SER A C 1
ATOM 2511 O O . SER A 1 326 ? -28.065 35.331 28.241 1.00 35.47 326 SER A O 1
ATOM 2513 N N . ALA A 1 327 ? -29.338 33.483 28.216 1.00 35.94 327 ALA A N 1
ATOM 2514 C CA . ALA A 1 327 ? -28.427 32.637 27.438 1.00 35.94 327 ALA A CA 1
ATOM 2515 C C . ALA A 1 327 ? -29.090 32.242 26.098 1.00 35.94 327 ALA A C 1
ATOM 2517 O O . ALA A 1 327 ? -30.249 31.819 26.111 1.00 35.94 327 ALA A O 1
ATOM 2518 N N . PRO A 1 328 ? -28.409 32.359 24.940 1.00 46.97 328 PRO A N 1
ATOM 2519 C CA . PRO A 1 328 ? -28.972 31.955 23.655 1.00 46.97 328 PRO A CA 1
ATOM 2520 C C . PRO A 1 328 ? -28.797 30.448 23.416 1.00 46.97 328 PRO A C 1
ATOM 2522 O O . PRO A 1 328 ? -27.677 29.945 23.344 1.00 46.97 328 PRO A O 1
ATOM 2525 N N . VAL A 1 329 ? -29.907 29.732 23.229 1.00 32.31 329 VAL A N 1
ATOM 2526 C CA . VAL A 1 329 ? -29.895 28.351 22.724 1.00 32.31 329 VAL A CA 1
ATOM 2527 C C . VAL A 1 329 ? -29.629 28.383 21.217 1.00 32.31 329 VAL A C 1
ATOM 2529 O O . VAL A 1 329 ? -30.405 28.972 20.465 1.00 32.31 329 VAL A O 1
ATOM 2532 N N . LEU A 1 330 ? -28.545 27.745 20.771 1.00 38.41 330 LEU A N 1
ATOM 2533 C CA . LEU A 1 330 ? -28.332 27.426 19.357 1.00 38.41 330 LEU A CA 1
ATOM 2534 C C . LEU A 1 330 ? -29.019 26.094 19.043 1.00 38.41 330 LEU A C 1
ATOM 2536 O O . LEU A 1 330 ? -28.851 25.128 19.781 1.00 38.41 330 LEU A O 1
ATOM 2540 N N . ALA A 1 331 ? -29.812 26.065 17.973 1.00 35.84 331 ALA A N 1
ATOM 2541 C CA . ALA A 1 331 ? -30.597 24.900 17.580 1.00 35.84 331 ALA A CA 1
ATOM 2542 C C . ALA A 1 331 ? -29.834 23.994 16.603 1.00 35.84 331 ALA A C 1
ATOM 2544 O O . ALA A 1 331 ? -29.188 24.479 15.669 1.00 35.84 331 ALA A O 1
ATOM 2545 N N . ASP A 1 332 ? -29.969 22.680 16.784 1.00 31.52 332 ASP A N 1
ATOM 2546 C CA . ASP A 1 332 ? -29.418 21.677 15.875 1.00 31.52 332 ASP A CA 1
ATOM 2547 C C . ASP A 1 332 ? -30.032 21.774 14.474 1.00 31.52 332 ASP A C 1
ATOM 2549 O O . ASP A 1 332 ? -31.250 21.824 14.298 1.00 31.52 332 ASP A O 1
ATOM 2553 N N . THR A 1 333 ? -29.178 21.746 13.451 1.00 33.03 333 THR A N 1
ATOM 2554 C CA . THR A 1 333 ? -29.608 21.681 12.047 1.00 33.03 333 THR A CA 1
ATOM 2555 C C . THR A 1 333 ? -29.629 20.225 11.589 1.00 33.03 333 THR A C 1
ATOM 2557 O O . THR A 1 333 ? -28.699 19.752 10.937 1.00 33.03 333 THR A O 1
ATOM 2560 N N . GLN A 1 334 ? -30.689 19.495 11.945 1.00 31.64 334 GLN A N 1
ATOM 2561 C CA . GLN A 1 334 ? -30.921 18.152 11.408 1.00 31.64 334 GLN A CA 1
ATOM 2562 C C . GLN A 1 334 ? -31.413 18.244 9.957 1.00 31.64 334 GLN A C 1
ATOM 2564 O O . GLN A 1 334 ? -32.540 18.658 9.689 1.00 31.64 334 GLN A O 1
ATOM 2569 N N . LEU A 1 335 ? -30.558 17.848 9.012 1.00 34.12 335 LEU A N 1
ATOM 2570 C CA . LEU A 1 335 ? -30.923 17.668 7.608 1.00 34.12 335 LEU A CA 1
ATOM 2571 C C . LEU A 1 335 ? -31.562 16.288 7.423 1.00 34.12 335 LEU A C 1
ATOM 2573 O O . LEU A 1 335 ? -30.868 15.275 7.371 1.00 34.12 335 LEU A O 1
ATOM 2577 N N . ALA A 1 336 ? -32.889 16.253 7.321 1.00 31.19 336 ALA A N 1
ATOM 2578 C CA . ALA A 1 336 ? -33.610 15.045 6.945 1.00 31.19 336 ALA A CA 1
ATOM 2579 C C . ALA A 1 336 ? -33.365 14.728 5.460 1.00 31.19 336 ALA A C 1
ATOM 2581 O O . ALA A 1 336 ? -33.704 15.532 4.591 1.00 31.19 336 ALA A O 1
ATOM 2582 N N . LEU A 1 337 ? -32.809 13.549 5.166 1.00 32.72 337 LEU A N 1
ATOM 2583 C CA . LEU A 1 337 ? -32.879 12.978 3.822 1.00 32.72 337 LEU A CA 1
ATOM 2584 C C . LEU A 1 337 ? -34.298 12.457 3.580 1.00 32.72 337 LEU A C 1
ATOM 2586 O O . LEU A 1 337 ? -34.769 11.578 4.301 1.00 32.72 337 LEU A O 1
ATOM 2590 N N . THR A 1 338 ? -34.962 12.982 2.555 1.00 31.75 338 THR A N 1
ATOM 2591 C CA . THR A 1 338 ? -36.188 12.403 1.999 1.00 31.75 338 THR A CA 1
ATOM 2592 C C . THR A 1 338 ? -35.850 11.449 0.862 1.00 31.75 338 THR A C 1
ATOM 2594 O O . THR A 1 338 ? -35.094 11.799 -0.042 1.00 31.75 338 THR A O 1
ATOM 2597 N N . ASP A 1 339 ? -36.445 10.263 0.917 1.00 38.41 339 ASP A N 1
ATOM 2598 C CA . ASP A 1 339 ? -36.450 9.264 -0.148 1.00 38.41 339 ASP A CA 1
ATOM 2599 C C . ASP A 1 339 ? -37.427 9.688 -1.260 1.00 38.41 339 ASP A C 1
ATOM 2601 O O . ASP A 1 339 ? -38.613 9.881 -0.994 1.00 38.41 339 ASP A O 1
ATOM 2605 N N . GLU A 1 340 ? -36.941 9.837 -2.496 1.00 31.78 340 GLU A N 1
ATOM 2606 C CA . GLU A 1 340 ? -37.785 9.842 -3.695 1.00 31.78 340 GLU A CA 1
ATOM 2607 C C . GLU A 1 340 ? -37.133 9.041 -4.826 1.00 31.78 340 GLU A C 1
ATOM 2609 O O . GLU A 1 340 ? -35.917 9.035 -5.028 1.00 31.78 340 GLU A O 1
ATOM 2614 N N . SER A 1 341 ? -37.984 8.339 -5.574 1.00 34.16 341 SER A N 1
ATOM 2615 C CA . SER A 1 341 ? -37.585 7.265 -6.481 1.00 34.16 341 SER A CA 1
ATOM 2616 C C . SER A 1 341 ? -37.756 7.625 -7.959 1.00 34.16 341 SER A C 1
ATOM 2618 O O . SER A 1 341 ? -38.646 8.390 -8.311 1.00 34.16 341 SER A O 1
ATOM 2620 N N . LYS A 1 342 ? -36.994 6.939 -8.823 1.00 38.88 342 LYS A N 1
ATOM 2621 C CA . LYS A 1 342 ? -37.274 6.723 -10.257 1.00 38.88 342 LYS A CA 1
ATOM 2622 C C . LYS A 1 342 ? -37.708 7.950 -11.081 1.00 38.88 342 LYS A C 1
ATOM 2624 O O . LYS A 1 342 ? -38.896 8.172 -11.299 1.00 38.88 342 LYS A O 1
ATOM 2629 N N . LEU A 1 343 ? -36.748 8.536 -11.792 1.00 32.12 343 LEU A N 1
ATOM 2630 C CA . LEU A 1 343 ? -36.984 8.992 -13.165 1.00 32.12 343 LEU A CA 1
ATOM 2631 C C . LEU A 1 343 ? -35.810 8.578 -14.059 1.00 32.12 343 LEU A C 1
ATOM 2633 O O . LEU A 1 343 ? -34.649 8.695 -13.675 1.00 32.12 343 LEU A O 1
ATOM 2637 N N . THR A 1 344 ? -36.126 8.033 -15.231 1.00 41.53 344 THR A N 1
ATOM 2638 C CA . THR A 1 344 ? -35.156 7.643 -16.260 1.00 41.53 344 THR A CA 1
ATOM 2639 C C . THR A 1 344 ? -35.011 8.775 -17.267 1.00 41.53 344 THR A C 1
ATOM 2641 O O . THR A 1 344 ? -35.970 9.055 -17.986 1.00 41.53 344 THR A O 1
ATOM 2644 N N . GLU A 1 345 ? -33.826 9.375 -17.369 1.00 33.88 345 GLU A N 1
ATOM 2645 C CA . GLU A 1 345 ? -33.493 10.316 -18.443 1.00 33.88 345 GLU A CA 1
ATOM 2646 C C . GLU A 1 345 ? -32.290 9.824 -19.257 1.00 33.88 345 GLU A C 1
ATOM 2648 O O . GLU A 1 345 ? -31.301 9.321 -18.721 1.00 33.88 345 GLU A O 1
ATOM 2653 N N . GLU A 1 346 ? -32.391 9.959 -20.578 1.00 41.72 346 GLU A N 1
ATOM 2654 C CA . GLU A 1 346 ? -31.394 9.495 -21.542 1.00 41.72 346 GLU A CA 1
ATOM 2655 C C . GLU A 1 346 ? -30.204 10.468 -21.604 1.00 41.72 346 GLU A C 1
ATOM 2657 O O . GLU A 1 346 ? -30.203 11.437 -22.367 1.00 41.72 346 GLU A O 1
ATOM 2662 N N . SER A 1 347 ? -29.151 10.225 -20.815 1.00 33.47 347 SER A N 1
ATOM 2663 C CA . SER A 1 347 ? -27.927 11.025 -20.926 1.00 33.47 347 SER A CA 1
ATOM 2664 C C . SER A 1 347 ? -27.187 10.688 -22.227 1.00 33.47 347 SER A C 1
ATOM 2666 O O . SER A 1 347 ? -26.633 9.595 -22.363 1.00 33.47 347 SER A O 1
ATOM 2668 N N . GLY A 1 348 ? -27.140 11.633 -23.170 1.00 39.59 348 GLY A N 1
ATOM 2669 C CA . GLY A 1 348 ? -26.465 11.485 -24.466 1.00 39.59 348 GLY A CA 1
ATOM 2670 C C . GLY A 1 348 ? -24.936 11.422 -24.367 1.00 39.59 348 GLY A C 1
ATOM 2671 O O . GLY A 1 348 ? -24.247 12.369 -24.746 1.00 39.59 348 GLY A O 1
ATOM 2672 N N . PHE A 1 349 ? -24.406 10.315 -23.848 1.00 39.00 349 PHE A N 1
ATOM 2673 C CA . PHE A 1 349 ? -22.972 10.048 -23.775 1.00 39.00 349 PHE A CA 1
ATOM 2674 C C . PHE A 1 349 ? -22.429 9.607 -25.144 1.00 39.00 349 PHE A C 1
ATOM 2676 O O . PHE A 1 349 ? -23.125 8.961 -25.928 1.00 39.00 349 PHE A O 1
ATOM 2683 N N . LEU A 1 350 ? -21.178 9.961 -25.446 1.00 41.59 350 LEU A N 1
ATOM 2684 C CA . LEU A 1 350 ? -20.511 9.512 -26.671 1.00 41.59 350 LEU A CA 1
ATOM 2685 C C . LEU A 1 350 ? -20.297 7.988 -26.617 1.00 41.59 350 LEU A C 1
ATOM 2687 O O . LEU A 1 350 ? -19.898 7.491 -25.563 1.00 41.59 350 LEU A O 1
ATOM 2691 N N . PRO A 1 351 ? -20.524 7.243 -27.716 1.00 38.22 351 PRO A N 1
ATOM 2692 C CA . PRO A 1 351 ? -20.314 5.801 -27.723 1.00 38.22 351 PRO A CA 1
ATOM 2693 C C . PRO A 1 351 ? -18.837 5.468 -27.486 1.00 38.22 351 PRO A C 1
ATOM 2695 O O . PRO A 1 351 ? -17.947 6.061 -28.099 1.00 38.22 351 PRO A O 1
ATOM 2698 N N . ASP A 1 352 ? -18.598 4.501 -26.603 1.00 45.16 352 ASP A N 1
ATOM 2699 C CA . ASP A 1 352 ? -17.272 3.958 -26.323 1.00 45.16 352 ASP A CA 1
ATOM 2700 C C . ASP A 1 352 ? -16.697 3.304 -27.601 1.00 45.16 352 ASP A C 1
ATOM 2702 O O . ASP A 1 352 ? -17.348 2.418 -28.171 1.00 45.16 352 ASP A O 1
ATOM 2706 N N . PRO A 1 353 ? -15.500 3.706 -28.079 1.00 41.06 353 PRO A N 1
ATOM 2707 C CA . PRO A 1 353 ? -14.895 3.143 -29.286 1.00 41.06 353 PRO A CA 1
ATOM 2708 C C . PRO A 1 353 ? -14.537 1.649 -29.182 1.00 41.06 353 PRO A C 1
ATOM 2710 O O . PRO A 1 353 ? -14.169 1.063 -30.200 1.00 41.06 353 PRO A O 1
ATOM 2713 N N . PHE A 1 354 ? -14.646 1.024 -28.005 1.00 51.47 354 PHE A N 1
ATOM 2714 C CA . PHE A 1 354 ? -14.373 -0.403 -27.792 1.00 51.47 354 PHE A CA 1
ATOM 2715 C C . PHE A 1 354 ? -15.632 -1.286 -27.705 1.00 51.47 354 PHE A C 1
ATOM 2717 O O . PHE A 1 354 ? -15.515 -2.507 -27.636 1.00 51.47 354 PHE A O 1
ATOM 2724 N N . ALA A 1 355 ? -16.843 -0.720 -27.764 1.00 42.72 355 ALA A N 1
ATOM 2725 C CA . ALA A 1 355 ? -18.094 -1.457 -27.531 1.00 42.72 355 ALA A CA 1
ATOM 2726 C C . ALA A 1 355 ? -18.632 -2.282 -28.730 1.00 42.72 355 ALA A C 1
ATOM 2728 O O . ALA A 1 355 ? -19.790 -2.700 -28.708 1.00 42.72 355 ALA A O 1
ATOM 2729 N N . ALA A 1 356 ? -17.848 -2.500 -29.797 1.00 37.09 356 ALA A N 1
ATOM 2730 C CA . ALA A 1 356 ? -18.374 -2.980 -31.081 1.00 37.09 356 ALA A CA 1
ATOM 2731 C C . ALA A 1 356 ? -17.516 -4.040 -31.812 1.00 37.09 356 ALA A C 1
ATOM 2733 O O . ALA A 1 356 ? -16.986 -3.747 -32.876 1.00 37.09 356 ALA A O 1
ATOM 2734 N N . VAL A 1 357 ? -17.463 -5.277 -31.294 1.00 45.41 357 VAL A N 1
ATOM 2735 C CA . VAL A 1 357 ? -17.427 -6.564 -32.048 1.00 45.41 357 VAL A CA 1
ATOM 2736 C C . VAL A 1 357 ? -17.834 -7.679 -31.067 1.00 45.41 357 VAL A C 1
ATOM 2738 O O . VAL A 1 357 ? -17.040 -8.022 -30.201 1.00 45.41 357 VAL A O 1
ATOM 2741 N N . ALA A 1 358 ? -19.059 -8.225 -31.173 1.00 41.22 358 ALA A N 1
ATOM 2742 C CA . ALA A 1 358 ? -19.495 -9.434 -30.435 1.00 41.22 358 ALA A CA 1
ATOM 2743 C C . ALA A 1 358 ? -20.844 -10.057 -30.898 1.00 41.22 358 ALA A C 1
ATOM 2745 O O . ALA A 1 358 ? -21.460 -10.798 -30.135 1.00 41.22 358 ALA A O 1
ATOM 2746 N N . MET A 1 359 ? -21.363 -9.766 -32.103 1.00 37.03 359 MET A N 1
ATOM 2747 C CA . MET A 1 359 ? -22.627 -10.368 -32.582 1.00 37.03 359 MET A CA 1
ATOM 2748 C C . MET A 1 359 ? -22.627 -10.692 -34.081 1.00 37.03 359 MET A C 1
ATOM 2750 O O . MET A 1 359 ? -23.114 -9.909 -34.895 1.00 37.03 359 MET A O 1
ATOM 2754 N N . ASN A 1 360 ? -22.124 -11.879 -34.428 1.00 35.66 360 ASN A N 1
ATOM 2755 C CA . ASN A 1 360 ? -22.712 -12.773 -35.434 1.00 35.66 360 ASN A CA 1
ATOM 2756 C C . ASN A 1 360 ? -22.027 -14.154 -35.401 1.00 35.66 360 ASN A C 1
ATOM 2758 O O . ASN A 1 360 ? -20.912 -14.265 -34.911 1.00 35.66 360 ASN A O 1
ATOM 2762 N N . GLU A 1 361 ? -22.710 -15.157 -35.970 1.00 33.75 361 GLU A N 1
ATOM 2763 C CA . GLU A 1 361 ? -22.306 -16.572 -36.158 1.00 33.75 361 GLU A CA 1
ATOM 2764 C C . GLU A 1 361 ? -22.701 -17.591 -35.069 1.00 33.75 361 GLU A C 1
ATOM 2766 O O . GLU A 1 361 ? -21.879 -18.184 -34.381 1.00 33.75 361 GLU A O 1
ATOM 2771 N N . ILE A 1 362 ? -23.999 -17.925 -35.036 1.00 38.69 362 ILE A N 1
ATOM 2772 C CA . ILE A 1 362 ? -24.468 -19.260 -34.617 1.00 38.69 362 ILE A CA 1
ATOM 2773 C C . ILE A 1 362 ? -24.810 -20.052 -35.891 1.00 38.69 362 ILE A C 1
ATOM 2775 O O . ILE A 1 362 ? -25.952 -20.077 -36.351 1.00 38.69 362 ILE A O 1
ATOM 2779 N N . GLY A 1 363 ? -23.783 -20.645 -36.508 1.00 32.97 363 GLY A N 1
ATOM 2780 C CA . GLY A 1 363 ? -23.895 -21.468 -37.718 1.00 32.97 363 GLY A CA 1
ATOM 2781 C C . GLY A 1 363 ? -24.029 -22.960 -37.397 1.00 32.97 363 GLY A C 1
ATOM 2782 O O . GLY A 1 363 ? -23.188 -23.536 -36.713 1.00 32.97 363 GLY A O 1
ATOM 2783 N N . THR A 1 364 ? -25.078 -23.620 -37.890 1.00 40.94 364 THR A N 1
ATOM 2784 C CA . THR A 1 364 ? -25.369 -25.025 -37.555 1.00 40.94 364 THR A CA 1
ATOM 2785 C C . THR A 1 364 ? -24.539 -26.040 -38.357 1.00 40.94 364 THR A C 1
ATOM 2787 O O . THR A 1 364 ? -24.792 -26.239 -39.547 1.00 40.94 364 THR A O 1
ATOM 2790 N N . ALA A 1 365 ? -23.662 -26.790 -37.682 1.00 33.00 365 ALA A N 1
ATOM 2791 C CA . ALA A 1 365 ? -23.102 -28.067 -38.150 1.00 33.00 365 ALA A CA 1
ATOM 2792 C C . ALA A 1 365 ? -23.079 -29.056 -36.962 1.00 33.00 365 ALA A C 1
ATOM 2794 O O . ALA A 1 365 ? -22.412 -28.811 -35.968 1.00 33.00 365 ALA A O 1
ATOM 2795 N N . ARG A 1 366 ? -23.963 -30.059 -36.879 1.00 31.86 366 ARG A N 1
ATOM 2796 C CA . ARG A 1 366 ? -24.029 -31.311 -37.666 1.00 31.86 366 ARG A CA 1
ATOM 2797 C C . ARG A 1 366 ? -22.893 -32.289 -37.312 1.00 31.86 366 ARG A C 1
ATOM 2799 O O . ARG A 1 366 ? -21.855 -32.314 -37.960 1.00 31.86 366 ARG A O 1
ATOM 2806 N N . SER A 1 367 ? -23.149 -33.102 -36.286 1.00 39.28 367 SER A N 1
ATOM 2807 C CA . SER A 1 367 ? -22.294 -34.207 -35.828 1.00 39.28 367 SER A CA 1
ATOM 2808 C C . SER A 1 367 ? -22.110 -35.300 -36.896 1.00 39.28 367 SER A C 1
ATOM 2810 O O . SER A 1 367 ? -23.062 -35.603 -37.623 1.00 39.28 367 SER A O 1
ATOM 2812 N N . PRO A 1 368 ? -20.914 -35.914 -36.954 1.00 44.84 368 PRO A N 1
ATOM 2813 C CA . PRO A 1 368 ? -20.685 -37.259 -37.463 1.00 44.84 368 PRO A CA 1
ATOM 2814 C C . PRO A 1 368 ? -20.448 -38.273 -36.324 1.00 44.84 368 PRO A C 1
ATOM 2816 O O . PRO A 1 368 ? -20.024 -37.921 -35.224 1.00 44.84 368 PRO A O 1
ATOM 2819 N N . ASP A 1 369 ? -20.743 -39.528 -36.637 1.00 34.44 369 ASP A N 1
ATOM 2820 C CA . ASP A 1 369 ? -20.926 -40.682 -35.754 1.00 34.44 369 ASP A CA 1
ATOM 2821 C C . ASP A 1 369 ? -19.737 -41.112 -34.866 1.00 34.44 369 ASP A C 1
ATOM 2823 O O . ASP A 1 369 ? -18.564 -40.914 -35.184 1.00 34.44 369 ASP A O 1
ATOM 2827 N N . HIS A 1 370 ? -20.067 -41.819 -33.776 1.00 41.38 370 HIS A N 1
ATOM 2828 C CA . HIS A 1 370 ? -19.118 -42.610 -32.985 1.00 41.38 370 HIS A CA 1
ATOM 2829 C C . HIS A 1 370 ? -18.418 -43.684 -33.838 1.00 41.38 370 HIS A C 1
ATOM 2831 O O . HIS A 1 370 ? -19.071 -44.432 -34.565 1.00 41.38 370 HIS A O 1
ATOM 2837 N N . ALA A 1 371 ? -17.110 -43.851 -33.629 1.00 38.31 371 ALA A N 1
ATOM 2838 C CA . ALA A 1 371 ? -16.367 -45.051 -34.003 1.00 38.31 371 ALA A CA 1
ATOM 2839 C C . ALA A 1 371 ? -15.721 -45.662 -32.749 1.00 38.31 371 ALA A C 1
ATOM 2841 O O . ALA A 1 371 ? -15.071 -44.957 -31.975 1.00 38.31 371 ALA A O 1
ATOM 2842 N N . ASP A 1 372 ? -15.913 -46.964 -32.534 1.00 43.16 372 ASP A N 1
ATOM 2843 C CA . ASP A 1 372 ? -15.408 -47.666 -31.353 1.00 43.16 372 ASP A CA 1
ATOM 2844 C C . ASP A 1 372 ? -13.877 -47.800 -31.359 1.00 43.16 372 ASP A C 1
ATOM 2846 O O . ASP A 1 372 ? -13.283 -48.286 -32.323 1.00 43.16 372 ASP A O 1
ATOM 2850 N N . ILE A 1 373 ? -13.242 -47.461 -30.232 1.00 39.19 373 ILE A N 1
ATOM 2851 C CA . ILE A 1 373 ? -11.839 -47.792 -29.953 1.00 39.19 373 ILE A CA 1
ATOM 2852 C C . ILE A 1 373 ? -11.806 -48.744 -28.746 1.00 39.19 373 ILE A C 1
ATOM 2854 O O . ILE A 1 373 ? -12.227 -48.355 -27.652 1.00 39.19 373 ILE A O 1
ATOM 2858 N N . PRO A 1 374 ? -11.324 -49.993 -28.897 1.00 43.22 374 PRO A N 1
ATOM 2859 C CA . PRO A 1 374 ? -11.295 -50.949 -27.799 1.00 43.22 374 PRO A CA 1
ATOM 2860 C C . PRO A 1 374 ? -10.237 -50.558 -26.760 1.00 43.22 374 PRO A C 1
ATOM 2862 O O . PRO A 1 374 ? -9.056 -50.425 -27.076 1.00 43.22 374 PRO A O 1
ATOM 2865 N N . ARG A 1 375 ? -10.647 -50.433 -25.491 1.00 36.59 375 ARG A N 1
ATOM 2866 C CA . ARG A 1 375 ? -9.723 -50.257 -24.360 1.00 36.59 375 ARG A CA 1
ATOM 2867 C C . ARG A 1 375 ? -8.843 -51.499 -24.192 1.00 36.59 375 ARG A C 1
ATOM 2869 O O . ARG A 1 375 ? -9.282 -52.500 -23.624 1.00 36.59 375 ARG A O 1
ATOM 2876 N N . THR A 1 376 ? -7.586 -51.415 -24.613 1.00 38.94 376 THR A N 1
ATOM 2877 C CA . THR A 1 376 ? -6.531 -52.313 -24.134 1.00 38.94 376 THR A CA 1
ATOM 2878 C C . THR A 1 376 ? -6.289 -52.041 -22.652 1.00 38.94 376 THR A C 1
ATOM 2880 O O . THR A 1 376 ? -5.945 -50.925 -22.268 1.00 38.94 376 THR A O 1
ATOM 2883 N N . ALA A 1 377 ? -6.505 -53.053 -21.811 1.00 49.62 377 ALA A N 1
ATOM 2884 C CA . ALA A 1 377 ? -6.266 -52.967 -20.374 1.00 49.62 377 ALA A CA 1
ATOM 2885 C C . ALA A 1 377 ? -4.760 -53.051 -20.091 1.00 49.62 377 ALA A C 1
ATOM 2887 O O . ALA A 1 377 ? -4.233 -54.135 -19.833 1.00 49.62 377 ALA A O 1
ATOM 2888 N N . ASP A 1 378 ? -4.073 -51.914 -20.199 1.00 44.69 378 ASP A N 1
ATOM 2889 C CA . ASP A 1 378 ? -2.641 -51.852 -19.935 1.00 44.69 378 ASP A CA 1
ATOM 2890 C C . ASP A 1 378 ? -2.333 -51.837 -18.434 1.00 44.69 378 ASP A C 1
ATOM 2892 O O . ASP A 1 378 ? -3.102 -51.332 -17.608 1.00 44.69 378 ASP A O 1
ATOM 2896 N N . LYS A 1 379 ? -1.225 -52.477 -18.070 1.00 45.84 379 LYS A N 1
ATOM 2897 C CA . LYS A 1 379 ? -1.001 -52.948 -16.702 1.00 45.84 379 LYS A CA 1
ATOM 2898 C C . LYS A 1 379 ? -0.145 -51.952 -15.926 1.00 45.84 379 LYS A C 1
ATOM 2900 O O . LYS A 1 379 ? 1.071 -52.110 -15.845 1.00 45.84 379 LYS A O 1
ATOM 2905 N N . GLN A 1 380 ? -0.794 -50.928 -15.370 1.00 45.28 380 GLN A N 1
ATOM 2906 C CA . GLN A 1 380 ? -0.136 -49.908 -14.550 1.00 45.28 380 GLN A CA 1
ATOM 2907 C C . GLN A 1 380 ? 0.688 -50.577 -13.427 1.00 45.28 380 GLN A C 1
ATOM 2909 O O . GLN A 1 380 ? 0.121 -51.359 -12.661 1.00 45.28 380 GLN A O 1
ATOM 2914 N N . PRO A 1 381 ? 2.011 -50.337 -13.349 1.00 53.94 381 PRO A N 1
ATOM 2915 C CA . PRO A 1 381 ? 2.857 -50.966 -12.343 1.00 53.94 381 PRO A CA 1
ATOM 2916 C C . PRO A 1 381 ? 2.572 -50.382 -10.958 1.00 53.94 381 PRO A C 1
ATOM 2918 O O . PRO A 1 381 ? 2.329 -49.181 -10.825 1.00 53.94 381 PRO A O 1
ATOM 2921 N N . ASP A 1 382 ? 2.646 -51.232 -9.934 1.00 47.53 382 ASP A N 1
ATOM 2922 C CA . ASP A 1 382 ? 2.473 -50.847 -8.534 1.00 47.53 382 ASP A CA 1
ATOM 2923 C C . ASP A 1 382 ? 3.601 -49.900 -8.091 1.00 47.53 382 ASP A C 1
ATOM 2925 O O . ASP A 1 382 ? 4.667 -50.322 -7.635 1.00 47.53 382 ASP A O 1
ATOM 2929 N N . ALA A 1 383 ? 3.375 -48.593 -8.239 1.00 47.16 383 ALA A N 1
ATOM 2930 C CA . ALA A 1 383 ? 4.197 -47.586 -7.587 1.00 47.16 383 ALA A CA 1
ATOM 2931 C C . ALA A 1 383 ? 4.069 -47.769 -6.063 1.00 47.16 383 ALA A C 1
ATOM 2933 O O . ALA A 1 383 ? 2.947 -47.943 -5.575 1.00 47.16 383 ALA A O 1
ATOM 2934 N N . PRO A 1 384 ? 5.175 -47.739 -5.296 1.00 54.62 384 PRO A N 1
ATOM 2935 C CA . PRO A 1 384 ? 5.093 -47.877 -3.852 1.00 54.62 384 PRO A CA 1
ATOM 2936 C C . PRO A 1 384 ? 4.231 -46.745 -3.298 1.00 54.62 384 PRO A C 1
ATOM 2938 O O . PRO A 1 384 ? 4.520 -45.568 -3.522 1.00 54.62 384 PRO A O 1
ATOM 2941 N N . VAL A 1 385 ? 3.173 -47.106 -2.570 1.00 51.31 385 VAL A N 1
ATOM 2942 C CA . VAL A 1 385 ? 2.398 -46.144 -1.791 1.00 51.31 385 VAL A CA 1
ATOM 2943 C C . VAL A 1 385 ? 3.333 -45.609 -0.717 1.00 51.31 385 VAL A C 1
ATOM 2945 O O . VAL A 1 385 ? 3.550 -46.249 0.310 1.00 51.31 385 VAL A O 1
ATOM 2948 N N . ILE A 1 386 ? 3.915 -44.438 -0.979 1.00 52.78 386 ILE A N 1
ATOM 2949 C CA . ILE A 1 386 ? 4.524 -43.624 0.062 1.00 52.78 386 ILE A CA 1
ATOM 2950 C C . ILE A 1 386 ? 3.355 -43.194 0.938 1.00 52.78 386 ILE A C 1
ATOM 2952 O O . ILE A 1 386 ? 2.612 -42.267 0.611 1.00 52.78 386 ILE A O 1
ATOM 2956 N N . GLU A 1 387 ? 3.157 -43.936 2.021 1.00 50.50 387 GLU A N 1
ATOM 2957 C CA . GLU A 1 387 ? 2.244 -43.595 3.098 1.00 50.50 387 GLU A CA 1
ATOM 2958 C C . GLU A 1 387 ? 2.835 -42.370 3.802 1.00 50.50 387 GLU A C 1
ATOM 2960 O O . GLU A 1 387 ? 3.547 -42.483 4.796 1.00 50.50 387 GLU A O 1
ATOM 2965 N N . VAL A 1 388 ? 2.635 -41.195 3.186 1.00 54.25 388 VAL A N 1
ATOM 2966 C CA . VAL A 1 388 ? 3.118 -39.910 3.695 1.00 54.25 388 VAL A CA 1
ATOM 2967 C C . VAL A 1 388 ? 2.517 -39.736 5.075 1.00 54.25 388 VAL A C 1
ATOM 2969 O O . VAL A 1 388 ? 1.314 -39.500 5.212 1.00 54.25 388 VAL A O 1
ATOM 2972 N N . GLU A 1 389 ? 3.379 -39.902 6.073 1.00 50.75 389 GLU A N 1
ATOM 2973 C CA . GLU A 1 389 ? 3.075 -39.813 7.489 1.00 50.75 389 GLU A CA 1
ATOM 2974 C C . GLU A 1 389 ? 2.326 -38.502 7.735 1.00 50.75 389 GLU A C 1
ATOM 2976 O O . GLU A 1 389 ? 2.888 -37.409 7.630 1.00 50.75 389 GLU A O 1
ATOM 2981 N N . ARG A 1 390 ? 1.009 -38.607 7.964 1.00 53.06 390 ARG A N 1
ATOM 2982 C CA . ARG A 1 390 ? 0.119 -37.458 8.164 1.00 53.06 390 ARG A CA 1
ATOM 2983 C C . ARG A 1 390 ? 0.345 -36.904 9.565 1.00 53.06 390 ARG A C 1
ATOM 2985 O O . ARG A 1 390 ? -0.501 -37.080 10.439 1.00 53.06 390 ARG A O 1
ATOM 2992 N N . ALA A 1 391 ? 1.511 -36.282 9.743 1.00 51.62 391 ALA A N 1
ATOM 2993 C CA . ALA A 1 391 ? 1.958 -35.637 10.967 1.00 51.62 391 ALA A CA 1
ATOM 2994 C C . ALA A 1 391 ? 0.816 -34.811 11.563 1.00 51.62 391 ALA A C 1
ATOM 2996 O O . ALA A 1 391 ? 0.146 -34.077 10.831 1.00 51.62 391 ALA A O 1
ATOM 2997 N N . ASP A 1 392 ? 0.580 -34.997 12.864 1.00 58.19 392 ASP A N 1
ATOM 2998 C CA . ASP A 1 392 ? -0.708 -34.736 13.502 1.00 58.19 392 ASP A CA 1
ATOM 2999 C C . ASP A 1 392 ? -1.333 -33.402 13.078 1.00 58.19 392 ASP A C 1
ATOM 3001 O O . ASP A 1 392 ? -0.907 -32.323 13.505 1.00 58.19 392 ASP A O 1
ATOM 3005 N N . LEU A 1 393 ? -2.399 -33.494 12.274 1.00 65.50 393 LEU A N 1
ATOM 3006 C CA . LEU A 1 393 ? -3.313 -32.389 12.009 1.00 65.50 393 LEU A CA 1
ATOM 3007 C C . LEU A 1 393 ? -4.029 -32.051 13.317 1.00 65.50 393 LEU A C 1
ATOM 3009 O O . LEU A 1 393 ? -5.147 -32.505 13.565 1.00 65.50 393 LEU A O 1
ATOM 3013 N N . LYS A 1 394 ? -3.352 -31.272 14.169 1.00 81.25 394 LYS A N 1
ATOM 3014 C CA . LYS A 1 394 ? -3.900 -30.721 15.408 1.00 81.25 394 LYS A CA 1
ATOM 3015 C C . LYS A 1 394 ? -5.252 -30.105 15.088 1.00 81.25 394 LYS A C 1
ATOM 3017 O O . LYS A 1 394 ? -5.327 -29.160 14.305 1.00 81.25 394 LYS A O 1
ATOM 3022 N N . THR A 1 395 ? -6.304 -30.654 15.686 1.00 91.31 395 THR A N 1
ATOM 3023 C CA . THR A 1 395 ? -7.671 -30.178 15.495 1.00 91.31 395 THR A CA 1
ATOM 3024 C C . THR A 1 395 ? -7.760 -28.733 15.973 1.00 91.31 395 THR A C 1
ATOM 3026 O O . THR A 1 395 ? -7.850 -28.484 17.175 1.00 91.31 395 THR A O 1
ATOM 3029 N N . LEU A 1 396 ? -7.685 -27.787 15.032 1.00 95.75 396 LEU A N 1
ATOM 3030 C CA . LEU A 1 396 ? -7.837 -26.364 15.314 1.00 95.75 396 LEU A CA 1
ATOM 3031 C C . LEU A 1 396 ? -9.189 -26.137 15.990 1.00 95.75 396 LEU A C 1
ATOM 3033 O O . LEU A 1 396 ? -10.199 -26.735 15.603 1.00 95.75 396 LEU A O 1
ATOM 3037 N N . LEU A 1 397 ? -9.206 -25.270 16.996 1.00 96.69 397 LEU A N 1
ATOM 3038 C CA . LEU A 1 397 ? -10.437 -24.902 17.678 1.00 96.69 397 LEU A CA 1
ATOM 3039 C C . LEU A 1 397 ? -11.360 -24.176 16.684 1.00 96.69 397 LEU A C 1
ATOM 3041 O O . LEU A 1 397 ? -10.874 -23.397 15.858 1.00 96.69 397 LEU A O 1
ATOM 3045 N N . PRO A 1 398 ? -12.685 -24.399 16.722 1.00 97.06 398 PRO A N 1
ATOM 3046 C CA . PRO A 1 398 ? -13.606 -23.586 15.935 1.00 97.06 398 PRO A CA 1
ATOM 3047 C C . PRO A 1 398 ? -13.483 -22.112 16.346 1.00 97.06 398 PRO A C 1
ATOM 3049 O O . PRO A 1 398 ? -13.163 -21.811 17.497 1.00 97.06 398 PRO A O 1
ATOM 3052 N N . GLU A 1 399 ? -13.757 -21.183 15.425 1.00 97.25 399 GLU A N 1
ATOM 3053 C CA . GLU A 1 399 ? -13.887 -19.773 15.806 1.00 97.25 399 GLU A CA 1
ATOM 3054 C C . GLU A 1 399 ? -15.005 -19.640 16.866 1.00 97.25 399 GLU A C 1
ATOM 3056 O O . GLU A 1 399 ? -16.109 -20.140 16.625 1.00 97.25 399 GLU A O 1
ATOM 3061 N N . PRO A 1 400 ? -14.765 -18.987 18.024 1.00 97.88 400 PRO A N 1
ATOM 3062 C CA . PRO A 1 400 ? -15.805 -18.777 19.030 1.00 97.88 400 PRO A CA 1
ATOM 3063 C C . PRO A 1 400 ? -17.014 -18.051 18.437 1.00 97.88 400 PRO A C 1
ATOM 3065 O O . PRO A 1 400 ? -16.838 -17.105 17.663 1.00 97.88 400 PRO A O 1
ATOM 3068 N N . SER A 1 401 ? -18.239 -18.444 18.801 1.00 97.75 401 SER A N 1
ATOM 3069 C CA . SER A 1 401 ? -19.437 -17.835 18.210 1.00 97.75 401 SER A CA 1
ATOM 3070 C C . SER A 1 401 ? -19.540 -16.353 18.564 1.00 97.75 401 SER A C 1
ATOM 3072 O O . SER A 1 401 ? -19.111 -15.926 19.636 1.00 97.75 401 SER A O 1
ATOM 3074 N N . GLU A 1 402 ? -20.178 -15.554 17.708 1.00 97.12 402 GLU A N 1
ATOM 3075 C CA . GLU A 1 402 ? -20.377 -14.119 17.956 1.00 97.12 402 GLU A CA 1
ATOM 3076 C C . GLU A 1 402 ? -21.039 -13.848 19.325 1.00 97.12 402 GLU A C 1
ATOM 3078 O O . GLU A 1 402 ? -20.692 -12.898 20.026 1.00 97.12 402 GLU A O 1
ATOM 3083 N N . SER A 1 403 ? -21.933 -14.741 19.770 1.00 97.69 403 SER A N 1
ATOM 3084 C CA . SER A 1 403 ? -22.577 -14.653 21.086 1.00 97.69 403 SER A CA 1
ATOM 3085 C C . SER A 1 403 ? -21.599 -14.822 22.257 1.00 97.69 403 SER A C 1
ATOM 3087 O O . SER A 1 403 ? -21.755 -14.176 23.295 1.00 97.69 403 SER A O 1
ATOM 3089 N N . GLU A 1 404 ? -20.570 -15.654 22.097 1.00 98.06 404 GLU A N 1
ATOM 3090 C CA . GLU A 1 404 ? -19.515 -15.872 23.088 1.00 98.06 404 GLU A CA 1
ATOM 3091 C C . GLU A 1 404 ? -18.473 -14.754 23.013 1.00 98.06 404 GLU A C 1
ATOM 3093 O O . GLU A 1 404 ? -18.079 -14.226 24.055 1.00 98.06 404 GLU A O 1
ATOM 3098 N N . GLN A 1 405 ? -18.124 -14.310 21.798 1.00 97.75 405 GLN A N 1
ATOM 3099 C CA . GLN A 1 405 ? -17.273 -13.141 21.580 1.00 97.75 405 GLN A CA 1
ATOM 3100 C C . GLN A 1 405 ? -17.859 -11.901 22.278 1.00 97.75 405 GLN A C 1
ATOM 3102 O O . GLN A 1 405 ? -17.167 -11.241 23.051 1.00 97.75 405 GLN A O 1
ATOM 3107 N N . ASN A 1 406 ? -19.154 -11.627 22.098 1.00 97.56 406 ASN A N 1
ATOM 3108 C CA . ASN A 1 406 ? -19.834 -10.489 22.724 1.00 97.56 406 ASN A CA 1
ATOM 3109 C C . ASN A 1 406 ? -19.905 -10.601 24.264 1.00 97.56 406 ASN A C 1
ATOM 3111 O O . ASN A 1 406 ? -19.747 -9.594 24.961 1.00 97.56 406 ASN A O 1
ATOM 3115 N N . ARG A 1 407 ? -20.056 -11.812 24.828 1.00 98.25 407 ARG A N 1
ATOM 3116 C CA . ARG A 1 407 ? -19.974 -12.044 26.290 1.00 98.25 407 ARG A CA 1
ATOM 3117 C C . ARG A 1 407 ? -18.562 -11.816 26.838 1.00 98.25 407 ARG A C 1
ATOM 3119 O O . ARG A 1 407 ? -18.415 -11.246 27.919 1.00 98.25 407 ARG A O 1
ATOM 3126 N N . ALA A 1 408 ? -17.531 -12.236 26.110 1.00 97.94 408 ALA A N 1
ATOM 3127 C CA . ALA A 1 408 ? -16.139 -11.964 26.455 1.00 97.94 408 ALA A CA 1
ATOM 3128 C C . ALA A 1 408 ? -15.824 -10.458 26.366 1.00 97.94 408 ALA A C 1
ATOM 3130 O O . ALA A 1 408 ? -15.280 -9.901 27.316 1.00 97.94 408 ALA A O 1
ATOM 3131 N N . ILE A 1 409 ? -16.265 -9.755 25.313 1.00 97.81 409 ILE A N 1
ATOM 3132 C CA . ILE A 1 409 ? -16.134 -8.288 25.199 1.00 97.81 409 ILE A CA 1
ATOM 3133 C C . ILE A 1 409 ? -16.806 -7.582 26.388 1.00 97.81 409 ILE A C 1
ATOM 3135 O O . ILE A 1 409 ? -16.229 -6.652 26.951 1.00 97.81 409 ILE A O 1
ATOM 3139 N N . ALA A 1 410 ? -17.991 -8.028 26.820 1.00 98.00 410 ALA A N 1
ATOM 3140 C CA . ALA A 1 410 ? -18.659 -7.470 27.997 1.00 98.00 410 ALA A CA 1
ATOM 3141 C C . ALA A 1 410 ? -17.849 -7.681 29.295 1.00 98.00 410 ALA A C 1
ATOM 3143 O O . ALA A 1 410 ? -17.735 -6.754 30.098 1.00 98.00 410 ALA A O 1
ATOM 3144 N N . ARG A 1 411 ? -17.229 -8.856 29.483 1.00 98.25 411 ARG A N 1
ATOM 3145 C CA . ARG A 1 411 ? -16.319 -9.119 30.615 1.00 98.25 411 ARG A CA 1
ATOM 3146 C C . ARG A 1 411 ? -15.058 -8.252 30.555 1.00 98.25 411 ARG A C 1
ATOM 3148 O O . ARG A 1 411 ? -14.693 -7.659 31.568 1.00 98.25 411 ARG A O 1
ATOM 3155 N N . TRP A 1 412 ? -14.456 -8.086 29.378 1.00 98.12 412 TRP A N 1
ATOM 3156 C CA . TRP A 1 412 ? -13.310 -7.194 29.177 1.00 98.12 412 TRP A CA 1
ATOM 3157 C C . TRP A 1 412 ? -13.640 -5.725 29.469 1.00 98.12 412 TRP A C 1
ATOM 3159 O O . TRP A 1 412 ? -12.858 -5.061 30.144 1.00 98.12 412 TRP A O 1
ATOM 3169 N N . LYS A 1 413 ? -14.820 -5.233 29.067 1.00 97.69 413 LYS A N 1
ATOM 3170 C CA . LYS A 1 413 ? -15.298 -3.878 29.408 1.00 97.69 413 LYS A CA 1
ATOM 3171 C C . LYS A 1 413 ? -15.540 -3.670 30.908 1.00 97.69 413 LYS A C 1
ATOM 3173 O O . LYS A 1 413 ? -15.351 -2.563 31.401 1.00 97.69 413 LYS A O 1
ATOM 3178 N N . LEU A 1 414 ? -15.933 -4.714 31.642 1.00 97.62 414 LEU A N 1
ATOM 3179 C CA . LEU A 1 414 ? -16.056 -4.663 33.105 1.00 97.62 414 LEU A CA 1
ATOM 3180 C C . LEU A 1 414 ? -14.688 -4.674 33.807 1.00 97.62 414 LEU A C 1
ATOM 3182 O O . LEU A 1 414 ? -14.522 -3.997 34.819 1.00 97.62 414 LEU A O 1
ATOM 3186 N N . ALA A 1 415 ? -13.713 -5.418 33.276 1.00 97.88 415 ALA A N 1
ATOM 3187 C CA . ALA A 1 415 ? -12.356 -5.493 33.825 1.00 97.88 415 ALA A CA 1
ATOM 3188 C C . ALA A 1 415 ? -11.509 -4.242 33.518 1.00 97.88 415 ALA A C 1
ATOM 3190 O O . ALA A 1 415 ? -10.723 -3.805 34.357 1.00 97.88 415 ALA A O 1
ATOM 3191 N N . ILE A 1 416 ? -11.672 -3.666 32.323 1.00 98.06 416 ILE A N 1
ATOM 3192 C CA . ILE A 1 416 ? -10.932 -2.500 31.826 1.00 98.06 416 ILE A CA 1
ATOM 3193 C C . ILE A 1 416 ? -11.960 -1.480 31.289 1.00 98.06 416 ILE A C 1
ATOM 3195 O O . ILE A 1 416 ? -12.269 -1.485 30.093 1.00 98.06 416 ILE A O 1
ATOM 3199 N N . PRO A 1 417 ? -12.501 -0.587 32.147 1.00 97.75 417 PRO A N 1
ATOM 3200 C CA . PRO A 1 417 ? -13.550 0.378 31.779 1.00 97.75 417 PRO A CA 1
ATOM 3201 C C . PRO A 1 417 ? -13.169 1.390 30.687 1.00 97.75 417 PRO A C 1
ATOM 3203 O O . PRO A 1 417 ? -14.018 2.140 30.216 1.00 97.75 417 PRO A O 1
ATOM 3206 N N . GLN A 1 418 ? -11.897 1.432 30.290 1.00 97.38 418 GLN A N 1
ATOM 3207 C CA . GLN A 1 418 ? -11.387 2.206 29.162 1.00 97.38 418 GLN A CA 1
ATOM 3208 C C . GLN A 1 418 ? -11.814 1.626 27.796 1.00 97.38 418 GLN A C 1
ATOM 3210 O O . GLN A 1 418 ? -11.786 2.346 26.796 1.00 97.38 418 GLN A O 1
ATOM 3215 N N . ILE A 1 419 ? -12.208 0.347 27.727 1.00 97.56 419 ILE A N 1
ATOM 3216 C CA . ILE A 1 419 ? -12.571 -0.326 26.472 1.00 97.56 419 ILE A CA 1
ATOM 3217 C C . ILE A 1 419 ? -13.934 0.176 25.968 1.00 97.56 419 ILE A C 1
ATOM 3219 O O . ILE A 1 419 ? -14.977 -0.037 26.587 1.00 97.56 419 ILE A O 1
ATOM 3223 N N . GLY A 1 420 ? -13.930 0.799 24.790 1.00 94.31 420 GLY A N 1
ATOM 3224 C CA . GLY A 1 420 ? -15.091 1.467 24.195 1.00 94.31 420 GLY A CA 1
ATOM 3225 C C . GLY A 1 420 ? -15.327 2.891 24.712 1.00 94.31 420 GLY A C 1
ATOM 3226 O O . GLY A 1 420 ? -16.457 3.368 24.651 1.00 94.31 420 GLY A O 1
ATOM 3227 N N . THR A 1 421 ? -14.290 3.553 25.235 1.00 95.88 421 THR A N 1
ATOM 3228 C CA . THR A 1 421 ? -14.289 5.001 25.516 1.00 95.88 421 THR A CA 1
ATOM 3229 C C . THR A 1 421 ? -13.339 5.727 24.551 1.00 95.88 421 THR A C 1
ATOM 3231 O O . THR A 1 421 ? -12.405 5.092 24.057 1.00 95.88 421 THR A O 1
ATOM 3234 N N . PRO A 1 422 ? -13.524 7.034 24.280 1.00 95.25 422 PRO A N 1
ATOM 3235 C CA . PRO A 1 422 ? -12.589 7.809 23.464 1.00 95.25 422 PRO A CA 1
ATOM 3236 C C . PRO A 1 422 ? -11.210 7.903 24.138 1.00 95.25 422 PRO A C 1
ATOM 3238 O O . PRO A 1 422 ? -11.054 8.565 25.167 1.00 95.25 422 PRO A O 1
ATOM 3241 N N . LEU A 1 423 ? -10.198 7.260 23.547 1.00 96.56 423 LEU A N 1
ATOM 3242 C CA . LEU A 1 423 ? -8.827 7.211 24.073 1.00 96.56 423 LEU A CA 1
ATOM 3243 C C . LEU A 1 423 ? -7.877 8.123 23.298 1.00 96.56 423 LEU A C 1
ATOM 3245 O O . LEU A 1 423 ? -7.844 8.114 22.067 1.00 96.56 423 LEU A O 1
ATOM 3249 N N . THR A 1 424 ? -7.029 8.863 24.013 1.00 97.19 424 THR A N 1
ATOM 3250 C CA . THR A 1 424 ? -5.961 9.644 23.374 1.00 97.19 424 THR A CA 1
ATOM 3251 C C . THR A 1 424 ? -4.844 8.732 22.844 1.00 97.19 424 THR A C 1
ATOM 3253 O O . THR A 1 424 ? -4.587 7.671 23.427 1.00 97.19 424 THR A O 1
ATOM 3256 N N . PRO A 1 425 ? -4.074 9.154 21.818 1.00 97.25 425 PRO A N 1
ATOM 3257 C CA . PRO A 1 425 ? -2.910 8.404 21.326 1.00 97.25 425 PRO A CA 1
ATOM 3258 C C . PRO A 1 425 ? -1.886 7.998 22.403 1.00 97.25 425 PRO A C 1
ATOM 3260 O O . PRO A 1 425 ? -1.178 7.010 22.239 1.00 97.25 425 PRO A O 1
ATOM 3263 N N . SER A 1 426 ? -1.810 8.727 23.523 1.00 97.31 426 SER A N 1
ATOM 3264 C CA . SER A 1 426 ? -0.928 8.420 24.660 1.00 97.31 426 SER A CA 1
ATOM 3265 C C . SER A 1 426 ? -1.552 7.506 25.728 1.00 97.31 426 SER A C 1
ATOM 3267 O O . SER A 1 426 ? -0.834 7.003 26.595 1.00 97.31 426 SER A O 1
ATOM 3269 N N . GLN A 1 427 ? -2.866 7.267 25.676 1.00 97.75 427 GLN A N 1
ATOM 3270 C CA . GLN A 1 427 ? -3.578 6.302 26.521 1.00 97.75 427 GLN A CA 1
ATOM 3271 C C . GLN A 1 427 ? -3.643 4.912 25.877 1.00 97.75 427 GLN A C 1
ATOM 3273 O O . GLN A 1 427 ? -3.511 3.919 26.590 1.00 97.75 427 GLN A O 1
ATOM 3278 N N . ILE A 1 428 ? -3.788 4.834 24.550 1.00 98.00 428 ILE A N 1
ATOM 3279 C CA . ILE A 1 428 ? -3.956 3.573 23.804 1.00 98.00 428 ILE A CA 1
ATOM 3280 C C . ILE A 1 428 ? -2.862 2.524 24.124 1.00 98.00 428 ILE A C 1
ATOM 3282 O O . ILE A 1 428 ? -3.236 1.396 24.455 1.00 98.00 428 ILE A O 1
ATOM 3286 N N . PRO A 1 429 ? -1.548 2.851 24.173 1.00 98.38 429 PRO A N 1
ATOM 3287 C CA . PRO A 1 429 ? -0.516 1.882 24.560 1.00 98.38 429 PRO A CA 1
ATOM 3288 C C . PRO A 1 429 ? -0.704 1.297 25.967 1.00 98.38 429 PRO A C 1
ATOM 3290 O O . PRO A 1 429 ? -0.358 0.144 26.207 1.00 98.38 429 PRO A O 1
ATOM 3293 N N . ARG A 1 430 ? -1.271 2.071 26.906 1.00 98.19 430 ARG A N 1
ATOM 3294 C CA . ARG A 1 430 ? -1.525 1.610 28.281 1.00 98.19 430 ARG A CA 1
ATOM 3295 C C . ARG A 1 430 ? -2.693 0.634 28.336 1.00 98.19 430 ARG A C 1
ATOM 3297 O O . ARG A 1 430 ? -2.622 -0.330 29.086 1.00 98.19 430 ARG A O 1
ATOM 3304 N N . VAL A 1 431 ? -3.737 0.865 27.539 1.00 98.19 431 VAL A N 1
ATOM 3305 C CA . VAL A 1 431 ? -4.891 -0.043 27.447 1.00 98.19 431 VAL A CA 1
ATOM 3306 C C . VAL A 1 431 ? -4.485 -1.355 26.773 1.00 98.19 431 VAL A C 1
ATOM 3308 O O . VAL A 1 431 ? -4.824 -2.417 27.286 1.00 98.19 431 VAL A O 1
ATOM 3311 N N . ILE A 1 432 ? -3.668 -1.302 25.713 1.00 98.25 432 ILE A N 1
ATOM 3312 C CA . ILE A 1 432 ? -3.050 -2.499 25.114 1.00 98.25 432 ILE A CA 1
ATOM 3313 C C . ILE A 1 432 ? -2.243 -3.268 26.170 1.00 98.25 432 ILE A C 1
ATOM 3315 O O . ILE A 1 432 ? -2.521 -4.442 26.398 1.00 98.25 432 ILE A O 1
ATOM 3319 N N . GLN A 1 433 ? -1.329 -2.599 26.885 1.00 98.38 433 GLN A N 1
ATOM 3320 C CA . GLN A 1 433 ? -0.509 -3.228 27.927 1.00 98.38 433 GLN A CA 1
ATOM 3321 C C . GLN A 1 433 ? -1.347 -3.825 29.074 1.00 98.38 433 GLN A C 1
ATOM 3323 O O . GLN A 1 433 ? -0.995 -4.873 29.616 1.00 98.38 433 GLN A O 1
ATOM 3328 N N . GLN A 1 434 ? -2.458 -3.186 29.455 1.00 98.25 434 GLN A N 1
ATOM 3329 C CA . GLN A 1 434 ? -3.387 -3.717 30.458 1.00 98.25 434 GLN A CA 1
ATOM 3330 C C . GLN A 1 434 ? -4.063 -5.004 29.972 1.00 98.25 434 GLN A C 1
ATOM 3332 O O . GLN A 1 434 ? -4.061 -5.989 30.710 1.00 98.25 434 GLN A O 1
ATOM 3337 N N . ILE A 1 435 ? -4.564 -5.033 28.730 1.00 98.19 435 ILE A N 1
ATOM 3338 C CA . ILE A 1 435 ? -5.149 -6.247 28.142 1.00 98.19 435 ILE A CA 1
ATOM 3339 C C . ILE A 1 435 ? -4.081 -7.351 28.053 1.00 98.19 435 ILE A C 1
ATOM 3341 O O . ILE A 1 435 ? -4.317 -8.451 28.540 1.00 98.19 435 ILE A O 1
ATOM 3345 N N . GLU A 1 436 ? -2.885 -7.061 27.528 1.00 97.75 436 GLU A N 1
ATOM 3346 C CA . GLU A 1 436 ? -1.763 -8.017 27.441 1.00 97.75 436 GLU A CA 1
ATOM 3347 C C . GLU A 1 436 ? -1.388 -8.620 28.805 1.00 97.75 436 GLU A C 1
ATOM 3349 O O . GLU A 1 436 ? -1.206 -9.833 28.923 1.00 97.75 436 GLU A O 1
ATOM 3354 N N . THR A 1 437 ? -1.316 -7.786 29.848 1.00 97.81 437 THR A N 1
ATOM 3355 C CA . THR A 1 437 ? -0.987 -8.222 31.217 1.00 97.81 437 THR A CA 1
ATOM 3356 C C . THR A 1 437 ? -2.063 -9.148 31.788 1.00 97.81 437 THR A C 1
ATOM 3358 O O . THR A 1 437 ? -1.739 -10.115 32.476 1.00 97.81 437 THR A O 1
ATOM 3361 N N . SER A 1 438 ? -3.339 -8.892 31.489 1.00 97.50 438 SER A N 1
ATOM 3362 C CA . SER A 1 438 ? -4.443 -9.770 31.888 1.00 97.50 438 SER A CA 1
ATOM 3363 C C . SER A 1 438 ? -4.483 -11.071 31.071 1.00 97.50 438 SER A C 1
ATOM 3365 O O . SER A 1 438 ? -4.692 -12.138 31.648 1.00 97.50 438 SER A O 1
ATOM 3367 N N . VAL A 1 439 ? -4.217 -11.018 29.759 1.00 97.44 439 VAL A N 1
ATOM 3368 C CA . VAL A 1 439 ? -4.165 -12.199 28.870 1.00 97.44 439 VAL A CA 1
ATOM 3369 C C . VAL A 1 439 ? -3.091 -13.191 29.292 1.00 97.44 439 VAL A C 1
ATOM 3371 O O . VAL A 1 439 ? -3.329 -14.390 29.223 1.00 97.44 439 VAL A O 1
ATOM 3374 N N . ALA A 1 440 ? -1.959 -12.719 29.819 1.00 96.69 440 ALA A N 1
ATOM 3375 C CA . ALA A 1 440 ? -0.888 -13.577 30.330 1.00 96.69 440 ALA A CA 1
ATOM 3376 C C . ALA A 1 440 ? -1.295 -14.491 31.515 1.00 96.69 440 ALA A C 1
ATOM 3378 O O . ALA A 1 440 ? -0.487 -15.308 31.954 1.00 96.69 440 ALA A O 1
ATOM 3379 N N . SER A 1 441 ? -2.521 -14.357 32.042 1.00 96.75 441 SER A N 1
ATOM 3380 C CA . SER A 1 441 ? -3.111 -15.253 33.052 1.00 96.75 441 SER A CA 1
ATOM 3381 C C . SER A 1 441 ? -4.140 -16.254 32.502 1.00 96.75 441 SER A C 1
ATOM 3383 O O . SER A 1 441 ? -4.588 -17.130 33.243 1.00 96.75 441 SER A O 1
ATOM 3385 N N . LEU A 1 442 ? -4.517 -16.134 31.226 1.00 96.94 442 LEU A N 1
ATOM 3386 C CA . LEU A 1 442 ? -5.495 -16.990 30.549 1.00 96.94 442 LEU A CA 1
ATOM 3387 C C . LEU A 1 442 ? -4.807 -18.136 29.790 1.00 96.94 442 LEU A C 1
ATOM 3389 O O . LEU A 1 442 ? -3.591 -18.148 29.611 1.00 96.94 442 LEU A O 1
ATOM 3393 N N . SER A 1 443 ? -5.593 -19.107 29.324 1.00 96.25 443 SER A N 1
ATOM 3394 C CA . SER A 1 443 ? -5.109 -20.104 28.363 1.00 96.25 443 SER A CA 1
ATOM 3395 C C . SER A 1 443 ? -5.199 -19.550 26.941 1.00 96.25 443 SER A C 1
ATOM 3397 O O . SER A 1 443 ? -6.211 -18.951 26.590 1.00 96.25 443 SER A O 1
ATOM 3399 N N . ASP A 1 444 ? -4.203 -19.822 26.093 1.00 93.12 444 ASP A N 1
ATOM 3400 C CA . ASP A 1 444 ? -4.225 -19.447 24.666 1.00 93.12 444 ASP A CA 1
ATOM 3401 C C . ASP A 1 444 ? -5.455 -20.010 23.912 1.00 93.12 444 ASP A C 1
ATOM 3403 O O . ASP A 1 444 ? -5.885 -19.456 22.903 1.00 93.12 444 ASP A O 1
ATOM 3407 N N . ALA A 1 445 ? -6.038 -21.103 24.420 1.00 93.88 445 ALA A N 1
ATOM 3408 C CA . ALA A 1 445 ? -7.243 -21.750 23.898 1.00 93.88 445 ALA A CA 1
ATOM 3409 C C . ALA A 1 445 ? -8.570 -21.115 24.377 1.00 93.88 445 ALA A C 1
ATOM 3411 O O . ALA A 1 445 ? -9.642 -21.572 23.979 1.00 93.88 445 ALA A O 1
ATOM 3412 N N . ASP A 1 446 ? -8.529 -20.109 25.256 1.00 97.12 446 ASP A N 1
ATOM 3413 C CA . ASP A 1 446 ? -9.720 -19.482 25.839 1.00 97.12 446 ASP A CA 1
ATOM 3414 C C . ASP A 1 446 ? -10.384 -18.491 24.861 1.00 97.12 446 ASP A C 1
ATOM 3416 O O . ASP A 1 446 ? -9.721 -17.726 24.154 1.00 97.12 446 ASP A O 1
ATOM 3420 N N . VAL A 1 447 ? -11.717 -18.440 24.878 1.00 97.75 447 VAL A N 1
ATOM 3421 C CA . VAL A 1 447 ? -12.508 -17.419 24.174 1.00 97.75 447 VAL A CA 1
ATOM 3422 C C . VAL A 1 447 ? -12.153 -16.016 24.671 1.00 97.75 447 VAL A C 1
ATOM 3424 O O . VAL A 1 447 ? -12.096 -15.078 23.870 1.00 97.75 447 VAL A O 1
ATOM 3427 N N . ASP A 1 448 ? -11.875 -15.857 25.970 1.00 97.81 448 ASP A N 1
ATOM 3428 C CA . ASP A 1 448 ? -11.449 -14.567 26.519 1.00 97.81 448 ASP A CA 1
ATOM 3429 C C . ASP A 1 448 ? -10.081 -14.135 25.974 1.00 97.81 448 ASP A C 1
ATOM 3431 O O . ASP A 1 448 ? -9.901 -12.945 25.714 1.00 97.81 448 ASP A O 1
ATOM 3435 N N . ALA A 1 449 ? -9.159 -15.073 25.720 1.00 97.50 449 ALA A N 1
ATOM 3436 C CA . ALA A 1 449 ? -7.860 -14.794 25.105 1.00 97.50 449 ALA A CA 1
ATOM 3437 C C . ALA A 1 449 ? -7.989 -14.473 23.602 1.00 97.50 449 ALA A C 1
ATOM 3439 O O . ALA A 1 449 ? -7.415 -13.485 23.136 1.00 97.50 449 ALA A O 1
ATOM 3440 N N . TYR A 1 450 ? -8.809 -15.229 22.855 1.00 97.94 450 TYR A N 1
ATOM 3441 C CA . TYR A 1 450 ? -9.135 -14.939 21.448 1.00 97.94 450 TYR A CA 1
ATOM 3442 C C . TYR A 1 450 ? -9.681 -13.514 21.270 1.00 97.94 450 TYR A C 1
ATOM 3444 O O . TYR A 1 450 ? -9.200 -12.736 20.438 1.00 97.94 450 TYR A O 1
ATOM 3452 N N . VAL A 1 451 ? -10.668 -13.143 22.093 1.00 98.12 451 VAL A N 1
ATOM 3453 C CA . VAL A 1 451 ? -11.264 -11.803 22.073 1.00 98.12 451 VAL A CA 1
ATOM 3454 C C . VAL A 1 451 ? -10.264 -10.736 22.494 1.00 98.12 451 VAL A C 1
ATOM 3456 O O . VAL A 1 451 ? -10.200 -9.691 21.850 1.00 98.12 451 VAL A O 1
ATOM 3459 N N . ALA A 1 452 ? -9.449 -10.988 23.515 1.00 98.12 452 ALA A N 1
ATOM 3460 C CA . ALA A 1 452 ? -8.449 -10.031 23.964 1.00 98.12 452 ALA A CA 1
ATOM 3461 C C . ALA A 1 452 ? -7.378 -9.737 22.908 1.00 98.12 452 ALA A C 1
ATOM 3463 O O . ALA A 1 452 ? -7.021 -8.577 22.715 1.00 98.12 452 ALA A O 1
ATOM 3464 N N . HIS A 1 453 ? -6.914 -10.745 22.164 1.00 98.00 453 HIS A N 1
ATOM 3465 C CA . HIS A 1 453 ? -5.999 -10.530 21.041 1.00 98.00 453 HIS A CA 1
ATOM 3466 C C . HIS A 1 453 ? -6.638 -9.710 19.909 1.00 98.00 453 HIS A C 1
ATOM 3468 O O . HIS A 1 453 ? -5.967 -8.855 19.325 1.00 98.00 453 HIS A O 1
ATOM 3474 N N . ARG A 1 454 ? -7.942 -9.883 19.645 1.00 98.00 454 ARG A N 1
ATOM 3475 C CA . ARG A 1 454 ? -8.686 -9.029 18.698 1.00 98.00 454 ARG A CA 1
ATOM 3476 C C . ARG A 1 454 ? -8.888 -7.602 19.226 1.00 98.00 454 ARG A C 1
ATOM 3478 O O . ARG A 1 454 ? -8.723 -6.666 18.450 1.00 98.00 454 ARG A O 1
ATOM 3485 N N . LEU A 1 455 ? -9.138 -7.413 20.525 1.00 98.19 455 LEU A N 1
ATOM 3486 C CA . LEU A 1 455 ? -9.191 -6.090 21.173 1.00 98.19 455 LEU A CA 1
ATOM 3487 C C . LEU A 1 455 ? -7.822 -5.381 21.136 1.00 98.19 455 LEU A C 1
ATOM 3489 O O . LEU A 1 455 ? -7.750 -4.198 20.811 1.00 98.19 455 LEU A O 1
ATOM 3493 N N . ILE A 1 456 ? -6.727 -6.103 21.399 1.00 98.25 456 ILE A N 1
ATOM 3494 C CA . ILE A 1 456 ? -5.350 -5.599 21.253 1.00 98.25 456 ILE A CA 1
ATOM 3495 C C . ILE A 1 456 ? -5.111 -5.120 19.817 1.00 98.25 456 ILE A C 1
ATOM 3497 O O . ILE A 1 456 ? -4.626 -4.008 19.630 1.00 98.25 456 ILE A O 1
ATOM 3501 N N . ALA A 1 457 ? -5.490 -5.909 18.807 1.00 98.25 457 ALA A N 1
ATOM 3502 C CA . ALA A 1 457 ? -5.358 -5.520 17.402 1.00 98.25 457 ALA A CA 1
ATOM 3503 C C . ALA A 1 457 ? -6.225 -4.299 17.036 1.00 98.25 457 ALA A C 1
ATOM 3505 O O . ALA A 1 457 ? -5.741 -3.374 16.387 1.00 98.25 457 ALA A O 1
ATOM 3506 N N . GLN A 1 458 ? -7.477 -4.260 17.505 1.00 98.00 458 GLN A N 1
ATOM 3507 C CA . GLN A 1 458 ? -8.412 -3.145 17.317 1.00 98.00 458 GLN A CA 1
ATOM 3508 C C . GLN A 1 458 ? -7.862 -1.821 17.876 1.00 98.00 458 GLN A C 1
ATOM 3510 O O . GLN A 1 458 ? -8.019 -0.777 17.245 1.00 98.00 458 GLN A O 1
ATOM 3515 N N . TYR A 1 459 ? -7.191 -1.849 19.033 1.00 98.38 459 TYR A N 1
ATOM 3516 C CA . TYR A 1 459 ? -6.532 -0.665 19.594 1.00 98.38 459 TYR A CA 1
ATOM 3517 C C . TYR A 1 459 ? -5.177 -0.365 18.940 1.00 98.38 459 TYR A C 1
ATOM 3519 O O . TYR A 1 459 ? -4.857 0.803 18.717 1.00 98.38 459 TYR A O 1
ATOM 3527 N N . ALA A 1 460 ? -4.402 -1.388 18.571 1.00 98.31 460 ALA A N 1
ATOM 3528 C CA . ALA A 1 460 ? -3.125 -1.220 17.880 1.00 98.31 460 ALA A CA 1
ATOM 3529 C C . ALA A 1 460 ? -3.294 -0.534 16.512 1.00 98.31 460 ALA A C 1
ATOM 3531 O O . ALA A 1 460 ? -2.514 0.358 16.186 1.00 98.31 460 ALA A O 1
ATOM 3532 N N . TRP A 1 461 ? -4.363 -0.832 15.760 1.00 98.31 461 TRP A N 1
ATOM 3533 C CA . TRP A 1 461 ? -4.690 -0.172 14.484 1.00 98.31 461 TRP A CA 1
ATOM 3534 C C . TRP A 1 461 ? -4.734 1.369 14.531 1.00 98.31 461 TRP A C 1
ATOM 3536 O O . TRP A 1 461 ? -4.569 2.013 13.491 1.00 98.31 461 TRP A O 1
ATOM 3546 N N . LEU A 1 462 ? -4.932 1.965 15.713 1.00 98.06 462 LEU A N 1
ATOM 3547 C CA . LEU A 1 462 ? -5.005 3.414 15.930 1.00 98.06 462 LEU A CA 1
ATOM 3548 C C . LEU A 1 462 ? -3.632 4.095 16.098 1.00 98.06 462 LEU A C 1
ATOM 3550 O O . LEU A 1 462 ? -3.573 5.325 16.060 1.00 98.06 462 LEU A O 1
ATOM 3554 N N . ILE A 1 463 ? -2.551 3.327 16.308 1.00 98.12 463 ILE A N 1
ATOM 3555 C CA . ILE A 1 463 ? -1.202 3.845 16.631 1.00 98.12 463 ILE A CA 1
ATOM 3556 C C . ILE A 1 463 ? -0.026 3.088 15.974 1.00 98.12 463 ILE A C 1
ATOM 3558 O O . ILE A 1 463 ? 1.036 3.676 15.777 1.00 98.12 463 ILE A O 1
ATOM 3562 N N . GLU A 1 464 ? -0.191 1.814 15.616 1.00 97.94 464 GLU A N 1
ATOM 3563 C CA . GLU A 1 464 ? 0.833 0.922 15.042 1.00 97.94 464 GLU A CA 1
ATOM 3564 C C . GLU A 1 464 ? 0.671 0.764 13.516 1.00 97.94 464 GLU A C 1
ATOM 3566 O O . GLU A 1 464 ? -0.280 1.286 12.927 1.00 97.94 464 GLU A O 1
ATOM 3571 N N . THR A 1 465 ? 1.608 0.085 12.846 1.00 97.19 465 THR A N 1
ATOM 3572 C CA . THR A 1 465 ? 1.529 -0.238 11.406 1.00 97.19 465 THR A CA 1
ATOM 3573 C C . THR A 1 465 ? 0.754 -1.544 11.147 1.00 97.19 465 THR A C 1
ATOM 3575 O O . THR A 1 465 ? 0.641 -2.370 12.054 1.00 97.19 465 THR A O 1
ATOM 3578 N N . PRO A 1 466 ? 0.254 -1.795 9.916 1.00 96.94 466 PRO A N 1
ATOM 3579 C CA . PRO A 1 466 ? -0.447 -3.038 9.579 1.00 96.94 466 PRO A CA 1
ATOM 3580 C C . PRO A 1 466 ? 0.377 -4.293 9.892 1.00 96.94 466 PRO A C 1
ATOM 3582 O O . PRO A 1 466 ? -0.164 -5.276 10.388 1.00 96.94 466 PRO A O 1
ATOM 3585 N N . ASP A 1 467 ? 1.691 -4.243 9.669 1.00 95.69 467 ASP A N 1
ATOM 3586 C CA . ASP A 1 467 ? 2.620 -5.357 9.897 1.00 95.69 467 ASP A CA 1
ATOM 3587 C C . ASP A 1 467 ? 2.772 -5.689 11.388 1.00 95.69 467 ASP A C 1
ATOM 3589 O O . ASP A 1 467 ? 2.853 -6.856 11.770 1.00 95.69 467 ASP A O 1
ATOM 3593 N N . GLN A 1 468 ? 2.745 -4.664 12.246 1.00 96.81 468 GLN A N 1
ATOM 3594 C CA . GLN A 1 468 ? 2.758 -4.820 13.702 1.00 96.81 468 GLN A CA 1
ATOM 3595 C C . GLN A 1 468 ? 1.440 -5.436 14.194 1.00 96.81 468 GLN A C 1
ATOM 3597 O O . GLN A 1 468 ? 1.457 -6.385 14.980 1.00 96.81 468 GLN A O 1
ATOM 3602 N N . VAL A 1 469 ? 0.296 -4.987 13.662 1.00 97.81 469 VAL A N 1
ATOM 3603 C CA . VAL A 1 469 ? -1.018 -5.582 13.970 1.00 97.81 469 VAL A CA 1
ATOM 3604 C C . VAL A 1 469 ? -1.120 -7.028 13.455 1.00 97.81 469 VAL A C 1
ATOM 3606 O O . VAL A 1 469 ? -1.643 -7.896 14.155 1.00 97.81 469 VAL A O 1
ATOM 3609 N N . ASN A 1 470 ? -0.551 -7.325 12.284 1.00 96.75 470 ASN A N 1
ATOM 3610 C CA . ASN A 1 470 ? -0.433 -8.679 11.737 1.00 96.75 470 ASN A CA 1
ATOM 3611 C C . ASN A 1 470 ? 0.399 -9.577 12.669 1.00 96.75 470 ASN A C 1
ATOM 3613 O O . ASN A 1 470 ? -0.095 -10.609 13.121 1.00 96.75 470 ASN A O 1
ATOM 3617 N N . ALA A 1 471 ? 1.601 -9.148 13.067 1.00 96.56 471 ALA A N 1
ATOM 3618 C CA . ALA A 1 471 ? 2.454 -9.888 14.004 1.00 96.56 471 ALA A CA 1
ATOM 3619 C C . ALA A 1 471 ? 1.781 -10.156 15.370 1.00 96.56 471 ALA A C 1
ATOM 3621 O O . ALA A 1 471 ? 2.035 -11.186 16.000 1.00 96.56 471 ALA A O 1
ATOM 3622 N N . ARG A 1 472 ? 0.880 -9.272 15.821 1.00 96.94 472 ARG A N 1
ATOM 3623 C CA . ARG A 1 472 ? 0.042 -9.494 17.016 1.00 96.94 472 ARG A CA 1
ATOM 3624 C C . ARG A 1 472 ? -1.031 -10.568 16.796 1.00 96.94 472 ARG A C 1
ATOM 3626 O O . ARG A 1 472 ? -1.266 -11.373 17.696 1.00 96.94 472 ARG A O 1
ATOM 3633 N N . LEU A 1 473 ? -1.667 -10.593 15.623 1.00 97.19 473 LEU A N 1
ATOM 3634 C CA . LEU A 1 473 ? -2.744 -11.533 15.277 1.00 97.19 473 LEU A CA 1
ATOM 3635 C C . LEU A 1 473 ? -2.250 -12.915 14.814 1.00 97.19 473 LEU A C 1
ATOM 3637 O O . LEU A 1 473 ? -2.995 -13.885 14.944 1.00 97.19 473 LEU A O 1
ATOM 3641 N N . GLN A 1 474 ? -1.002 -13.044 14.347 1.00 96.69 474 GLN A N 1
ATOM 3642 C CA . GLN A 1 474 ? -0.388 -14.308 13.893 1.00 96.69 474 GLN A CA 1
ATOM 3643 C C . GLN A 1 474 ? -0.411 -15.447 14.928 1.00 96.69 474 GLN A C 1
ATOM 3645 O O . GLN A 1 474 ? -0.251 -16.609 14.562 1.00 96.69 474 GLN A O 1
ATOM 3650 N N . ARG A 1 475 ? -0.655 -15.143 16.209 1.00 96.00 475 ARG A N 1
ATOM 3651 C CA . ARG A 1 475 ? -0.831 -16.144 17.273 1.00 96.00 475 ARG A CA 1
ATOM 3652 C C . ARG A 1 475 ? -2.153 -16.914 17.192 1.00 96.00 475 ARG A C 1
ATOM 3654 O O . ARG A 1 475 ? -2.225 -18.009 17.732 1.00 96.00 475 ARG A O 1
ATOM 3661 N N . LEU A 1 476 ? -3.186 -16.366 16.543 1.00 96.75 476 LEU A N 1
ATOM 3662 C CA . LEU A 1 476 ? -4.531 -16.958 16.536 1.00 96.75 476 LEU A CA 1
ATOM 3663 C C . LEU A 1 476 ? -4.738 -18.070 15.482 1.00 96.75 476 LEU A C 1
ATOM 3665 O O . LEU A 1 476 ? -5.288 -19.103 15.863 1.00 96.75 476 LEU A O 1
ATOM 3669 N N . PRO A 1 477 ? -4.296 -17.954 14.210 1.00 97.12 477 PRO A N 1
ATOM 3670 C CA . PRO A 1 477 ? -4.485 -19.018 13.209 1.00 97.12 477 PRO A CA 1
ATOM 3671 C C . PRO A 1 477 ? -3.884 -20.403 13.554 1.00 97.12 477 PRO A C 1
ATOM 3673 O O . PRO A 1 477 ? -4.470 -21.406 13.156 1.00 97.12 477 PRO A O 1
ATOM 3676 N N . PRO A 1 478 ? -2.767 -20.526 14.307 1.00 96.25 478 PRO A N 1
ATOM 3677 C CA . PRO A 1 478 ? -2.268 -21.825 14.786 1.00 96.25 478 PRO A CA 1
ATOM 3678 C C . PRO A 1 478 ? -3.128 -22.500 15.870 1.00 96.25 478 PRO A C 1
ATOM 3680 O O . PRO A 1 478 ? -2.845 -23.639 16.241 1.00 96.25 478 PRO A O 1
ATOM 3683 N N . LEU A 1 479 ? -4.124 -21.793 16.415 1.00 96.56 479 LEU A N 1
ATOM 3684 C CA . LEU A 1 479 ? -4.977 -22.237 17.523 1.00 96.56 479 LEU A CA 1
ATOM 3685 C C . LEU A 1 479 ? -6.441 -22.381 17.089 1.00 96.56 479 LEU A C 1
ATOM 3687 O O . LEU A 1 479 ? -7.097 -23.358 17.447 1.00 96.56 479 LEU A O 1
ATOM 3691 N N . PHE A 1 480 ? -6.932 -21.424 16.299 1.00 97.25 480 PHE A N 1
ATOM 3692 C CA . PHE A 1 480 ? -8.317 -21.307 15.853 1.00 97.25 480 PHE A CA 1
ATOM 3693 C C . PHE A 1 480 ? -8.417 -21.407 14.327 1.00 97.25 480 PHE A C 1
ATOM 3695 O O . PHE A 1 480 ? -7.570 -20.884 13.604 1.00 97.25 480 PHE A O 1
ATOM 3702 N N . ALA A 1 481 ? -9.489 -22.019 13.826 1.00 96.38 481 ALA A N 1
ATOM 3703 C CA . ALA A 1 481 ? -9.774 -22.205 12.403 1.00 96.38 481 ALA A CA 1
ATOM 3704 C C . ALA A 1 481 ? -10.229 -20.897 11.710 1.00 96.38 481 ALA A C 1
ATOM 3706 O O . ALA A 1 481 ? -11.354 -20.789 11.220 1.00 96.38 481 ALA A O 1
ATOM 3707 N N . VAL A 1 482 ? -9.358 -19.883 11.690 1.00 96.38 482 VAL A N 1
ATOM 3708 C CA . VAL A 1 482 ? -9.633 -18.532 11.176 1.00 96.38 482 VAL A CA 1
ATOM 3709 C C . VAL A 1 482 ? -8.450 -17.996 10.358 1.00 96.38 482 VAL A C 1
ATOM 3711 O O . VAL A 1 482 ? -7.289 -18.211 10.703 1.00 96.38 482 VAL A O 1
ATOM 3714 N N . SER A 1 483 ? -8.726 -17.286 9.260 1.00 96.31 483 SER A N 1
ATOM 3715 C CA . SER A 1 483 ? -7.689 -16.686 8.412 1.00 96.31 483 SER A CA 1
ATOM 3716 C C . SER A 1 483 ? -7.184 -15.346 8.961 1.00 96.31 483 SER A C 1
ATOM 3718 O O . SER A 1 483 ? -7.953 -14.521 9.464 1.00 96.31 483 SER A O 1
ATOM 3720 N N . ILE A 1 484 ? -5.874 -15.113 8.830 1.00 96.69 484 ILE A N 1
ATOM 3721 C CA . ILE A 1 484 ? -5.189 -13.925 9.363 1.00 96.69 484 ILE A CA 1
ATOM 3722 C C . ILE A 1 484 ? -5.733 -12.613 8.782 1.00 96.69 484 ILE A C 1
ATOM 3724 O O . ILE A 1 484 ? -5.945 -11.655 9.522 1.00 96.69 484 ILE A O 1
ATOM 3728 N N . ASP A 1 485 ? -6.048 -12.569 7.487 1.00 96.75 485 ASP A N 1
ATOM 3729 C CA . ASP A 1 485 ? -6.565 -11.351 6.852 1.00 96.75 485 ASP A CA 1
ATOM 3730 C C . ASP A 1 485 ? -8.008 -11.055 7.276 1.00 96.75 485 ASP A C 1
ATOM 3732 O O . ASP A 1 485 ? -8.372 -9.892 7.421 1.00 96.75 485 ASP A O 1
ATOM 3736 N N . ARG A 1 486 ? -8.829 -12.083 7.544 1.00 97.00 486 ARG A N 1
ATOM 3737 C CA . ARG A 1 486 ? -10.192 -11.892 8.069 1.00 97.00 486 ARG A CA 1
ATOM 3738 C C . ARG A 1 486 ? -10.144 -11.311 9.484 1.00 97.00 486 ARG A C 1
ATOM 3740 O O . ARG A 1 486 ? -10.926 -10.416 9.794 1.00 97.00 486 ARG A O 1
ATOM 3747 N N . LEU A 1 487 ? -9.182 -11.741 10.308 1.00 97.69 487 LEU A N 1
ATOM 3748 C CA . LEU A 1 487 ? -8.900 -11.112 11.605 1.00 97.69 487 LEU A CA 1
ATOM 3749 C C . LEU A 1 487 ? -8.429 -9.657 11.455 1.00 97.69 487 LEU A C 1
ATOM 3751 O O . LEU A 1 487 ? -8.934 -8.792 12.168 1.00 97.69 487 LEU A O 1
ATOM 3755 N N . LEU A 1 488 ? -7.501 -9.376 10.529 1.00 97.94 488 LEU A N 1
ATOM 3756 C CA . LEU A 1 488 ? -7.012 -8.018 10.248 1.00 97.94 488 LEU A CA 1
ATOM 3757 C C . LEU A 1 488 ? -8.152 -7.086 9.817 1.00 97.94 488 LEU A C 1
ATOM 3759 O O . LEU A 1 488 ? -8.312 -6.019 10.410 1.00 97.94 488 LEU A O 1
ATOM 3763 N N . THR A 1 489 ? -8.973 -7.526 8.859 1.00 98.12 489 THR A N 1
ATOM 3764 C CA . THR A 1 489 ? -10.146 -6.800 8.344 1.00 98.12 489 THR A CA 1
ATOM 3765 C C . THR A 1 489 ? -11.137 -6.514 9.466 1.00 98.12 489 THR A C 1
ATOM 3767 O O . THR A 1 489 ? -11.457 -5.359 9.726 1.00 98.12 489 THR A O 1
ATOM 3770 N N . GLN A 1 490 ? -11.570 -7.539 10.208 1.00 97.69 490 GLN A N 1
ATOM 3771 C CA . GLN A 1 490 ? -12.513 -7.366 11.318 1.00 97.69 490 GLN A CA 1
ATOM 3772 C C . GLN A 1 490 ? -11.970 -6.433 12.408 1.00 97.69 490 GLN A C 1
ATOM 3774 O O . GLN A 1 490 ? -12.707 -5.575 12.893 1.00 97.69 490 GLN A O 1
ATOM 3779 N N . ALA A 1 491 ? -10.693 -6.564 12.782 1.00 98.19 491 ALA A N 1
ATOM 3780 C CA . ALA A 1 491 ? -10.068 -5.682 13.765 1.00 98.19 491 ALA A CA 1
ATOM 3781 C C . ALA A 1 491 ? -9.961 -4.233 13.254 1.00 98.19 491 ALA A C 1
ATOM 3783 O O . ALA A 1 491 ? -10.117 -3.305 14.046 1.00 98.19 491 ALA A O 1
ATOM 3784 N N . TYR A 1 492 ? -9.736 -4.035 11.950 1.00 98.50 492 TYR A N 1
ATOM 3785 C CA . TYR A 1 492 ? -9.677 -2.716 11.317 1.00 98.50 492 TYR A CA 1
ATOM 3786 C C . TYR A 1 492 ? -11.056 -2.045 11.280 1.00 98.50 492 TYR A C 1
ATOM 3788 O O . TYR A 1 492 ? -11.203 -0.913 11.739 1.00 98.50 492 TYR A O 1
ATOM 3796 N N . LEU A 1 493 ? -12.084 -2.760 10.808 1.00 98.12 493 LEU A N 1
ATOM 3797 C CA . LEU A 1 493 ? -13.467 -2.271 10.791 1.00 98.12 493 LEU A CA 1
ATOM 3798 C C . LEU A 1 493 ? -13.954 -1.953 12.216 1.00 98.12 493 LEU A C 1
ATOM 3800 O O . LEU A 1 493 ? -14.562 -0.912 12.459 1.00 98.12 493 LEU A O 1
ATOM 3804 N N . ALA A 1 494 ? -13.620 -2.799 13.195 1.00 97.44 494 ALA A N 1
ATOM 3805 C CA . ALA A 1 494 ? -13.943 -2.548 14.595 1.00 97.44 494 ALA A CA 1
ATOM 3806 C C . ALA A 1 494 ? -13.199 -1.325 15.176 1.00 97.44 494 ALA A C 1
ATOM 3808 O O . ALA A 1 494 ? -13.714 -0.688 16.100 1.00 97.44 494 ALA A O 1
ATOM 3809 N N . ALA A 1 495 ? -12.014 -0.975 14.661 1.00 98.06 495 ALA A N 1
ATOM 3810 C CA . ALA A 1 495 ? -11.222 0.157 15.143 1.00 98.06 495 ALA A CA 1
ATOM 3811 C C . ALA A 1 495 ? -11.846 1.523 14.805 1.00 98.06 495 ALA A C 1
ATOM 3813 O O . ALA A 1 495 ? -11.605 2.478 15.544 1.00 98.06 495 ALA A O 1
ATOM 3814 N N . GLU A 1 496 ? -12.697 1.617 13.771 1.00 97.94 496 GLU A N 1
ATOM 3815 C CA . GLU A 1 496 ? -13.431 2.850 13.429 1.00 97.94 496 GLU A CA 1
ATOM 3816 C C . GLU A 1 496 ? -14.214 3.394 14.639 1.00 97.94 496 GLU A C 1
ATOM 3818 O O . GLU A 1 496 ? -14.150 4.583 14.936 1.00 97.94 496 GLU A O 1
ATOM 3823 N N . ASN A 1 497 ? -14.844 2.505 15.415 1.00 97.00 497 ASN A N 1
ATOM 3824 C CA . ASN A 1 497 ? -15.639 2.844 16.604 1.00 97.00 497 ASN A CA 1
ATOM 3825 C C . ASN A 1 497 ? -14.820 3.339 17.817 1.00 97.00 497 ASN A C 1
ATOM 3827 O O . ASN A 1 497 ? -15.403 3.626 18.857 1.00 97.00 497 ASN A O 1
ATOM 3831 N N . ASN A 1 498 ? -13.486 3.393 17.718 1.00 96.75 498 ASN A N 1
ATOM 3832 C CA . ASN A 1 498 ? -12.593 3.998 18.718 1.00 96.75 498 ASN A CA 1
ATOM 3833 C C . ASN A 1 498 ? -11.804 5.197 18.137 1.00 96.75 498 ASN A C 1
ATOM 3835 O O . ASN A 1 498 ? -10.921 5.752 18.799 1.00 96.75 498 ASN A O 1
ATOM 3839 N N . ALA A 1 499 ? -12.048 5.569 16.875 1.00 97.31 499 ALA A N 1
ATOM 3840 C CA . ALA A 1 499 ? -11.321 6.620 16.168 1.00 97.31 499 ALA A CA 1
ATOM 3841 C C . ALA A 1 499 ? -11.991 7.994 16.365 1.00 97.31 499 ALA A C 1
ATOM 3843 O O . ALA A 1 499 ? -12.362 8.672 15.410 1.00 97.31 499 ALA A O 1
ATOM 3844 N N . ASP A 1 500 ? -12.154 8.424 17.618 1.00 96.31 500 ASP A N 1
ATOM 3845 C CA . ASP A 1 500 ? -12.832 9.690 17.947 1.00 96.31 500 ASP A CA 1
ATOM 3846 C C . ASP A 1 500 ? -11.951 10.937 17.746 1.00 96.31 500 ASP A C 1
ATOM 3848 O O . ASP A 1 500 ? -12.451 12.053 17.604 1.00 96.31 500 ASP A O 1
ATOM 3852 N N . MET A 1 501 ? -10.625 10.769 17.749 1.00 96.81 501 MET A N 1
ATOM 3853 C CA . MET A 1 501 ? -9.651 11.863 17.692 1.00 96.81 501 MET A CA 1
ATOM 3854 C C . MET A 1 501 ? -9.088 12.060 16.287 1.00 96.81 501 MET A C 1
ATOM 3856 O O . MET A 1 501 ? -8.878 11.107 15.541 1.00 96.81 501 MET A O 1
ATOM 3860 N N . LEU A 1 502 ? -8.778 13.310 15.933 1.00 97.06 502 LEU A N 1
ATOM 3861 C CA . LEU A 1 502 ? -8.292 13.646 14.595 1.00 97.06 502 LEU A CA 1
ATOM 3862 C C . LEU A 1 502 ? -7.003 12.884 14.247 1.00 97.06 502 LEU A C 1
ATOM 3864 O O . LEU A 1 502 ? -6.872 12.398 13.126 1.00 97.06 502 LEU A O 1
ATOM 3868 N N . GLU A 1 503 ? -6.071 12.725 15.189 1.00 96.88 503 GLU A N 1
ATOM 3869 C CA . GLU A 1 503 ? -4.852 11.940 14.977 1.00 96.88 503 GLU A CA 1
ATOM 3870 C C . GLU A 1 503 ? -5.149 10.452 14.740 1.00 96.88 503 GLU A C 1
ATOM 3872 O O . GLU A 1 503 ? -4.566 9.865 13.826 1.00 96.88 503 GLU A O 1
ATOM 3877 N N . THR A 1 504 ? -6.068 9.843 15.502 1.00 97.44 504 THR A N 1
ATOM 3878 C CA . THR A 1 504 ? -6.395 8.413 15.361 1.00 97.44 504 THR A CA 1
ATOM 3879 C C . THR A 1 504 ? -7.203 8.138 14.095 1.00 97.44 504 THR A C 1
ATOM 3881 O O . THR A 1 504 ? -6.891 7.182 13.391 1.00 97.44 504 THR A O 1
ATOM 3884 N N . GLN A 1 505 ? -8.134 9.017 13.707 1.00 97.81 505 GLN A N 1
ATOM 3885 C CA . GLN A 1 505 ? -8.801 8.968 12.394 1.00 97.81 505 GLN A CA 1
ATOM 3886 C C . GLN A 1 505 ? -7.797 9.068 11.248 1.00 97.81 505 GLN A C 1
ATOM 3888 O O . GLN A 1 505 ? -7.862 8.312 10.279 1.00 97.81 505 GLN A O 1
ATOM 3893 N N . GLN A 1 506 ? -6.841 9.993 11.356 1.00 97.38 506 GLN A N 1
ATOM 3894 C CA . GLN A 1 506 ? -5.817 10.178 10.338 1.00 97.38 506 GLN A CA 1
ATOM 3895 C C . GLN A 1 506 ? -4.860 8.983 10.235 1.00 97.38 506 GLN A C 1
ATOM 3897 O O . GLN A 1 506 ? -4.447 8.641 9.123 1.00 97.38 506 GLN A O 1
ATOM 3902 N N . HIS A 1 507 ? -4.511 8.351 11.355 1.00 97.62 507 HIS A N 1
ATOM 3903 C CA . HIS A 1 507 ? -3.673 7.151 11.369 1.00 97.62 507 HIS A CA 1
ATOM 3904 C C . HIS A 1 507 ? -4.432 5.916 10.867 1.00 97.62 507 HIS A C 1
ATOM 3906 O O . HIS A 1 507 ? -3.926 5.191 10.014 1.00 97.62 507 HIS A O 1
ATOM 3912 N N . LEU A 1 508 ? -5.686 5.732 11.281 1.00 98.00 508 LEU A N 1
ATOM 3913 C CA . LEU A 1 508 ? -6.526 4.620 10.836 1.00 98.00 508 LEU A CA 1
ATOM 3914 C C . LEU A 1 508 ? -6.883 4.726 9.338 1.00 98.00 508 LEU A C 1
ATOM 3916 O O . LEU A 1 508 ? -6.829 3.726 8.625 1.00 98.00 508 LEU A O 1
ATOM 3920 N N . ALA A 1 509 ? -7.139 5.930 8.810 1.00 98.12 509 ALA A N 1
ATOM 3921 C CA . ALA A 1 509 ? -7.298 6.151 7.365 1.00 98.12 509 ALA A CA 1
ATOM 3922 C C . ALA A 1 509 ? -6.020 5.811 6.574 1.00 98.12 509 ALA A C 1
ATOM 3924 O O . ALA A 1 509 ? -6.091 5.261 5.476 1.00 98.12 509 ALA A O 1
ATOM 3925 N N . ARG A 1 510 ? -4.840 6.123 7.135 1.00 97.75 510 ARG A N 1
ATOM 3926 C CA . ARG A 1 510 ? -3.543 5.741 6.553 1.00 97.75 510 ARG A CA 1
ATOM 3927 C C . ARG A 1 510 ? -3.395 4.215 6.532 1.00 97.75 510 ARG A C 1
ATOM 3929 O O . ARG A 1 510 ? -3.073 3.652 5.493 1.00 97.75 510 ARG A O 1
ATOM 3936 N N . ASN A 1 511 ? -3.646 3.549 7.655 1.00 98.19 511 ASN A N 1
ATOM 3937 C CA . ASN A 1 511 ? -3.545 2.094 7.760 1.00 98.19 511 ASN A CA 1
ATOM 3938 C C . ASN A 1 511 ? -4.528 1.369 6.823 1.00 98.19 511 ASN A C 1
ATOM 3940 O O . ASN A 1 511 ? -4.144 0.389 6.187 1.00 98.19 511 ASN A O 1
ATOM 3944 N N . GLY A 1 512 ? -5.744 1.901 6.660 1.00 98.31 512 GLY A N 1
ATOM 3945 C CA . GLY A 1 512 ? -6.752 1.367 5.740 1.00 98.31 512 GLY A CA 1
ATOM 3946 C C . GLY A 1 512 ? -6.307 1.345 4.282 1.00 98.31 512 GLY A C 1
ATOM 3947 O O . GLY A 1 512 ? -6.554 0.367 3.595 1.00 98.31 512 GLY A O 1
ATOM 3948 N N . LEU A 1 513 ? -5.582 2.364 3.812 1.00 98.31 513 LEU A N 1
ATOM 3949 C CA . LEU A 1 513 ? -5.049 2.383 2.442 1.00 98.31 513 LEU A CA 1
ATOM 3950 C C . LEU A 1 513 ? -4.008 1.279 2.190 1.00 98.31 513 LEU A C 1
ATOM 3952 O O . LEU A 1 513 ? -3.972 0.716 1.101 1.00 98.31 513 LEU A O 1
ATOM 3956 N N . VAL A 1 514 ? -3.191 0.931 3.190 1.00 97.88 514 VAL A N 1
ATOM 3957 C CA . VAL A 1 514 ? -2.224 -0.180 3.078 1.00 97.88 514 VAL A CA 1
ATOM 3958 C C . VAL A 1 514 ? -2.940 -1.534 3.137 1.00 97.88 514 VAL A C 1
ATOM 3960 O O . VAL A 1 514 ? -2.615 -2.440 2.373 1.00 97.88 514 VAL A O 1
ATOM 3963 N N . LEU A 1 515 ? -3.948 -1.667 4.004 1.00 97.88 515 LEU A N 1
ATOM 3964 C CA . LEU A 1 515 ? -4.743 -2.890 4.129 1.00 97.88 515 LEU A CA 1
ATOM 3965 C C . LEU A 1 515 ? -5.614 -3.140 2.881 1.00 97.88 515 LEU A C 1
ATOM 3967 O O . LEU A 1 515 ? -5.647 -4.255 2.371 1.00 97.88 515 LEU A O 1
ATOM 3971 N N . ALA A 1 516 ? -6.257 -2.105 2.332 1.00 98.31 516 ALA A N 1
ATOM 3972 C CA . ALA A 1 516 ? -7.012 -2.184 1.081 1.00 98.31 516 ALA A CA 1
ATOM 3973 C C . ALA A 1 516 ? -6.117 -2.560 -0.108 1.00 98.31 516 ALA A C 1
ATOM 3975 O O . ALA A 1 516 ? -6.526 -3.358 -0.947 1.00 98.31 516 ALA A O 1
ATOM 3976 N N . GLU A 1 517 ? -4.890 -2.035 -0.164 1.00 98.06 517 GLU A N 1
ATOM 3977 C CA . GLU A 1 517 ? -3.899 -2.420 -1.171 1.00 98.06 517 GLU A CA 1
ATOM 3978 C C . GLU A 1 517 ? -3.530 -3.911 -1.071 1.00 98.06 517 GLU A C 1
ATOM 3980 O O . GLU A 1 517 ? -3.507 -4.592 -2.093 1.00 98.06 517 GLU A O 1
ATOM 3985 N N . HIS A 1 518 ? -3.318 -4.434 0.143 1.00 96.94 518 HIS A N 1
ATOM 3986 C CA . HIS A 1 518 ? -3.101 -5.869 0.391 1.00 96.94 518 HIS A CA 1
ATOM 3987 C C . HIS A 1 518 ? -4.306 -6.715 -0.048 1.00 96.94 518 HIS A C 1
ATOM 3989 O O . HIS A 1 518 ? -4.147 -7.680 -0.792 1.00 96.94 518 HIS A O 1
ATOM 3995 N N . HIS A 1 519 ? -5.530 -6.336 0.327 1.00 97.75 519 HIS A N 1
ATOM 3996 C CA . HIS A 1 519 ? -6.728 -7.044 -0.142 1.00 97.75 519 HIS A CA 1
ATOM 3997 C C . HIS A 1 519 ? -6.865 -7.014 -1.670 1.00 97.75 519 HIS A C 1
ATOM 3999 O O . HIS A 1 519 ? -7.279 -8.011 -2.259 1.00 97.75 519 HIS A O 1
ATOM 4005 N N . LEU A 1 520 ? -6.470 -5.916 -2.321 1.00 97.62 520 LEU A N 1
ATOM 4006 C CA . LEU A 1 520 ? -6.515 -5.774 -3.774 1.00 97.62 520 LEU A CA 1
ATOM 4007 C C . LEU A 1 520 ? -5.491 -6.676 -4.487 1.00 97.62 520 LEU A C 1
ATOM 4009 O O . LEU A 1 520 ? -5.852 -7.318 -5.470 1.00 97.62 520 LEU A O 1
ATOM 4013 N N . THR A 1 521 ? -4.249 -6.795 -4.001 1.00 96.94 521 THR A N 1
ATOM 4014 C CA . THR A 1 521 ? -3.256 -7.719 -4.596 1.00 96.94 521 THR A CA 1
ATOM 4015 C C . THR A 1 521 ? -3.589 -9.197 -4.351 1.00 96.94 521 THR A C 1
ATOM 4017 O O . THR A 1 521 ? -3.248 -10.053 -5.174 1.00 96.94 521 THR A O 1
ATOM 4020 N N . PHE A 1 522 ? -4.320 -9.506 -3.275 1.00 97.25 522 PHE A N 1
ATOM 4021 C CA . PHE A 1 522 ? -4.855 -10.840 -2.969 1.00 97.25 522 PHE A CA 1
ATOM 4022 C C . PHE A 1 522 ? -6.294 -11.088 -3.476 1.00 97.25 522 PHE A C 1
ATOM 4024 O O . PHE A 1 522 ? -6.916 -12.061 -3.056 1.00 97.25 522 PHE A O 1
ATOM 4031 N N . GLU A 1 523 ? -6.815 -10.252 -4.386 1.00 97.50 523 GLU A N 1
ATOM 4032 C CA . GLU A 1 523 ? -8.128 -10.412 -5.057 1.00 97.50 523 GLU A CA 1
ATOM 4033 C C . GLU A 1 523 ? -9.346 -10.481 -4.107 1.00 97.50 523 GLU A C 1
ATOM 4035 O O . GLU A 1 523 ? -10.429 -10.941 -4.474 1.00 97.50 523 GLU A O 1
ATOM 4040 N N . ARG A 1 524 ? -9.206 -9.978 -2.875 1.00 97.62 524 ARG A N 1
ATOM 4041 C CA . ARG A 1 524 ? -10.271 -9.946 -1.860 1.00 97.62 524 ARG A CA 1
ATOM 4042 C C . ARG A 1 524 ? -11.075 -8.665 -1.983 1.00 97.62 524 ARG A C 1
ATOM 4044 O O . ARG A 1 524 ? -11.015 -7.777 -1.135 1.00 97.62 524 ARG A O 1
ATOM 4051 N N . PHE A 1 525 ? -11.794 -8.559 -3.091 1.00 97.88 525 PHE A N 1
ATOM 4052 C CA . PHE A 1 525 ? -12.478 -7.329 -3.480 1.00 97.88 525 PHE A CA 1
ATOM 4053 C C . PHE A 1 525 ? -13.534 -6.869 -2.460 1.00 97.88 525 PHE A C 1
ATOM 4055 O O . PHE A 1 525 ? -13.637 -5.671 -2.223 1.00 97.88 525 PHE A O 1
ATOM 4062 N N . GLU A 1 526 ? -14.230 -7.793 -1.789 1.00 97.75 526 GLU A N 1
ATOM 4063 C CA . GLU A 1 526 ? -15.185 -7.482 -0.711 1.00 97.75 526 GLU A CA 1
ATOM 4064 C C . GLU A 1 526 ? -14.492 -6.918 0.547 1.00 97.75 526 GLU A C 1
ATOM 4066 O O . GLU A 1 526 ? -14.905 -5.880 1.064 1.00 97.75 526 GLU A O 1
ATOM 4071 N N . ASP A 1 527 ? -13.398 -7.536 1.018 1.00 98.06 527 ASP A N 1
ATOM 4072 C CA . ASP A 1 527 ? -12.594 -6.995 2.129 1.00 98.06 527 ASP A CA 1
ATOM 4073 C C . ASP A 1 527 ? -12.038 -5.600 1.761 1.00 98.06 527 ASP A C 1
ATOM 4075 O O . ASP A 1 527 ? -12.100 -4.659 2.556 1.00 98.06 527 ASP A O 1
ATOM 4079 N N . CYS A 1 528 ? -11.544 -5.446 0.526 1.00 98.25 528 CYS A N 1
ATOM 4080 C CA . CYS A 1 528 ? -11.016 -4.190 -0.011 1.00 98.25 528 CYS A CA 1
ATOM 4081 C C . CYS A 1 528 ? -12.076 -3.074 -0.022 1.00 98.25 528 CYS A C 1
ATOM 4083 O O . CYS A 1 528 ? -11.808 -1.971 0.458 1.00 98.25 528 CYS A O 1
ATOM 4085 N N . GLU A 1 529 ? -13.285 -3.359 -0.516 1.00 98.50 529 GLU A N 1
ATOM 4086 C CA . GLU A 1 529 ? -14.401 -2.408 -0.568 1.00 98.50 529 GLU A CA 1
ATOM 4087 C C . GLU A 1 529 ? -14.821 -1.949 0.836 1.00 98.50 529 GLU A C 1
ATOM 4089 O O . GLU A 1 529 ? -14.931 -0.747 1.092 1.00 98.50 529 GLU A O 1
ATOM 4094 N N . ASN A 1 530 ? -14.955 -2.889 1.778 1.00 98.19 530 ASN A N 1
ATOM 4095 C CA . ASN A 1 530 ? -15.285 -2.591 3.173 1.00 98.19 530 ASN A CA 1
ATOM 4096 C C . ASN A 1 530 ? -14.224 -1.696 3.846 1.00 98.19 530 ASN A C 1
ATOM 4098 O O . ASN A 1 530 ? -14.564 -0.711 4.513 1.00 98.19 530 ASN A O 1
ATOM 4102 N N . VAL A 1 531 ? -12.935 -1.991 3.641 1.00 98.50 531 VAL A N 1
ATOM 4103 C CA . VAL A 1 531 ? -11.823 -1.179 4.171 1.00 98.50 531 VAL A CA 1
ATOM 4104 C C . VAL A 1 531 ? -11.780 0.209 3.514 1.00 98.50 531 VAL A C 1
ATOM 4106 O O . VAL A 1 531 ? -11.590 1.209 4.213 1.00 98.50 531 VAL A O 1
ATOM 4109 N N . LEU A 1 532 ? -12.021 0.311 2.201 1.00 98.50 532 LEU A N 1
ATOM 4110 C CA . LEU A 1 532 ? -12.093 1.593 1.488 1.00 98.50 532 LEU A CA 1
ATOM 4111 C C . LEU A 1 532 ? -13.292 2.445 1.920 1.00 98.50 532 LEU A C 1
ATOM 4113 O O . LEU A 1 532 ? -13.160 3.669 2.008 1.00 98.50 532 LEU A O 1
ATOM 4117 N N . ALA A 1 533 ? -14.436 1.841 2.247 1.00 98.56 533 ALA A N 1
ATOM 4118 C CA . ALA A 1 533 ? -15.601 2.563 2.758 1.00 98.56 533 ALA A CA 1
ATOM 4119 C C . ALA A 1 533 ? -15.301 3.252 4.105 1.00 98.56 533 ALA A C 1
ATOM 4121 O O . ALA A 1 533 ? -15.613 4.435 4.276 1.00 98.56 533 ALA A O 1
ATOM 4122 N N . VAL A 1 534 ? -14.628 2.555 5.030 1.00 98.50 534 VAL A N 1
ATOM 4123 C CA . VAL A 1 534 ? -14.122 3.132 6.293 1.00 98.50 534 VAL A CA 1
ATOM 4124 C C . VAL A 1 534 ? -13.065 4.207 6.020 1.00 98.50 534 VAL A C 1
ATOM 4126 O O . VAL A 1 534 ? -13.182 5.334 6.509 1.00 98.50 534 VAL A O 1
ATOM 4129 N N . ALA A 1 535 ? -12.059 3.912 5.190 1.00 98.31 535 ALA A N 1
ATOM 4130 C CA . ALA A 1 535 ? -10.991 4.860 4.871 1.00 98.31 535 ALA A CA 1
ATOM 4131 C C . ALA A 1 535 ? -11.528 6.153 4.223 1.00 98.31 535 ALA A C 1
ATOM 4133 O O . ALA A 1 535 ? -11.036 7.239 4.534 1.00 98.31 535 ALA A O 1
ATOM 4134 N N . THR A 1 536 ? -12.579 6.061 3.399 1.00 98.31 536 THR A N 1
ATOM 4135 C CA . THR A 1 536 ? -13.299 7.213 2.827 1.00 98.31 536 THR A CA 1
ATOM 4136 C C . THR A 1 536 ? -13.911 8.084 3.923 1.00 98.31 536 THR A C 1
ATOM 4138 O O . THR A 1 536 ? -13.662 9.294 3.960 1.00 98.31 536 THR A O 1
ATOM 4141 N N . ARG A 1 537 ? -14.679 7.488 4.850 1.00 98.38 537 ARG A N 1
ATOM 4142 C CA . ARG A 1 537 ? -15.294 8.220 5.971 1.00 98.38 537 ARG A CA 1
ATOM 4143 C C . ARG A 1 537 ? -14.227 8.927 6.804 1.00 98.38 537 ARG A C 1
ATOM 4145 O O . ARG A 1 537 ? -14.263 10.147 6.936 1.00 98.38 537 ARG A O 1
ATOM 4152 N N . LEU A 1 538 ? -13.205 8.203 7.251 1.00 97.88 538 LEU A N 1
ATOM 4153 C CA . LEU A 1 538 ? -12.115 8.765 8.056 1.00 97.88 538 LEU A CA 1
ATOM 4154 C C . LEU A 1 538 ? -11.322 9.864 7.318 1.00 97.88 538 LEU A C 1
ATOM 4156 O O . LEU A 1 538 ? -10.965 10.879 7.923 1.00 97.88 538 LEU A O 1
ATOM 4160 N N . ALA A 1 539 ? -11.061 9.717 6.014 1.00 97.62 539 ALA A N 1
ATOM 4161 C CA . ALA A 1 539 ? -10.367 10.732 5.214 1.00 97.62 539 ALA A CA 1
ATOM 4162 C C . ALA A 1 539 ? -11.206 12.010 5.016 1.00 97.62 539 ALA A C 1
ATOM 4164 O O . ALA A 1 539 ? -10.652 13.113 5.051 1.00 97.62 539 ALA A O 1
ATOM 4165 N N . THR A 1 540 ? -12.529 11.876 4.854 1.00 98.00 540 THR A N 1
ATOM 4166 C CA . THR A 1 540 ? -13.449 13.023 4.743 1.00 98.00 540 THR A CA 1
ATOM 4167 C C . THR A 1 540 ? -13.650 13.740 6.079 1.00 98.00 540 THR A C 1
ATOM 4169 O O . THR A 1 540 ? -13.451 14.955 6.124 1.00 98.00 540 THR A O 1
ATOM 4172 N N . THR A 1 541 ? -13.920 13.021 7.175 1.00 97.75 541 THR A N 1
ATOM 4173 C CA . THR A 1 541 ? -14.055 13.595 8.531 1.00 97.75 541 THR A CA 1
ATOM 4174 C C . THR A 1 541 ? -12.776 14.304 8.979 1.00 97.75 541 THR A C 1
ATOM 4176 O O . THR A 1 541 ? -12.832 15.419 9.495 1.00 97.75 541 THR A O 1
ATOM 4179 N N . SER A 1 542 ? -11.603 13.722 8.703 1.00 97.25 542 SER A N 1
ATOM 4180 C CA . SER A 1 542 ? -10.309 14.352 9.009 1.00 97.25 542 SER A CA 1
ATOM 4181 C C . SER A 1 542 ? -9.874 15.448 8.022 1.00 97.25 542 SER A C 1
ATOM 4183 O O . SER A 1 542 ? -8.781 16.004 8.170 1.00 97.25 542 SER A O 1
ATOM 4185 N N . ALA A 1 543 ? -10.705 15.758 7.017 1.00 96.94 543 ALA A N 1
ATOM 4186 C CA . ALA A 1 543 ? -10.491 16.758 5.966 1.00 96.94 543 ALA A CA 1
ATOM 4187 C C . ALA A 1 543 ? -9.153 16.639 5.198 1.00 96.94 543 ALA A C 1
ATOM 4189 O O . ALA A 1 543 ? -8.686 17.608 4.583 1.00 96.94 543 ALA A O 1
ATOM 4190 N N . ASN A 1 544 ? -8.515 15.462 5.201 1.00 96.56 544 ASN A N 1
ATOM 4191 C CA . ASN A 1 544 ? -7.206 15.285 4.580 1.00 96.56 544 ASN A CA 1
ATOM 4192 C C . ASN A 1 544 ? -7.338 15.062 3.065 1.00 96.56 544 ASN A C 1
ATOM 4194 O O . ASN A 1 544 ? -7.469 13.935 2.586 1.00 96.56 544 ASN A O 1
ATOM 4198 N N . ARG A 1 545 ? -7.234 16.160 2.306 1.00 97.19 545 ARG A N 1
ATOM 4199 C CA . ARG A 1 545 ? -7.312 16.174 0.836 1.00 97.19 545 ARG A CA 1
ATOM 4200 C C . ARG A 1 545 ? -6.362 15.189 0.141 1.00 97.19 545 ARG A C 1
ATOM 4202 O O . ARG A 1 545 ? -6.725 14.694 -0.918 1.00 97.19 545 ARG A O 1
ATOM 4209 N N . GLU A 1 546 ? -5.174 14.938 0.688 1.00 96.19 546 GLU A N 1
ATOM 4210 C CA . GLU A 1 546 ? -4.200 14.005 0.100 1.00 96.19 546 GLU A CA 1
ATOM 4211 C C . GLU A 1 546 ? -4.759 12.577 0.147 1.00 96.19 546 GLU A C 1
ATOM 4213 O O . GLU A 1 546 ? -4.951 11.958 -0.895 1.00 96.19 546 GLU A O 1
ATOM 4218 N N . ARG A 1 547 ? -5.207 12.129 1.328 1.00 96.31 547 ARG A N 1
ATOM 4219 C CA . ARG A 1 547 ? -5.823 10.802 1.493 1.00 96.31 547 ARG A CA 1
ATOM 4220 C C . ARG A 1 547 ? -7.155 10.646 0.767 1.00 96.31 547 ARG A C 1
ATOM 4222 O O . ARG A 1 547 ? -7.459 9.550 0.321 1.00 96.31 547 ARG A O 1
ATOM 4229 N N . ILE A 1 548 ? -7.948 11.711 0.619 1.00 97.81 548 ILE A N 1
ATOM 4230 C CA . ILE A 1 548 ? -9.179 11.657 -0.192 1.00 97.81 548 ILE A CA 1
ATOM 4231 C C . ILE A 1 548 ? -8.844 11.318 -1.657 1.00 97.81 548 ILE A C 1
ATOM 4233 O O . ILE A 1 548 ? -9.594 10.579 -2.287 1.00 97.81 548 ILE A O 1
ATOM 4237 N N . LEU A 1 549 ? -7.716 11.807 -2.187 1.00 96.88 549 LEU A N 1
ATOM 4238 C CA . LEU A 1 549 ? -7.252 11.453 -3.532 1.00 96.88 549 LEU A CA 1
ATOM 4239 C C . LEU A 1 549 ? -6.680 10.027 -3.580 1.00 96.88 549 LEU A C 1
ATOM 4241 O O . LEU A 1 549 ? -7.041 9.288 -4.492 1.00 96.88 549 LEU A O 1
ATOM 4245 N N . ASP A 1 550 ? -5.868 9.622 -2.594 1.00 96.88 550 ASP A N 1
ATOM 4246 C CA . ASP A 1 550 ? -5.341 8.247 -2.498 1.00 96.88 550 ASP A CA 1
ATOM 4247 C C . ASP A 1 550 ? -6.480 7.206 -2.470 1.00 96.88 550 ASP A C 1
ATOM 4249 O O . ASP A 1 550 ? -6.456 6.226 -3.213 1.00 96.88 550 ASP A O 1
ATOM 4253 N N . VAL A 1 551 ? -7.513 7.442 -1.648 1.00 98.06 551 VAL A N 1
ATOM 4254 C CA . VAL A 1 551 ? -8.697 6.571 -1.544 1.00 98.06 551 VAL A CA 1
ATOM 4255 C C . VAL A 1 551 ? -9.459 6.534 -2.869 1.00 98.06 551 VAL A C 1
ATOM 4257 O O . VAL A 1 551 ? -9.770 5.451 -3.350 1.00 98.06 551 VAL A O 1
ATOM 4260 N N . GLN A 1 552 ? -9.701 7.684 -3.510 1.00 97.94 552 GLN A N 1
ATOM 4261 C CA . GLN A 1 552 ? -10.381 7.734 -4.813 1.00 97.94 552 GLN A CA 1
ATOM 4262 C C . GLN A 1 552 ? -9.621 6.971 -5.909 1.00 97.94 552 GLN A C 1
ATOM 4264 O O . GLN A 1 552 ? -10.248 6.291 -6.720 1.00 97.94 552 GLN A O 1
ATOM 4269 N N . GLN A 1 553 ? -8.287 7.043 -5.924 1.00 97.06 553 GLN A N 1
ATOM 4270 C CA . GLN A 1 553 ? -7.456 6.262 -6.845 1.00 97.06 553 GLN A CA 1
ATOM 4271 C C . GLN A 1 553 ? -7.561 4.756 -6.571 1.00 97.06 553 GLN A C 1
ATOM 4273 O O . GLN A 1 553 ? -7.652 3.970 -7.516 1.00 97.06 553 GLN A O 1
ATOM 4278 N N . LEU A 1 554 ? -7.585 4.349 -5.298 1.00 97.81 554 LEU A N 1
ATOM 4279 C CA . LEU A 1 554 ? -7.659 2.939 -4.919 1.00 97.81 554 LEU A CA 1
ATOM 4280 C C . LEU A 1 554 ? -9.068 2.341 -5.130 1.00 97.81 554 LEU A C 1
ATOM 4282 O O . LEU A 1 554 ? -9.177 1.184 -5.527 1.00 97.81 554 LEU A O 1
ATOM 4286 N N . THR A 1 555 ? -10.137 3.136 -5.005 1.00 98.38 555 THR A N 1
ATOM 4287 C CA . THR A 1 555 ? -11.500 2.749 -5.426 1.00 98.38 555 THR A CA 1
ATOM 4288 C C . THR A 1 555 ? -11.607 2.582 -6.946 1.00 98.38 555 THR A C 1
ATOM 4290 O O . THR A 1 555 ? -12.111 1.565 -7.414 1.00 98.38 555 THR A O 1
ATOM 4293 N N . GLN A 1 556 ? -11.073 3.519 -7.739 1.00 98.00 556 GLN A N 1
ATOM 4294 C CA . GLN A 1 556 ? -11.055 3.389 -9.208 1.00 98.00 556 GLN A CA 1
ATOM 4295 C C . GLN A 1 556 ? -10.255 2.159 -9.665 1.00 98.00 556 GLN A C 1
ATOM 4297 O O . GLN A 1 556 ? -10.633 1.478 -10.619 1.00 98.00 556 GLN A O 1
ATOM 4302 N N . ALA A 1 557 ? -9.167 1.848 -8.959 1.00 97.81 557 ALA A N 1
ATOM 4303 C CA . ALA A 1 557 ? -8.391 0.635 -9.164 1.00 97.81 557 ALA A CA 1
ATOM 4304 C C . ALA A 1 557 ? -9.159 -0.650 -8.826 1.00 97.81 557 ALA A C 1
ATOM 4306 O O . ALA A 1 557 ? -9.066 -1.613 -9.585 1.00 97.81 557 ALA A O 1
ATOM 4307 N N . LEU A 1 558 ? -9.905 -0.667 -7.717 1.00 98.19 558 LEU A N 1
ATOM 4308 C CA . LEU A 1 558 ? -10.773 -1.778 -7.322 1.00 98.19 558 LEU A CA 1
ATOM 4309 C C . LEU A 1 558 ? -11.818 -2.066 -8.412 1.00 98.19 558 LEU A C 1
ATOM 4311 O O . LEU A 1 558 ? -11.897 -3.196 -8.894 1.00 98.19 558 LEU A O 1
ATOM 4315 N N . GLU A 1 559 ? -12.536 -1.040 -8.879 1.00 98.31 559 GLU A N 1
ATOM 4316 C CA . GLU A 1 559 ? -13.492 -1.177 -9.986 1.00 98.31 559 GLU A CA 1
ATOM 4317 C C . GLU A 1 559 ? -12.828 -1.694 -11.273 1.00 98.31 559 GLU A C 1
ATOM 4319 O O . GLU A 1 559 ? -13.382 -2.551 -11.965 1.00 98.31 559 GLU A O 1
ATOM 4324 N N . GLN A 1 560 ? -11.645 -1.178 -11.627 1.00 97.81 560 GLN A N 1
ATOM 4325 C CA . GLN A 1 560 ? -10.922 -1.629 -12.818 1.00 97.81 560 GLN A CA 1
ATOM 4326 C C . GLN A 1 560 ? -10.490 -3.098 -12.686 1.00 97.81 560 GLN A C 1
ATOM 4328 O O . GLN A 1 560 ? -10.637 -3.861 -13.644 1.00 97.81 560 GLN A O 1
ATOM 4333 N N . ALA A 1 561 ? -9.992 -3.502 -11.515 1.00 98.12 561 ALA A N 1
ATOM 4334 C CA . ALA A 1 561 ? -9.582 -4.873 -11.242 1.00 98.12 561 ALA A CA 1
ATOM 4335 C C . ALA A 1 561 ? -10.772 -5.839 -11.326 1.00 98.12 561 ALA A C 1
ATOM 4337 O O . ALA A 1 561 ? -10.687 -6.811 -12.071 1.00 98.12 561 ALA A O 1
ATOM 4338 N N . GLN A 1 562 ? -11.902 -5.530 -10.678 1.00 98.12 562 GLN A N 1
ATOM 4339 C CA . GLN A 1 562 ? -13.138 -6.322 -10.773 1.00 98.12 562 GLN A CA 1
ATOM 4340 C C . GLN A 1 562 ? -13.592 -6.501 -12.232 1.00 98.12 562 GLN A C 1
ATOM 4342 O O . GLN A 1 562 ? -13.858 -7.620 -12.670 1.00 98.12 562 GLN A O 1
ATOM 4347 N N . ARG A 1 563 ? -13.625 -5.419 -13.027 1.00 98.06 563 ARG A N 1
ATOM 4348 C CA . ARG A 1 563 ? -13.992 -5.493 -14.455 1.00 98.06 563 ARG A CA 1
ATOM 4349 C C . ARG A 1 563 ? -13.049 -6.421 -15.226 1.00 98.06 563 ARG A C 1
ATOM 4351 O O . ARG A 1 563 ? -13.523 -7.287 -15.958 1.00 98.06 563 ARG A O 1
ATOM 4358 N N . MET A 1 564 ? -11.735 -6.279 -15.034 1.00 98.00 564 MET A N 1
ATOM 4359 C CA . MET A 1 564 ? -10.730 -7.122 -15.696 1.00 98.00 564 MET A CA 1
ATOM 4360 C C . MET A 1 564 ? -10.808 -8.590 -15.244 1.00 98.00 564 MET A C 1
ATOM 4362 O O . MET A 1 564 ? -10.698 -9.476 -16.091 1.00 98.00 564 MET A O 1
ATOM 4366 N N . GLN A 1 565 ? -11.092 -8.857 -13.964 1.00 98.00 565 GLN A N 1
ATOM 4367 C CA . GLN A 1 565 ? -11.306 -10.211 -13.443 1.00 98.00 565 GLN A CA 1
ATOM 4368 C C . GLN A 1 565 ? -12.420 -10.933 -14.215 1.00 98.00 565 GLN A C 1
ATOM 4370 O O . GLN A 1 565 ? -12.239 -12.084 -14.600 1.00 98.00 565 GLN A O 1
ATOM 4375 N N . THR A 1 566 ? -13.539 -10.261 -14.529 1.00 97.62 566 THR A N 1
ATOM 4376 C CA . THR A 1 566 ? -14.645 -10.907 -15.270 1.00 97.62 566 THR A CA 1
ATOM 4377 C C . THR A 1 566 ? -14.270 -11.386 -16.678 1.00 97.62 566 THR A C 1
ATOM 4379 O O . THR A 1 566 ? -14.944 -12.279 -17.197 1.00 97.62 566 THR A O 1
ATOM 4382 N N . THR A 1 567 ? -13.208 -10.834 -17.279 1.00 97.44 567 THR A N 1
ATOM 4383 C CA . THR A 1 567 ? -12.592 -11.366 -18.504 1.00 97.44 567 THR A CA 1
ATOM 4384 C C . THR A 1 567 ? -11.635 -12.505 -18.168 1.00 97.44 567 THR A C 1
ATOM 4386 O O . THR A 1 567 ? -11.791 -13.598 -18.701 1.00 97.44 567 THR A O 1
ATOM 4389 N N . VAL A 1 568 ? -10.678 -12.284 -17.258 1.00 97.69 568 VAL A N 1
ATOM 4390 C CA . VAL A 1 568 ? -9.609 -13.253 -16.943 1.00 97.69 568 VAL A CA 1
ATOM 4391 C C . VAL A 1 568 ? -10.162 -14.579 -16.412 1.00 97.69 568 VAL A C 1
ATOM 4393 O O . VAL A 1 568 ? -9.711 -15.634 -16.840 1.00 97.69 568 VAL A O 1
ATOM 4396 N N . SER A 1 569 ? -11.202 -14.556 -15.573 1.00 97.44 569 SER A N 1
ATOM 4397 C CA . SER A 1 569 ? -11.870 -15.761 -15.052 1.00 97.44 569 SER A CA 1
ATOM 4398 C C . SER A 1 569 ? -12.656 -16.570 -16.098 1.00 97.44 569 SER A C 1
ATOM 4400 O O . SER A 1 569 ? -13.295 -17.557 -15.735 1.00 97.44 569 SER A O 1
ATOM 4402 N N . ARG A 1 570 ? -12.656 -16.160 -17.374 1.00 97.31 570 ARG A N 1
ATOM 4403 C CA . ARG A 1 570 ? -13.229 -16.923 -18.497 1.00 97.31 570 ARG A CA 1
ATOM 4404 C C . ARG A 1 570 ? -12.174 -17.592 -19.376 1.00 97.31 570 ARG A C 1
ATOM 4406 O O . ARG A 1 570 ? -12.560 -18.421 -20.190 1.00 97.31 570 ARG A O 1
ATOM 4413 N N . LEU A 1 571 ? -10.901 -17.215 -19.234 1.00 97.38 571 LEU A N 1
ATOM 4414 C CA . LEU A 1 571 ? -9.813 -17.683 -20.091 1.00 97.38 571 LEU A CA 1
ATOM 4415 C C . LEU A 1 571 ? -9.241 -18.999 -19.564 1.00 97.38 571 LEU A C 1
ATOM 4417 O O . LEU A 1 571 ? -8.919 -19.105 -18.375 1.00 97.38 571 LEU A O 1
ATOM 4421 N N . ASP A 1 572 ? -9.033 -19.974 -20.445 1.00 97.12 572 ASP A N 1
ATOM 4422 C CA . ASP A 1 572 ? -8.264 -21.172 -20.112 1.00 97.12 572 ASP A CA 1
ATOM 4423 C C . ASP A 1 572 ? -6.758 -20.883 -20.198 1.00 97.12 572 ASP A C 1
ATOM 4425 O O . ASP A 1 572 ? -6.071 -21.217 -21.165 1.00 97.12 572 ASP A O 1
ATOM 4429 N N . LEU A 1 573 ? -6.218 -20.285 -19.132 1.00 95.56 573 LEU A N 1
ATOM 4430 C CA . LEU A 1 573 ? -4.779 -20.030 -18.989 1.00 95.56 573 LEU A CA 1
ATOM 4431 C C . LEU A 1 573 ? -3.925 -21.319 -18.951 1.00 95.56 573 LEU A C 1
ATOM 4433 O O . LEU A 1 573 ? -2.698 -21.223 -18.957 1.00 95.56 573 LEU A O 1
ATOM 4437 N N . THR A 1 574 ? -4.531 -22.517 -18.926 1.00 96.19 574 THR A N 1
ATOM 4438 C CA . THR A 1 574 ? -3.802 -23.790 -19.088 1.00 96.19 574 THR A CA 1
ATOM 4439 C C . THR A 1 574 ? -3.591 -24.171 -20.557 1.00 96.19 574 THR A C 1
ATOM 4441 O O . THR A 1 574 ? -2.697 -24.965 -20.855 1.00 96.19 574 THR A O 1
ATOM 4444 N N . ASN A 1 575 ? -4.352 -23.569 -21.478 1.00 96.50 575 ASN A N 1
ATOM 4445 C CA . ASN A 1 575 ? -4.298 -23.810 -22.918 1.00 96.50 575 ASN A CA 1
ATOM 4446 C C . ASN A 1 575 ? -4.276 -22.483 -23.717 1.00 96.50 575 ASN A C 1
ATOM 4448 O O . ASN A 1 575 ? -5.202 -22.193 -24.480 1.00 96.50 575 ASN A O 1
ATOM 4452 N N . PRO A 1 576 ? -3.222 -21.656 -23.570 1.00 95.19 576 PRO A N 1
ATOM 4453 C CA . PRO A 1 576 ? -3.185 -20.307 -24.137 1.00 95.19 576 PRO A CA 1
ATOM 4454 C C . PRO A 1 576 ? 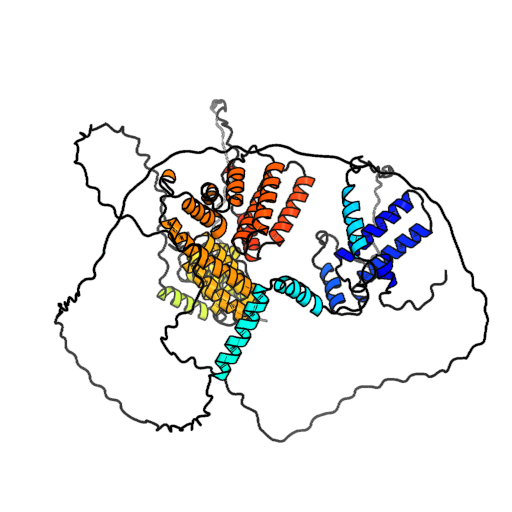-3.201 -20.263 -25.673 1.00 95.19 576 PRO A C 1
ATOM 4456 O O . PRO A 1 576 ? -3.582 -19.242 -26.236 1.00 95.19 576 PRO A O 1
ATOM 4459 N N . ASP A 1 577 ? -2.853 -21.358 -26.359 1.00 96.56 577 ASP A N 1
ATOM 4460 C CA . ASP A 1 577 ? -2.941 -21.468 -27.825 1.00 96.56 577 ASP A CA 1
ATOM 4461 C C . ASP A 1 577 ? -4.395 -21.468 -28.347 1.00 96.56 577 ASP A C 1
ATOM 4463 O O . ASP A 1 577 ? -4.622 -21.258 -29.541 1.00 96.56 577 ASP A O 1
ATOM 4467 N N . ALA A 1 578 ? -5.385 -21.709 -27.477 1.00 96.56 578 ALA A N 1
ATOM 4468 C CA . ALA A 1 578 ? -6.807 -21.617 -27.811 1.00 96.56 578 ALA A CA 1
ATOM 4469 C C . ALA A 1 578 ? -7.396 -20.209 -27.598 1.00 96.56 578 ALA A C 1
ATOM 4471 O O . ALA A 1 578 ? -8.483 -19.925 -28.106 1.00 96.56 578 ALA A O 1
ATOM 4472 N N . GLU A 1 579 ? -6.701 -19.341 -26.859 1.00 97.62 579 GLU A N 1
ATOM 4473 C CA . GLU A 1 579 ? -7.205 -18.033 -26.448 1.00 97.62 579 GLU A CA 1
ATOM 4474 C C . GLU A 1 579 ? -6.792 -16.905 -27.399 1.00 97.62 579 GLU A C 1
ATOM 4476 O O . GLU A 1 579 ? -5.777 -16.944 -28.100 1.00 97.62 579 GLU A O 1
ATOM 4481 N N . SER A 1 580 ? -7.587 -15.838 -27.407 1.00 97.50 580 SER A N 1
ATOM 4482 C CA . SER A 1 580 ? -7.266 -14.632 -28.170 1.00 97.50 580 SER A CA 1
ATOM 4483 C C . SER A 1 580 ? -6.054 -13.913 -27.551 1.00 97.50 580 SER A C 1
ATOM 4485 O O . SER A 1 580 ? -6.051 -13.627 -26.348 1.00 97.50 580 SER A O 1
ATOM 4487 N N . PRO A 1 581 ? -5.033 -13.521 -28.344 1.00 97.31 581 PRO A N 1
ATOM 4488 C CA . PRO A 1 581 ? -3.866 -12.818 -27.812 1.00 97.31 581 PRO A CA 1
ATOM 4489 C C . PRO A 1 581 ? -4.234 -11.454 -27.208 1.00 97.31 581 PRO A C 1
ATOM 4491 O O . PRO A 1 581 ? -3.546 -10.981 -26.309 1.00 97.31 581 PRO A O 1
ATOM 4494 N N . SER A 1 582 ? -5.340 -10.836 -27.641 1.00 97.06 582 SER A N 1
ATOM 4495 C CA . SER A 1 582 ? -5.851 -9.612 -27.011 1.00 97.06 582 SER A CA 1
ATOM 4496 C C . SER A 1 582 ? -6.253 -9.852 -25.553 1.00 97.06 582 SER A C 1
ATOM 4498 O O . SER A 1 582 ? -5.997 -9.007 -24.696 1.00 97.06 582 SER A O 1
ATOM 4500 N N . ASP A 1 583 ? -6.844 -11.010 -25.264 1.00 97.69 583 ASP A N 1
ATOM 4501 C CA . ASP A 1 583 ? -7.414 -11.337 -23.957 1.00 97.69 583 ASP A CA 1
ATOM 4502 C C . ASP A 1 583 ? -6.353 -11.911 -23.006 1.00 97.69 583 ASP A C 1
ATOM 4504 O O . ASP A 1 583 ? -6.309 -11.523 -21.836 1.00 97.69 583 ASP A O 1
ATOM 4508 N N . LEU A 1 584 ? -5.370 -12.657 -23.528 1.00 98.00 584 LEU A N 1
ATOM 4509 C CA . LEU A 1 584 ? -4.096 -12.894 -22.827 1.00 98.00 584 LEU A CA 1
ATOM 4510 C C . LEU A 1 584 ? -3.412 -11.559 -22.461 1.00 98.00 584 LEU A C 1
ATOM 4512 O O . LEU A 1 584 ? -2.951 -11.368 -21.335 1.00 98.00 584 LEU A O 1
ATOM 4516 N N . GLY A 1 585 ? -3.438 -10.574 -23.365 1.00 98.12 585 GLY A N 1
ATOM 4517 C CA . GLY A 1 585 ? -2.973 -9.211 -23.093 1.00 98.12 585 GLY A CA 1
ATOM 4518 C C . GLY A 1 585 ? -3.759 -8.473 -21.995 1.00 98.12 585 GLY A C 1
ATOM 4519 O O . GLY A 1 585 ? -3.198 -7.601 -21.322 1.00 98.12 585 GLY A O 1
ATOM 4520 N N . VAL A 1 586 ? -5.032 -8.821 -21.762 1.00 98.12 586 VAL A N 1
ATOM 4521 C CA . VAL A 1 586 ? -5.820 -8.345 -20.608 1.00 98.12 586 VAL A CA 1
ATOM 4522 C C . VAL A 1 586 ? -5.376 -9.054 -19.328 1.00 98.12 586 VAL A C 1
ATOM 4524 O O . VAL A 1 586 ? -5.161 -8.370 -18.325 1.00 98.12 586 VAL A O 1
ATOM 4527 N N . ALA A 1 587 ? -5.154 -10.373 -19.363 1.00 98.25 587 ALA A N 1
ATOM 4528 C CA . ALA A 1 587 ? -4.638 -11.137 -18.224 1.00 98.25 587 ALA A CA 1
ATOM 4529 C C . ALA A 1 587 ? -3.271 -10.617 -17.748 1.00 98.25 587 ALA A C 1
ATOM 4531 O O . ALA A 1 587 ? -3.104 -10.323 -16.564 1.00 98.25 587 ALA A O 1
ATOM 4532 N N . GLY A 1 588 ? -2.324 -10.370 -18.656 1.00 98.31 588 GLY A N 1
ATOM 4533 C CA . GLY A 1 588 ? -1.022 -9.795 -18.294 1.00 98.31 588 GLY A CA 1
ATOM 4534 C C . GLY A 1 588 ? -1.131 -8.427 -17.626 1.00 98.31 588 GLY A C 1
ATOM 4535 O O . GLY A 1 588 ? -0.483 -8.160 -16.613 1.00 98.31 588 GLY A O 1
ATOM 4536 N N . ARG A 1 589 ? -2.017 -7.560 -18.132 1.00 98.50 589 ARG A N 1
ATOM 4537 C CA . ARG A 1 589 ? -2.295 -6.259 -17.502 1.00 98.50 589 ARG A CA 1
ATOM 4538 C C . ARG A 1 589 ? -2.997 -6.403 -16.147 1.00 98.50 589 ARG A C 1
ATOM 4540 O O . ARG A 1 589 ? -2.757 -5.575 -15.273 1.00 98.50 589 ARG A O 1
ATOM 4547 N N . TYR A 1 590 ? -3.833 -7.420 -15.954 1.00 98.50 590 TYR A N 1
ATOM 4548 C CA . TYR A 1 590 ? -4.478 -7.711 -14.673 1.00 98.50 590 TYR A CA 1
ATOM 4549 C C . TYR A 1 590 ? -3.435 -8.119 -13.622 1.00 98.50 590 TYR A C 1
ATOM 4551 O O . TYR A 1 590 ? -3.237 -7.391 -12.647 1.00 98.50 590 TYR A O 1
ATOM 4559 N N . TYR A 1 591 ? -2.682 -9.193 -13.866 1.00 98.44 591 TYR A N 1
ATOM 4560 C CA . TYR A 1 591 ? -1.679 -9.696 -12.923 1.00 98.44 591 TYR A CA 1
ATOM 4561 C C . TYR A 1 591 ? -0.556 -8.679 -12.646 1.00 98.44 591 TYR A C 1
ATOM 4563 O O . TYR A 1 591 ? -0.312 -8.351 -11.483 1.00 98.44 591 TYR A O 1
ATOM 4571 N N . CYS A 1 592 ? 0.073 -8.089 -13.672 1.00 98.50 592 CYS A N 1
ATOM 4572 C CA . CYS A 1 592 ? 1.174 -7.133 -13.472 1.00 98.50 592 CYS A CA 1
ATOM 4573 C C . CYS A 1 592 ? 0.715 -5.760 -12.953 1.00 98.50 592 CYS A C 1
ATOM 4575 O O . CYS A 1 592 ? 1.315 -5.218 -12.026 1.00 98.50 592 CYS A O 1
ATOM 4577 N N . LEU A 1 593 ? -0.323 -5.155 -13.547 1.00 98.19 593 LEU A N 1
ATOM 4578 C CA . LEU A 1 593 ? -0.661 -3.752 -13.260 1.00 98.19 593 LEU A CA 1
ATOM 4579 C C . LEU A 1 593 ? -1.712 -3.612 -12.156 1.00 98.19 593 LEU A C 1
ATOM 4581 O O . LEU A 1 593 ? -1.606 -2.682 -11.354 1.00 98.19 593 LEU A O 1
ATOM 4585 N N . MET A 1 594 ? -2.706 -4.506 -12.088 1.00 98.19 594 MET A N 1
ATOM 4586 C CA . MET A 1 594 ? -3.731 -4.461 -11.036 1.00 98.19 594 MET A CA 1
ATOM 4587 C C . MET A 1 594 ? -3.284 -5.208 -9.773 1.00 98.19 594 MET A C 1
ATOM 4589 O O . MET A 1 594 ? -3.392 -4.634 -8.691 1.00 98.19 594 MET A O 1
ATOM 4593 N N . LEU A 1 595 ? -2.731 -6.422 -9.889 1.00 97.94 595 LEU A N 1
ATOM 4594 C CA . LEU A 1 595 ? -2.367 -7.259 -8.729 1.00 97.94 595 LEU A CA 1
ATOM 4595 C C . LEU A 1 595 ? -0.883 -7.183 -8.311 1.00 97.94 595 LEU A C 1
ATOM 4597 O O . LEU A 1 595 ? -0.540 -7.627 -7.220 1.00 97.94 595 LEU A O 1
ATOM 4601 N N . ARG A 1 596 ? -0.003 -6.630 -9.159 1.00 97.75 596 ARG A N 1
ATOM 4602 C CA . ARG A 1 596 ? 1.475 -6.634 -9.019 1.00 97.75 596 ARG A CA 1
ATOM 4603 C C . ARG A 1 596 ? 2.119 -8.013 -8.839 1.00 97.75 596 ARG A C 1
ATOM 4605 O O . ARG A 1 596 ? 3.236 -8.107 -8.335 1.00 97.75 596 ARG A O 1
ATOM 4612 N N . ARG A 1 597 ? 1.463 -9.072 -9.311 1.00 97.62 597 ARG A N 1
ATOM 4613 C CA . ARG A 1 597 ? 2.050 -10.414 -9.412 1.00 97.62 597 ARG A CA 1
ATOM 4614 C C . ARG A 1 597 ? 2.792 -10.517 -10.739 1.00 97.62 597 ARG A C 1
ATOM 4616 O O . ARG A 1 597 ? 2.252 -10.983 -11.740 1.00 97.62 597 ARG A O 1
ATOM 4623 N N . TRP A 1 598 ? 4.007 -9.976 -10.765 1.00 97.50 598 TRP A N 1
ATOM 4624 C CA . TRP A 1 598 ? 4.795 -9.874 -11.993 1.00 97.50 598 TRP A CA 1
ATOM 4625 C C . TRP A 1 598 ? 5.197 -11.247 -12.531 1.00 97.50 598 TRP A C 1
ATOM 4627 O O . TRP A 1 598 ? 5.048 -11.468 -13.728 1.00 97.50 598 TRP A O 1
ATOM 4637 N N . ASP A 1 599 ? 5.568 -12.193 -11.669 1.00 96.50 599 ASP A N 1
ATOM 4638 C CA . ASP A 1 599 ? 5.933 -13.558 -12.074 1.00 96.50 599 ASP A CA 1
ATOM 4639 C C . ASP A 1 599 ? 4.763 -14.327 -12.727 1.00 96.50 599 ASP A C 1
ATOM 4641 O O . ASP A 1 599 ? 4.967 -15.057 -13.694 1.00 96.50 599 ASP A O 1
ATOM 4645 N N . GLU A 1 600 ? 3.526 -14.118 -12.253 1.00 97.06 600 GLU A N 1
ATOM 4646 C CA . GLU A 1 600 ? 2.300 -14.676 -12.857 1.00 97.06 600 GLU A CA 1
ATOM 4647 C C . GLU A 1 600 ? 1.909 -13.957 -14.160 1.00 97.06 600 GLU A C 1
ATOM 4649 O O . GLU A 1 600 ? 1.387 -14.576 -15.088 1.00 97.06 600 GLU A O 1
ATOM 4654 N N . GLY A 1 601 ? 2.119 -12.638 -14.230 1.00 98.00 601 GLY A N 1
ATOM 4655 C CA . GLY A 1 601 ? 1.593 -11.790 -15.300 1.00 98.00 601 GLY A CA 1
ATOM 4656 C C . GLY A 1 601 ? 2.511 -11.566 -16.499 1.00 98.00 601 GLY A C 1
ATOM 4657 O O . GLY A 1 601 ? 2.011 -11.322 -17.600 1.00 98.00 601 GLY A O 1
ATOM 4658 N N . LEU A 1 602 ? 3.833 -11.638 -16.316 1.00 98.06 602 LEU A N 1
ATOM 4659 C CA . LEU A 1 602 ? 4.816 -11.285 -17.346 1.00 98.06 602 LEU A CA 1
ATOM 4660 C C . LEU A 1 602 ? 4.668 -12.106 -18.646 1.00 98.06 602 LEU A C 1
ATOM 4662 O O . LEU A 1 602 ? 4.680 -11.474 -19.707 1.00 98.06 602 LEU A O 1
ATOM 4666 N N . PRO A 1 603 ? 4.435 -13.442 -18.616 1.00 98.06 603 PRO A N 1
ATOM 4667 C CA . PRO A 1 603 ? 4.213 -14.237 -19.829 1.00 98.06 603 PRO A CA 1
ATOM 4668 C C . PRO A 1 603 ? 3.016 -13.756 -20.651 1.00 98.06 603 PRO A C 1
ATOM 4670 O O . PRO A 1 603 ? 3.071 -13.714 -21.875 1.00 98.06 603 PRO A O 1
ATOM 4673 N N . TRP A 1 604 ? 1.948 -13.325 -19.984 1.00 98.25 604 TRP A N 1
ATOM 4674 C CA . TRP A 1 604 ? 0.733 -12.833 -20.631 1.00 98.25 604 TRP A CA 1
ATOM 4675 C C . TRP A 1 604 ? 0.882 -11.376 -21.100 1.00 98.25 604 TRP A C 1
ATOM 4677 O O . TRP A 1 604 ? 0.335 -10.981 -22.132 1.00 98.25 604 TRP A O 1
ATOM 4687 N N . LEU A 1 605 ? 1.684 -10.568 -20.392 1.00 98.31 605 LEU A N 1
ATOM 4688 C CA . LEU A 1 605 ? 1.940 -9.159 -20.723 1.00 98.31 605 L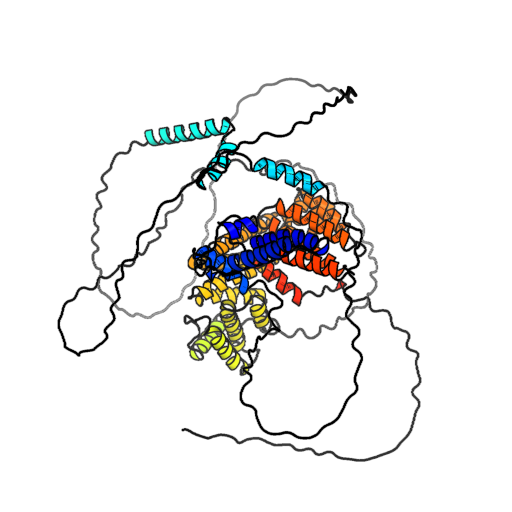EU A CA 1
ATOM 4689 C C . LEU A 1 605 ? 2.692 -8.995 -22.060 1.00 98.31 605 LEU A C 1
ATOM 4691 O O . LEU A 1 605 ? 2.550 -7.963 -22.716 1.00 98.31 605 LEU A O 1
ATOM 4695 N N . VAL A 1 606 ? 3.395 -10.036 -22.523 1.00 98.38 606 VAL A N 1
ATOM 4696 C CA . VAL A 1 606 ? 3.955 -10.167 -23.887 1.00 98.38 606 VAL A CA 1
ATOM 4697 C C . VAL A 1 606 ? 2.919 -9.926 -24.993 1.00 98.38 606 VAL A C 1
ATOM 4699 O O . VAL A 1 606 ? 3.283 -9.450 -26.074 1.00 98.38 606 VAL A O 1
ATOM 4702 N N . HIS A 1 607 ? 1.644 -10.217 -24.725 1.00 98.25 607 HIS A N 1
ATOM 4703 C CA . HIS A 1 607 ? 0.529 -10.085 -25.666 1.00 98.25 607 HIS A CA 1
ATOM 4704 C C . HIS A 1 607 ? -0.278 -8.783 -25.471 1.00 98.25 607 HIS A C 1
ATOM 4706 O O . HIS A 1 607 ? -1.296 -8.573 -26.129 1.00 98.25 607 HIS A O 1
ATOM 4712 N N . ALA A 1 608 ? 0.161 -7.880 -24.585 1.00 98.12 608 ALA A N 1
ATOM 4713 C CA . ALA A 1 608 ? -0.543 -6.631 -24.299 1.00 98.12 608 ALA A CA 1
ATOM 4714 C C . ALA A 1 608 ? -0.682 -5.714 -25.529 1.00 98.12 608 ALA A C 1
ATOM 4716 O O . ALA A 1 608 ? 0.251 -5.524 -26.310 1.00 98.12 608 ALA A O 1
ATOM 4717 N N . SER A 1 609 ? -1.840 -5.055 -25.644 1.00 97.50 609 SER A N 1
ATOM 4718 C CA . SER A 1 609 ? -2.155 -4.150 -26.757 1.00 97.50 609 SER A CA 1
ATOM 4719 C C . SER A 1 609 ? -1.279 -2.889 -26.822 1.00 97.50 609 SER A C 1
ATOM 4721 O O . SER A 1 609 ? -1.099 -2.334 -27.907 1.00 97.50 609 SER A O 1
ATOM 4723 N N . ASP A 1 610 ? -0.665 -2.453 -25.711 1.00 97.69 610 ASP A N 1
ATOM 4724 C CA . ASP A 1 610 ? 0.471 -1.528 -25.796 1.00 97.69 610 ASP A CA 1
ATOM 4725 C C . ASP A 1 610 ? 1.747 -2.302 -26.145 1.00 97.69 610 ASP A C 1
ATOM 4727 O O . ASP A 1 610 ? 2.424 -2.872 -25.286 1.00 97.69 610 ASP A O 1
ATOM 4731 N N . THR A 1 611 ? 2.106 -2.223 -27.427 1.00 97.94 611 THR A N 1
ATOM 4732 C CA . THR A 1 611 ? 3.372 -2.705 -28.000 1.00 97.94 611 THR A CA 1
ATOM 4733 C C . THR A 1 611 ? 4.619 -2.369 -27.172 1.00 97.94 611 THR A C 1
ATOM 4735 O O . THR A 1 611 ? 5.591 -3.119 -27.226 1.00 97.94 611 THR A O 1
ATOM 4738 N N . ARG A 1 612 ? 4.626 -1.277 -26.394 1.00 97.75 612 ARG A N 1
ATOM 4739 C CA . ARG A 1 612 ? 5.743 -0.915 -25.508 1.00 97.75 612 ARG A CA 1
ATOM 4740 C C . ARG A 1 612 ? 5.834 -1.863 -24.320 1.00 97.75 612 ARG A C 1
ATOM 4742 O O . ARG A 1 612 ? 6.897 -2.431 -24.107 1.00 97.75 612 ARG A O 1
ATOM 4749 N N . LEU A 1 613 ? 4.732 -2.063 -23.595 1.00 98.31 613 LEU A N 1
ATOM 4750 C CA . LEU A 1 613 ? 4.670 -2.986 -22.457 1.00 98.31 613 LEU A CA 1
ATOM 4751 C C . LEU A 1 613 ? 4.959 -4.420 -22.921 1.00 98.31 613 LEU A C 1
ATOM 4753 O O . LEU A 1 613 ? 5.776 -5.102 -22.315 1.00 98.31 613 LEU A O 1
ATOM 4757 N N . ALA A 1 614 ? 4.391 -4.822 -24.061 1.00 98.44 614 ALA A N 1
ATOM 4758 C CA . ALA A 1 614 ? 4.653 -6.113 -24.694 1.00 98.44 614 ALA A CA 1
ATOM 4759 C C . ALA A 1 614 ? 6.131 -6.317 -25.089 1.00 98.44 614 ALA A C 1
ATOM 4761 O O . ALA A 1 614 ? 6.670 -7.416 -24.952 1.00 98.44 614 ALA A O 1
ATOM 4762 N N . ASN A 1 615 ? 6.809 -5.267 -25.572 1.00 98.44 615 ASN A N 1
ATOM 4763 C CA . ASN A 1 615 ? 8.240 -5.320 -25.883 1.00 98.44 615 ASN A CA 1
ATOM 4764 C C . ASN A 1 615 ? 9.110 -5.385 -24.619 1.00 98.44 615 ASN A C 1
ATOM 4766 O O . ASN A 1 615 ? 10.097 -6.115 -24.622 1.00 98.44 615 ASN A O 1
ATOM 4770 N N . LEU A 1 616 ? 8.755 -4.656 -23.555 1.00 98.50 616 LEU A N 1
ATOM 4771 C CA . LEU A 1 616 ? 9.486 -4.701 -22.284 1.00 98.50 616 LEU A CA 1
ATOM 4772 C C . LEU A 1 616 ? 9.296 -6.043 -21.569 1.00 98.50 616 LEU A C 1
ATOM 4774 O O . LEU A 1 616 ? 10.274 -6.596 -21.080 1.00 98.50 616 LEU A O 1
ATOM 4778 N N . ALA A 1 617 ? 8.089 -6.615 -21.605 1.00 98.38 617 ALA A N 1
ATOM 4779 C CA . ALA A 1 617 ? 7.818 -7.950 -21.078 1.00 98.38 617 ALA A CA 1
ATOM 4780 C C . ALA A 1 617 ? 8.669 -9.029 -21.771 1.00 98.38 617 ALA A C 1
ATOM 4782 O O . ALA A 1 617 ? 9.309 -9.829 -21.094 1.00 98.38 617 ALA A O 1
ATOM 4783 N N . ARG A 1 618 ? 8.763 -9.002 -23.111 1.00 98.31 618 ARG A N 1
ATOM 4784 C CA . ARG A 1 618 ? 9.658 -9.908 -23.859 1.00 98.31 618 ARG A CA 1
ATOM 4785 C C . ARG A 1 618 ? 11.126 -9.706 -23.493 1.00 98.31 618 ARG A C 1
ATOM 4787 O O . ARG A 1 618 ? 11.802 -10.681 -23.192 1.00 98.31 618 ARG A O 1
ATOM 4794 N N . GLN A 1 619 ? 11.591 -8.458 -23.429 1.00 98.25 619 GLN A N 1
ATOM 4795 C CA . GLN A 1 619 ? 12.967 -8.149 -23.020 1.00 98.25 619 GLN A CA 1
ATOM 4796 C C . GLN A 1 619 ? 13.273 -8.617 -21.591 1.00 98.25 619 GLN A C 1
ATOM 4798 O O . GLN A 1 619 ? 14.395 -9.027 -21.324 1.00 98.25 619 GLN A O 1
ATOM 4803 N N . GLU A 1 620 ? 12.302 -8.594 -20.679 1.00 98.19 620 GLU A N 1
ATOM 4804 C CA . GLU A 1 620 ? 12.476 -9.100 -19.316 1.00 98.19 620 GLU A CA 1
ATOM 4805 C C . GLU A 1 620 ? 12.466 -10.634 -19.239 1.00 98.19 620 GLU A C 1
ATOM 4807 O O . GLU A 1 620 ? 13.252 -11.205 -18.490 1.00 98.19 620 GLU A O 1
ATOM 4812 N N . MET A 1 621 ? 11.656 -11.316 -20.055 1.00 97.62 621 MET A N 1
ATOM 4813 C CA . MET A 1 621 ? 11.687 -12.783 -20.172 1.00 97.62 621 MET A CA 1
ATOM 4814 C C . MET A 1 621 ? 12.946 -13.308 -20.881 1.00 97.62 621 MET A C 1
ATOM 4816 O O . MET A 1 621 ? 13.385 -14.425 -20.615 1.00 97.62 621 MET A O 1
ATOM 4820 N N . GLU A 1 622 ? 13.541 -12.511 -21.771 1.00 97.44 622 GLU A N 1
ATOM 4821 C CA . GLU A 1 622 ? 14.837 -12.788 -22.406 1.00 97.44 622 GLU A CA 1
ATOM 4822 C C . GLU A 1 622 ? 16.022 -12.604 -21.432 1.00 97.44 622 GLU A C 1
ATOM 4824 O O . GLU A 1 622 ? 17.122 -13.102 -21.690 1.00 97.44 622 GLU A O 1
ATOM 4829 N N . MET A 1 623 ? 15.823 -11.917 -20.300 1.00 97.38 623 MET A N 1
ATOM 4830 C CA . MET A 1 623 ? 16.867 -11.683 -19.303 1.00 97.38 623 MET A CA 1
ATOM 4831 C C . MET A 1 623 ? 17.050 -12.888 -18.382 1.00 97.38 623 MET A C 1
ATOM 4833 O O . MET A 1 623 ? 16.127 -13.373 -17.731 1.00 97.38 623 MET A O 1
ATOM 4837 N N . THR A 1 624 ? 18.293 -13.350 -18.276 1.00 92.75 624 THR A N 1
ATOM 4838 C CA . THR A 1 624 ? 18.650 -14.538 -17.493 1.00 92.75 624 THR A CA 1
ATOM 4839 C C . THR A 1 624 ? 19.415 -14.153 -16.228 1.00 92.75 624 THR A C 1
ATOM 4841 O O . THR A 1 624 ? 19.839 -13.011 -16.050 1.00 92.75 624 THR A O 1
ATOM 4844 N N . ASN A 1 625 ? 19.689 -15.130 -15.361 1.00 90.44 625 ASN A N 1
ATOM 4845 C CA . ASN A 1 625 ? 20.602 -14.937 -14.228 1.00 90.44 625 ASN A CA 1
ATOM 4846 C C . ASN A 1 625 ? 22.073 -14.703 -14.647 1.00 90.44 625 ASN A C 1
ATOM 4848 O O . ASN A 1 625 ? 22.906 -14.457 -13.781 1.00 90.44 625 ASN A O 1
ATOM 4852 N N . ALA A 1 626 ? 22.396 -14.757 -15.948 1.00 93.81 626 ALA A N 1
ATOM 4853 C CA . ALA A 1 626 ? 23.693 -14.352 -16.495 1.00 93.81 626 ALA A CA 1
ATOM 4854 C C . ALA A 1 626 ? 23.715 -12.901 -17.029 1.00 93.81 626 ALA A C 1
ATOM 4856 O O . ALA A 1 626 ? 24.790 -12.407 -17.370 1.00 93.81 626 ALA A O 1
ATOM 4857 N N . SER A 1 627 ? 22.567 -12.213 -17.103 1.00 96.94 627 SER A N 1
ATOM 4858 C CA . SER A 1 627 ? 22.496 -10.796 -17.492 1.00 96.94 627 SER A CA 1
ATOM 4859 C C . SER A 1 627 ? 23.116 -9.892 -16.419 1.00 96.94 627 SER A C 1
ATOM 4861 O O . SER A 1 627 ? 22.952 -10.131 -15.219 1.00 96.94 627 SER A O 1
ATOM 4863 N N . THR A 1 628 ? 23.826 -8.839 -16.829 1.00 96.88 628 THR A N 1
ATOM 4864 C CA . THR A 1 628 ? 24.635 -8.007 -15.925 1.00 96.88 628 THR A CA 1
ATOM 4865 C C . THR A 1 628 ? 23.805 -7.000 -15.120 1.00 96.88 628 THR A C 1
ATOM 4867 O O . THR A 1 628 ? 22.676 -6.652 -15.471 1.00 96.88 628 THR A O 1
ATOM 4870 N N . ALA A 1 629 ? 24.397 -6.455 -14.050 1.00 96.19 629 ALA A N 1
ATOM 4871 C CA . ALA A 1 629 ? 23.814 -5.357 -13.270 1.00 96.19 629 ALA A CA 1
ATOM 4872 C C . ALA A 1 629 ? 23.546 -4.079 -14.097 1.00 96.19 629 ALA A C 1
ATOM 4874 O O . ALA A 1 629 ? 22.741 -3.239 -13.687 1.00 96.19 629 ALA A O 1
ATOM 4875 N N . THR A 1 630 ? 24.208 -3.914 -15.247 1.00 96.38 630 THR A N 1
ATOM 4876 C CA . THR A 1 630 ? 23.938 -2.828 -16.199 1.00 96.38 630 THR A CA 1
ATOM 4877 C C . THR A 1 630 ? 22.683 -3.131 -17.008 1.00 96.38 630 THR A C 1
ATOM 4879 O O . THR A 1 630 ? 21.768 -2.313 -17.017 1.00 96.38 630 THR A O 1
ATOM 4882 N N . ASP A 1 631 ? 22.583 -4.332 -17.588 1.00 97.25 631 ASP A N 1
ATOM 4883 C CA . ASP A 1 631 ? 21.440 -4.752 -18.413 1.00 97.25 631 ASP A CA 1
ATOM 4884 C C . ASP A 1 631 ? 20.114 -4.668 -17.632 1.00 97.25 631 ASP A C 1
ATOM 4886 O O . ASP A 1 631 ? 19.113 -4.146 -18.131 1.00 97.25 631 ASP A O 1
ATOM 4890 N N . TRP A 1 632 ? 20.119 -5.118 -16.368 1.00 97.38 632 TRP A N 1
ATOM 4891 C CA . TRP A 1 632 ? 18.964 -5.014 -15.464 1.00 97.38 632 TRP A CA 1
ATOM 4892 C C . TRP A 1 632 ? 18.598 -3.558 -15.137 1.00 97.38 632 TRP A C 1
ATOM 4894 O O . TRP A 1 632 ? 17.413 -3.237 -15.028 1.00 97.38 632 TRP A O 1
ATOM 4904 N N . ASN A 1 633 ? 19.583 -2.661 -15.016 1.00 96.69 633 ASN A N 1
ATOM 4905 C CA . ASN A 1 633 ? 19.320 -1.244 -14.766 1.00 96.69 633 ASN A CA 1
ATOM 4906 C C . ASN A 1 633 ? 18.771 -0.542 -16.013 1.00 96.69 633 ASN A C 1
ATOM 4908 O O . ASN A 1 633 ? 17.784 0.176 -15.907 1.00 96.69 633 ASN A O 1
ATOM 4912 N N . GLU A 1 634 ? 19.332 -0.806 -17.196 1.00 97.25 634 GLU A N 1
ATOM 4913 C CA . GLU A 1 634 ? 18.815 -0.270 -18.461 1.00 97.25 634 GLU A CA 1
ATOM 4914 C C . GLU A 1 634 ? 17.389 -0.752 -18.763 1.00 97.25 634 GLU A C 1
ATOM 4916 O O . GLU A 1 634 ? 16.619 -0.042 -19.414 1.00 97.25 634 GLU A O 1
ATOM 4921 N N . LEU A 1 635 ? 17.017 -1.961 -18.329 1.00 98.06 635 LEU A N 1
ATOM 4922 C CA . LEU A 1 635 ? 15.640 -2.451 -18.410 1.00 98.06 635 LEU A CA 1
ATOM 4923 C C . LEU A 1 635 ? 14.720 -1.693 -17.438 1.00 98.06 635 LEU A C 1
ATOM 4925 O O . LEU A 1 635 ? 13.654 -1.227 -17.844 1.00 98.06 635 LEU A O 1
ATOM 4929 N N . ALA A 1 636 ? 15.146 -1.482 -16.190 1.00 98.00 636 ALA A N 1
ATOM 4930 C CA . ALA A 1 636 ? 14.408 -0.661 -15.226 1.00 98.00 636 ALA A CA 1
ATOM 4931 C C . ALA A 1 636 ? 14.242 0.801 -15.705 1.00 98.00 636 ALA A C 1
ATOM 4933 O O . ALA A 1 636 ? 13.160 1.381 -15.587 1.00 98.00 636 ALA A O 1
ATOM 4934 N N . ASP A 1 637 ? 15.271 1.373 -16.335 1.00 97.75 637 ASP A N 1
ATOM 4935 C CA . ASP A 1 637 ? 15.252 2.726 -16.905 1.00 97.75 637 ASP A CA 1
ATOM 4936 C C . ASP A 1 637 ? 14.353 2.832 -18.157 1.00 97.75 637 ASP A C 1
ATOM 4938 O O . ASP A 1 637 ? 13.840 3.906 -18.485 1.00 97.75 637 ASP A O 1
ATOM 4942 N N . ARG A 1 638 ? 14.068 1.710 -18.833 1.00 98.38 638 ARG A N 1
ATOM 4943 C CA . ARG A 1 638 ? 13.017 1.624 -19.861 1.00 98.38 638 ARG A CA 1
ATOM 4944 C C . ARG A 1 638 ? 11.615 1.489 -19.254 1.00 98.38 638 ARG A C 1
ATOM 4946 O O . ARG A 1 638 ? 10.681 2.112 -19.763 1.00 98.38 638 ARG A O 1
ATOM 4953 N N . TRP A 1 639 ? 11.458 0.739 -18.162 1.00 98.44 639 TRP A N 1
ATOM 4954 C CA . TRP A 1 639 ? 10.180 0.603 -17.454 1.00 98.44 639 TRP A CA 1
ATOM 4955 C C . TRP A 1 639 ? 9.711 1.915 -16.804 1.00 98.44 639 TRP A C 1
ATOM 4957 O O . TRP A 1 639 ? 8.529 2.245 -16.913 1.00 98.44 639 TRP A O 1
ATOM 4967 N N . ILE A 1 640 ? 10.603 2.731 -16.223 1.00 98.00 640 ILE A N 1
ATOM 4968 C CA . ILE A 1 640 ? 10.217 4.054 -15.685 1.00 98.00 640 ILE A CA 1
ATOM 4969 C C . ILE A 1 640 ? 9.725 5.000 -16.797 1.00 98.00 640 ILE A C 1
ATOM 4971 O O . ILE A 1 640 ? 8.738 5.709 -16.611 1.00 98.00 640 ILE A O 1
ATOM 4975 N N . LEU A 1 641 ? 10.307 4.926 -18.001 1.00 97.94 641 LEU A N 1
ATOM 4976 C CA . LEU A 1 641 ? 9.834 5.662 -19.185 1.00 97.94 641 LEU A CA 1
ATOM 4977 C C . LEU A 1 641 ? 8.479 5.165 -19.729 1.00 97.94 641 LEU A C 1
ATOM 4979 O O . LEU A 1 641 ? 7.840 5.881 -20.508 1.00 97.94 641 LEU A O 1
ATOM 4983 N N . ALA A 1 642 ? 8.034 3.962 -19.354 1.00 98.12 642 ALA A N 1
ATOM 4984 C CA . ALA A 1 642 ? 6.669 3.487 -19.588 1.00 98.12 642 ALA A CA 1
ATOM 4985 C C . ALA A 1 642 ? 5.714 3.941 -18.467 1.00 98.12 642 ALA A C 1
ATOM 4987 O O . ALA A 1 642 ? 4.579 4.335 -18.750 1.00 98.12 642 ALA A O 1
ATOM 4988 N N . ALA A 1 643 ? 6.184 3.965 -17.215 1.00 98.00 643 ALA A N 1
ATOM 4989 C CA . ALA A 1 643 ? 5.430 4.479 -16.074 1.00 98.00 643 ALA A CA 1
ATOM 4990 C C . ALA A 1 643 ? 5.095 5.972 -16.223 1.00 98.00 643 ALA A C 1
ATOM 4992 O O . ALA A 1 643 ? 3.943 6.351 -16.063 1.00 98.00 643 ALA A O 1
ATOM 4993 N N . ASP A 1 644 ? 6.059 6.800 -16.639 1.00 97.50 644 ASP A N 1
ATOM 4994 C CA . ASP A 1 644 ? 5.887 8.247 -16.873 1.00 97.50 644 ASP A CA 1
ATOM 4995 C C . ASP A 1 644 ? 4.999 8.589 -18.093 1.00 97.50 644 ASP A C 1
ATOM 4997 O O . ASP A 1 644 ? 4.772 9.760 -18.407 1.00 97.50 644 ASP A O 1
ATOM 5001 N N . ARG A 1 645 ? 4.504 7.569 -18.806 1.00 97.62 645 ARG A N 1
ATOM 5002 C CA . ARG A 1 645 ? 3.513 7.668 -19.896 1.00 97.62 645 ARG A CA 1
ATOM 5003 C C . ARG A 1 645 ? 2.182 6.996 -19.552 1.00 97.62 645 ARG A C 1
ATOM 5005 O O . ARG A 1 645 ? 1.290 6.968 -20.397 1.00 97.62 645 ARG A O 1
ATOM 5012 N N . SER A 1 646 ? 2.090 6.425 -18.357 1.00 97.25 646 SER A N 1
ATOM 5013 C CA . SER A 1 646 ? 0.902 5.794 -17.795 1.00 97.25 646 SER A CA 1
ATOM 5014 C C . SER A 1 646 ? 0.316 6.709 -16.718 1.00 97.25 646 SER A C 1
ATOM 5016 O O . SER A 1 646 ? 1.011 7.574 -16.191 1.00 97.25 646 SER A O 1
ATOM 5018 N N . ASP A 1 647 ? -0.943 6.486 -16.349 1.00 96.38 647 ASP A N 1
ATOM 5019 C CA . ASP A 1 647 ? -1.618 7.222 -15.277 1.00 96.38 647 ASP A CA 1
ATOM 5020 C C . ASP A 1 647 ? -2.137 6.270 -14.183 1.00 96.38 647 ASP A C 1
ATOM 5022 O O . ASP A 1 647 ? -2.386 5.081 -14.424 1.00 96.38 647 ASP A O 1
ATOM 5026 N N . GLY A 1 648 ? -2.300 6.810 -12.970 1.00 96.12 648 GLY A N 1
ATOM 5027 C CA . GLY A 1 648 ? -2.836 6.108 -11.797 1.00 96.12 648 GLY A CA 1
ATOM 5028 C C . GLY A 1 648 ? -2.123 4.788 -11.485 1.00 96.12 648 GLY A C 1
ATOM 5029 O O . GLY A 1 648 ? -0.923 4.642 -11.724 1.00 96.12 648 GLY A O 1
ATOM 5030 N N . ARG A 1 649 ? -2.890 3.785 -11.031 1.00 97.00 649 ARG A N 1
ATOM 5031 C CA . ARG A 1 649 ? -2.366 2.474 -10.606 1.00 97.00 649 ARG A CA 1
ATOM 5032 C C . ARG A 1 649 ? -1.442 1.804 -11.623 1.00 97.00 649 ARG A C 1
ATOM 5034 O O . ARG A 1 649 ? -0.528 1.095 -11.218 1.00 97.00 649 ARG A O 1
ATOM 5041 N N . SER A 1 650 ? -1.644 2.021 -12.925 1.00 98.00 650 SER A N 1
ATOM 5042 C CA . SER A 1 650 ? -0.740 1.455 -13.935 1.00 98.00 650 SER A CA 1
ATOM 5043 C C . SER A 1 650 ? 0.667 2.050 -13.811 1.00 98.00 650 SER A C 1
ATOM 5045 O O . SER A 1 650 ? 1.636 1.297 -13.782 1.00 98.00 650 SER A O 1
ATOM 5047 N N . ALA A 1 651 ? 0.789 3.373 -13.654 1.00 98.00 651 ALA A N 1
ATOM 5048 C CA . ALA A 1 651 ? 2.071 4.037 -13.411 1.00 98.00 651 ALA A CA 1
ATOM 5049 C C . ALA A 1 651 ? 2.694 3.625 -12.069 1.00 98.00 651 ALA A C 1
ATOM 5051 O O . ALA A 1 651 ? 3.895 3.358 -12.005 1.00 98.00 651 ALA A O 1
ATOM 5052 N N . ASP A 1 652 ? 1.882 3.525 -11.015 1.00 97.62 652 ASP A N 1
ATOM 5053 C CA . ASP A 1 652 ? 2.351 3.155 -9.677 1.00 97.62 652 ASP A CA 1
ATOM 5054 C C . ASP A 1 652 ? 2.877 1.712 -9.627 1.00 97.62 652 ASP A C 1
ATOM 5056 O O . ASP A 1 652 ? 3.947 1.457 -9.074 1.00 97.62 652 ASP A O 1
ATOM 5060 N N . SER A 1 653 ? 2.179 0.768 -10.264 1.00 98.06 653 SER A N 1
ATOM 5061 C CA . SER A 1 653 ? 2.618 -0.628 -10.374 1.00 98.06 653 SER A CA 1
ATOM 5062 C C . SER A 1 653 ? 3.869 -0.789 -11.239 1.00 98.06 653 SER A C 1
ATOM 5064 O O . SER A 1 653 ? 4.746 -1.575 -10.882 1.00 98.06 653 SER A O 1
ATOM 5066 N N . LEU A 1 654 ? 4.004 -0.010 -12.318 1.00 98.38 654 LEU A N 1
ATOM 5067 C CA . LEU A 1 654 ? 5.235 0.038 -13.117 1.00 98.38 654 LEU A CA 1
ATOM 5068 C C . LEU A 1 654 ? 6.414 0.598 -12.298 1.00 98.38 654 LEU A C 1
ATOM 5070 O O . LEU A 1 654 ? 7.507 0.041 -12.339 1.00 98.38 654 LEU A O 1
ATOM 5074 N N . ARG A 1 655 ? 6.203 1.653 -11.498 1.00 97.94 655 ARG A N 1
ATOM 5075 C CA . ARG A 1 655 ? 7.230 2.214 -10.593 1.00 97.94 655 ARG A CA 1
ATOM 5076 C C . ARG A 1 655 ? 7.634 1.245 -9.484 1.00 97.94 655 ARG A C 1
ATOM 5078 O O . ARG A 1 655 ? 8.818 1.145 -9.173 1.00 97.94 655 ARG A O 1
ATOM 5085 N N . TYR A 1 656 ? 6.678 0.505 -8.930 1.00 97.44 656 TYR A N 1
ATOM 5086 C CA . TYR A 1 656 ? 6.942 -0.551 -7.952 1.00 97.44 656 TYR A CA 1
ATOM 5087 C C . TYR A 1 656 ? 7.836 -1.655 -8.547 1.00 97.44 656 TYR A C 1
ATOM 5089 O O . TYR A 1 656 ? 8.801 -2.084 -7.915 1.00 97.44 656 TYR A O 1
ATOM 5097 N N . HIS A 1 657 ? 7.588 -2.044 -9.804 1.00 98.12 657 HIS A N 1
ATOM 5098 C CA . HIS A 1 657 ? 8.430 -3.003 -10.531 1.00 98.12 657 HIS A CA 1
ATOM 5099 C C . HIS A 1 657 ? 9.841 -2.470 -10.814 1.00 98.12 657 HIS A C 1
ATOM 5101 O O . HIS A 1 657 ? 10.825 -3.160 -10.568 1.00 98.12 657 HIS A O 1
ATOM 5107 N N . VAL A 1 658 ? 9.971 -1.203 -11.228 1.00 98.00 658 VAL A N 1
ATOM 5108 C CA . VAL A 1 658 ? 11.277 -0.528 -11.403 1.00 98.00 658 VAL A CA 1
ATOM 5109 C C . VAL A 1 658 ? 12.134 -0.613 -10.135 1.00 98.00 658 VAL A C 1
ATOM 5111 O O . VAL A 1 658 ? 13.341 -0.836 -10.231 1.00 98.00 658 VAL A O 1
ATOM 5114 N N . ILE A 1 659 ? 11.527 -0.482 -8.952 1.00 97.56 659 ILE A N 1
ATOM 5115 C CA . ILE A 1 659 ? 12.224 -0.617 -7.665 1.00 97.56 659 ILE A CA 1
ATOM 5116 C C . ILE A 1 659 ? 12.692 -2.062 -7.442 1.00 97.56 659 ILE A C 1
ATOM 5118 O O . ILE A 1 659 ? 13.849 -2.263 -7.076 1.00 97.56 659 ILE A O 1
ATOM 5122 N N . ALA A 1 660 ? 11.860 -3.069 -7.724 1.00 96.81 660 ALA A N 1
ATOM 5123 C CA . ALA A 1 660 ? 12.264 -4.478 -7.650 1.00 96.81 660 ALA A CA 1
ATOM 5124 C C . ALA A 1 660 ? 13.428 -4.802 -8.613 1.00 96.81 660 ALA A C 1
ATOM 5126 O O . ALA A 1 660 ? 14.420 -5.415 -8.207 1.00 96.81 660 ALA A O 1
ATOM 5127 N N . LEU A 1 661 ? 13.369 -4.314 -9.856 1.00 97.19 661 LEU A N 1
ATOM 5128 C CA . LEU A 1 661 ? 14.431 -4.485 -10.853 1.00 97.19 661 LEU A CA 1
ATOM 5129 C C . LEU A 1 661 ? 15.732 -3.763 -10.463 1.00 97.19 661 LEU A C 1
ATOM 5131 O O . LEU A 1 661 ? 16.810 -4.351 -10.576 1.00 97.19 661 LEU A O 1
ATOM 5135 N N . LYS A 1 662 ? 15.665 -2.529 -9.940 1.00 97.00 662 LYS A N 1
ATOM 5136 C CA . LYS A 1 662 ? 16.858 -1.821 -9.436 1.00 97.00 662 LYS A CA 1
ATOM 5137 C C . LYS A 1 662 ? 17.437 -2.484 -8.183 1.00 97.00 662 LYS A C 1
ATOM 5139 O O . LYS A 1 662 ? 18.658 -2.601 -8.093 1.00 97.00 662 LYS A O 1
ATOM 5144 N N . ARG A 1 663 ? 16.604 -3.005 -7.269 1.00 96.31 663 ARG A N 1
ATOM 5145 C CA . ARG A 1 663 ? 17.045 -3.835 -6.127 1.00 96.31 663 ARG A CA 1
ATOM 5146 C C . ARG A 1 663 ? 17.766 -5.111 -6.616 1.00 96.31 663 ARG A C 1
ATOM 5148 O O . ARG A 1 663 ? 18.843 -5.421 -6.108 1.00 96.31 663 ARG A O 1
ATOM 5155 N N . ARG A 1 664 ? 17.265 -5.792 -7.662 1.00 96.06 664 ARG A N 1
ATOM 5156 C CA . ARG A 1 664 ? 17.946 -6.938 -8.316 1.00 96.06 664 ARG A CA 1
ATOM 5157 C C . ARG A 1 664 ? 19.293 -6.536 -8.931 1.00 96.06 664 ARG A C 1
ATOM 5159 O O . ARG A 1 664 ? 20.295 -7.205 -8.688 1.00 96.06 664 ARG A O 1
ATOM 5166 N N . ALA A 1 665 ? 19.349 -5.419 -9.661 1.00 96.50 665 ALA A N 1
ATOM 5167 C CA . ALA A 1 665 ? 20.592 -4.886 -10.228 1.00 96.50 665 ALA A CA 1
ATOM 5168 C C . ALA A 1 665 ? 21.626 -4.521 -9.141 1.00 96.50 665 ALA A C 1
ATOM 5170 O O . ALA A 1 665 ? 22.810 -4.836 -9.277 1.00 96.50 665 ALA A O 1
ATOM 5171 N N . ALA A 1 666 ? 21.187 -3.915 -8.031 1.00 96.00 666 ALA A N 1
ATOM 5172 C CA . ALA A 1 666 ? 22.030 -3.605 -6.874 1.00 96.00 666 ALA A CA 1
ATOM 5173 C C . ALA A 1 666 ? 22.602 -4.870 -6.205 1.00 96.00 666 ALA A C 1
ATOM 5175 O O . ALA A 1 666 ? 23.765 -4.873 -5.801 1.00 96.00 666 ALA A O 1
ATOM 5176 N N . GLY A 1 667 ? 21.834 -5.965 -6.151 1.00 95.75 667 GLY A N 1
ATOM 5177 C CA . GLY A 1 667 ? 22.309 -7.272 -5.676 1.00 95.75 667 GLY A CA 1
ATOM 5178 C C . GLY A 1 667 ? 23.399 -7.907 -6.553 1.00 95.75 667 GLY A C 1
ATOM 5179 O O . GLY A 1 667 ? 24.258 -8.615 -6.038 1.00 95.75 667 GLY A O 1
ATOM 5180 N N . LEU A 1 668 ? 23.408 -7.608 -7.856 1.00 96.00 668 LEU A N 1
ATOM 5181 C CA . LEU A 1 668 ? 24.419 -8.066 -8.824 1.00 96.00 668 LEU A CA 1
ATOM 5182 C C . LEU A 1 668 ? 25.631 -7.112 -8.946 1.00 96.00 668 LEU A C 1
ATOM 5184 O O . LEU A 1 668 ? 26.505 -7.321 -9.788 1.00 96.00 668 LEU A O 1
ATOM 5188 N N . SER A 1 669 ? 25.680 -6.037 -8.150 1.00 95.44 669 SER A N 1
ATOM 5189 C CA . SER A 1 669 ? 26.691 -4.975 -8.256 1.00 95.44 669 SER A CA 1
ATOM 5190 C C . SER A 1 669 ? 27.945 -5.280 -7.432 1.00 95.44 669 SER A C 1
ATOM 5192 O O . SER A 1 669 ? 27.912 -5.242 -6.204 1.00 95.44 669 SER A O 1
ATOM 5194 N N . ASN A 1 670 ? 29.081 -5.503 -8.099 1.00 93.31 670 ASN A N 1
ATOM 5195 C CA . ASN A 1 670 ? 30.353 -5.814 -7.430 1.00 93.31 670 ASN A CA 1
ATOM 5196 C C . ASN A 1 670 ? 31.110 -4.573 -6.899 1.00 93.31 670 ASN A C 1
ATOM 5198 O O . ASN A 1 670 ? 32.062 -4.719 -6.134 1.00 93.31 670 ASN A O 1
ATOM 5202 N N . GLY A 1 671 ? 30.720 -3.355 -7.297 1.00 93.81 671 GLY A N 1
ATOM 5203 C CA . GLY A 1 671 ? 31.346 -2.103 -6.855 1.00 93.81 671 GLY A CA 1
ATOM 5204 C C . GLY A 1 671 ? 30.569 -1.384 -5.746 1.00 93.81 671 GLY A C 1
ATOM 5205 O O . GLY A 1 671 ? 29.370 -1.147 -5.878 1.00 93.81 671 GLY A O 1
ATOM 5206 N N . PHE A 1 672 ? 31.257 -0.949 -4.681 1.00 95.56 672 PHE A N 1
ATOM 5207 C CA . PHE A 1 672 ? 30.641 -0.177 -3.588 1.00 95.56 672 PHE A CA 1
ATOM 5208 C C . PHE A 1 672 ? 30.048 1.162 -4.061 1.00 95.56 672 PHE A C 1
ATOM 5210 O O . PHE A 1 672 ? 28.941 1.513 -3.663 1.00 95.56 672 PHE A O 1
ATOM 5217 N N . GLU A 1 673 ? 30.748 1.897 -4.933 1.00 95.06 673 GLU A N 1
ATOM 5218 C CA . GLU A 1 673 ? 30.242 3.164 -5.484 1.00 95.06 673 GLU A CA 1
ATOM 5219 C C . GLU A 1 673 ? 29.037 2.957 -6.412 1.00 95.06 673 GLU A C 1
ATOM 5221 O O . GLU A 1 673 ? 28.083 3.731 -6.369 1.00 95.06 673 GLU A O 1
ATOM 5226 N N . GLU A 1 674 ? 29.059 1.886 -7.212 1.00 94.50 674 GLU A N 1
ATOM 5227 C CA . GLU A 1 674 ? 27.940 1.454 -8.056 1.00 94.50 674 GLU A CA 1
ATOM 5228 C C . GLU A 1 674 ? 26.703 1.157 -7.207 1.00 94.50 674 GLU A C 1
ATOM 5230 O O . GLU A 1 674 ? 25.630 1.709 -7.458 1.00 94.50 674 GLU A O 1
ATOM 5235 N N . LYS A 1 675 ? 26.867 0.334 -6.162 1.00 94.62 675 LYS A N 1
ATOM 5236 C CA . LYS A 1 675 ? 25.791 0.002 -5.230 1.00 94.62 675 LYS A CA 1
ATOM 5237 C C . LYS A 1 675 ? 25.253 1.254 -4.536 1.00 94.62 675 LYS A C 1
ATOM 5239 O O . LYS A 1 675 ? 24.056 1.493 -4.589 1.00 94.62 675 LYS A O 1
ATOM 5244 N N . LEU A 1 676 ? 26.121 2.106 -3.986 1.00 95.44 676 LEU A N 1
ATOM 5245 C CA . LEU A 1 676 ? 25.716 3.344 -3.310 1.00 95.44 676 LEU A CA 1
ATOM 5246 C C . LEU A 1 676 ? 24.984 4.333 -4.240 1.00 95.44 676 LEU A C 1
ATOM 5248 O O . LEU A 1 676 ? 24.196 5.152 -3.766 1.00 95.44 676 LEU A O 1
ATOM 5252 N N . ASN A 1 677 ? 25.234 4.289 -5.551 1.00 95.50 677 ASN A N 1
ATOM 5253 C CA . ASN A 1 677 ? 24.460 5.054 -6.528 1.00 95.50 677 ASN A CA 1
ATOM 5254 C C . ASN A 1 677 ? 23.107 4.391 -6.832 1.00 95.50 677 ASN A C 1
ATOM 5256 O O . ASN A 1 677 ? 22.093 5.087 -6.783 1.00 95.50 677 ASN A O 1
ATOM 5260 N N . ARG A 1 678 ? 23.053 3.065 -7.034 1.00 94.50 678 ARG A N 1
ATOM 5261 C CA . ARG A 1 678 ? 21.780 2.335 -7.195 1.00 94.50 678 ARG A CA 1
ATOM 5262 C C . ARG A 1 678 ? 20.875 2.465 -5.964 1.00 94.50 678 ARG A C 1
ATOM 5264 O O . ARG A 1 678 ? 19.689 2.717 -6.129 1.00 94.50 678 ARG A O 1
ATOM 5271 N N . ASP A 1 679 ? 21.425 2.404 -4.753 1.00 95.44 679 ASP A N 1
ATOM 5272 C CA . ASP A 1 679 ? 20.689 2.592 -3.493 1.00 95.44 679 ASP A CA 1
ATOM 5273 C C . ASP A 1 679 ? 20.014 3.985 -3.432 1.00 95.44 679 ASP A C 1
ATOM 5275 O O . ASP A 1 679 ? 18.875 4.107 -2.985 1.00 95.44 679 ASP A O 1
ATOM 5279 N N . ARG A 1 680 ? 20.662 5.038 -3.964 1.00 96.94 680 ARG A N 1
ATOM 5280 C CA . ARG A 1 680 ? 20.069 6.391 -4.090 1.00 96.94 680 ARG A CA 1
ATOM 5281 C C . ARG A 1 680 ? 18.997 6.477 -5.174 1.00 96.94 680 ARG A C 1
ATOM 5283 O O . ARG A 1 680 ? 18.030 7.217 -5.015 1.00 96.94 680 ARG A O 1
ATOM 5290 N N . GLU A 1 681 ? 19.168 5.769 -6.289 1.00 96.31 681 GLU A N 1
ATOM 5291 C CA . GLU A 1 681 ? 18.147 5.694 -7.343 1.00 96.31 681 GLU A CA 1
ATOM 5292 C C . GLU A 1 681 ? 16.901 4.939 -6.864 1.00 96.31 681 GLU A C 1
ATOM 5294 O O . GLU A 1 681 ? 15.784 5.329 -7.204 1.00 96.31 681 GLU A O 1
ATOM 5299 N N . ILE A 1 682 ? 17.090 3.910 -6.032 1.00 96.44 682 ILE A N 1
ATOM 5300 C CA . ILE A 1 682 ? 16.030 3.177 -5.334 1.00 96.44 682 ILE A CA 1
ATOM 5301 C C . ILE A 1 682 ? 15.297 4.115 -4.361 1.00 96.44 682 ILE A C 1
ATOM 5303 O O . ILE A 1 682 ? 14.090 4.291 -4.518 1.00 96.44 682 ILE A O 1
ATOM 5307 N N . GLU A 1 683 ? 16.008 4.815 -3.463 1.00 96.06 683 GLU A N 1
ATOM 5308 C CA . GLU A 1 683 ? 15.415 5.820 -2.553 1.00 96.06 683 GLU A CA 1
ATOM 5309 C C . GLU A 1 683 ? 14.632 6.899 -3.332 1.00 96.06 683 GLU A C 1
ATOM 5311 O O . GLU A 1 683 ? 13.516 7.280 -2.963 1.00 96.06 683 GLU A O 1
ATOM 5316 N N . GLN A 1 684 ? 15.178 7.376 -4.459 1.00 96.00 684 GLN A N 1
ATOM 5317 C CA . GLN A 1 684 ? 14.506 8.355 -5.313 1.00 96.00 684 GLN A CA 1
ATOM 5318 C C . GLN A 1 684 ? 13.231 7.783 -5.958 1.00 96.00 684 GLN A C 1
ATOM 5320 O O . GLN A 1 684 ? 12.208 8.476 -5.973 1.00 96.00 684 GLN A O 1
ATOM 5325 N N . ALA A 1 685 ? 13.259 6.551 -6.471 1.00 95.81 685 ALA A N 1
ATOM 5326 C CA . ALA A 1 685 ? 12.091 5.900 -7.066 1.00 95.81 685 ALA A CA 1
ATOM 5327 C C . ALA A 1 685 ? 10.997 5.619 -6.018 1.00 95.81 685 ALA A C 1
ATOM 5329 O O . ALA A 1 685 ? 9.827 5.931 -6.250 1.00 95.81 685 ALA A O 1
ATOM 5330 N N . GLU A 1 686 ? 11.374 5.135 -4.834 1.00 96.31 686 GLU A N 1
ATOM 5331 C CA . GLU A 1 686 ? 10.478 4.933 -3.686 1.00 96.31 686 GLU A CA 1
ATOM 5332 C C . GLU A 1 686 ? 9.846 6.258 -3.226 1.00 96.31 686 GLU A C 1
ATOM 5334 O O . GLU A 1 686 ? 8.642 6.332 -2.954 1.00 96.31 686 GLU A O 1
ATOM 5339 N N . SER A 1 687 ? 10.610 7.358 -3.221 1.00 95.69 687 SER A N 1
ATOM 5340 C CA . SER A 1 687 ? 10.081 8.693 -2.900 1.00 95.69 687 SER A CA 1
ATOM 5341 C C . SER A 1 687 ? 8.971 9.163 -3.861 1.00 95.69 687 SER A C 1
ATOM 5343 O O . SER A 1 687 ? 8.129 9.977 -3.470 1.00 95.69 687 SER A O 1
ATOM 5345 N N . ALA A 1 688 ? 8.925 8.614 -5.081 1.00 96.06 688 ALA A N 1
ATOM 5346 C CA . ALA A 1 688 ? 7.940 8.925 -6.116 1.00 96.06 688 ALA A CA 1
ATOM 5347 C C . ALA A 1 688 ? 6.705 7.996 -6.128 1.00 96.06 688 ALA A C 1
ATOM 5349 O O . ALA A 1 688 ? 5.814 8.204 -6.957 1.00 96.06 688 ALA A O 1
ATOM 5350 N N . LEU A 1 689 ? 6.633 7.003 -5.231 1.00 97.06 689 LEU A N 1
ATOM 5351 C CA . LEU A 1 689 ? 5.438 6.179 -5.012 1.00 97.06 689 LEU A CA 1
ATOM 5352 C C . LEU A 1 689 ? 4.415 6.860 -4.072 1.00 97.06 689 LEU A C 1
ATOM 5354 O O . LEU A 1 689 ? 4.806 7.612 -3.169 1.00 97.06 689 LEU A O 1
ATOM 5358 N N . PRO A 1 690 ? 3.112 6.533 -4.195 1.00 96.69 690 PRO A N 1
ATOM 5359 C CA . PRO A 1 690 ? 2.118 6.765 -3.147 1.00 96.69 690 PRO A CA 1
ATOM 5360 C C . PRO A 1 690 ? 2.560 6.167 -1.803 1.00 96.69 690 PRO A C 1
ATOM 5362 O O . PRO A 1 690 ? 3.233 5.133 -1.759 1.00 96.69 690 PRO A O 1
ATOM 5365 N N . PHE A 1 691 ? 2.189 6.796 -0.679 1.00 96.00 691 PHE A N 1
ATOM 5366 C CA . PHE A 1 691 ? 2.754 6.403 0.622 1.00 96.00 691 PHE A CA 1
ATOM 5367 C C . PHE A 1 691 ? 2.432 4.941 0.992 1.00 96.00 691 PHE A C 1
ATOM 5369 O O . PHE A 1 691 ? 3.259 4.288 1.629 1.00 96.00 691 PHE A O 1
ATOM 5376 N N . TYR A 1 692 ? 1.248 4.445 0.612 1.00 96.50 692 TYR A N 1
ATOM 5377 C CA . TYR A 1 692 ? 0.790 3.103 0.968 1.00 96.50 692 TYR A CA 1
ATOM 5378 C C . TYR A 1 692 ? 1.627 2.016 0.279 1.00 96.50 692 TYR A C 1
ATOM 5380 O O . TYR A 1 692 ? 1.865 0.963 0.866 1.00 96.50 692 TYR A O 1
ATOM 5388 N N . LEU A 1 693 ? 2.182 2.314 -0.903 1.00 96.81 693 LEU A N 1
ATOM 5389 C CA . LEU A 1 693 ? 3.082 1.413 -1.624 1.00 96.81 693 LEU A CA 1
ATOM 5390 C C . LEU A 1 693 ? 4.500 1.407 -1.055 1.00 96.81 693 LEU A C 1
ATOM 5392 O O . LEU A 1 693 ? 5.092 0.334 -0.970 1.00 96.81 693 LEU A O 1
ATOM 5396 N N . ARG A 1 694 ? 5.015 2.560 -0.595 1.00 96.12 694 ARG A N 1
ATOM 5397 C CA . ARG A 1 694 ? 6.279 2.605 0.166 1.00 96.12 694 ARG A CA 1
ATOM 5398 C C . ARG A 1 694 ? 6.211 1.686 1.384 1.00 96.12 694 ARG A C 1
ATOM 5400 O O . ARG A 1 694 ? 7.044 0.802 1.540 1.00 96.12 694 ARG A O 1
ATOM 5407 N N . GLN A 1 695 ? 5.151 1.836 2.178 1.00 93.88 695 GLN A N 1
ATOM 5408 C CA . GLN A 1 695 ? 4.956 1.050 3.393 1.00 93.88 695 GLN A CA 1
ATOM 5409 C C . GLN A 1 695 ? 4.829 -0.459 3.099 1.00 93.88 695 GLN A C 1
ATOM 5411 O O . GLN A 1 695 ? 5.379 -1.271 3.836 1.00 93.88 695 GLN A O 1
ATOM 5416 N N . ALA A 1 696 ? 4.201 -0.844 1.981 1.00 89.56 696 ALA A N 1
ATOM 5417 C CA . ALA A 1 696 ? 4.180 -2.236 1.523 1.00 89.56 696 ALA A CA 1
ATOM 5418 C C . ALA A 1 696 ? 5.559 -2.747 1.037 1.00 89.56 696 ALA A C 1
ATOM 5420 O O . ALA A 1 696 ? 5.893 -3.913 1.250 1.00 89.56 696 ALA A O 1
ATOM 5421 N N . SER A 1 697 ? 6.384 -1.900 0.402 1.00 89.69 697 SER A N 1
ATOM 5422 C CA . SER A 1 697 ? 7.750 -2.266 -0.024 1.00 89.69 697 SER A CA 1
ATOM 5423 C C . SER A 1 697 ? 8.770 -2.360 1.118 1.00 89.69 697 SER A C 1
ATOM 5425 O O . SER A 1 697 ? 9.813 -2.998 0.932 1.00 89.69 697 SER A O 1
ATOM 5427 N N . ASP A 1 698 ? 8.469 -1.760 2.275 1.00 87.75 698 ASP A N 1
ATOM 5428 C CA . ASP A 1 698 ? 9.250 -1.893 3.509 1.00 87.75 698 ASP A CA 1
ATOM 5429 C C . ASP A 1 698 ? 9.022 -3.279 4.142 1.00 87.75 698 ASP A C 1
ATOM 5431 O O . ASP A 1 698 ? 9.979 -3.999 4.433 1.00 87.75 698 ASP A O 1
ATOM 5435 N N . GLY A 1 699 ? 7.754 -3.689 4.294 1.00 78.00 699 GLY A N 1
ATOM 5436 C CA . GLY A 1 699 ? 7.372 -4.951 4.944 1.00 78.00 699 GLY A CA 1
ATOM 5437 C C . GLY A 1 699 ? 7.896 -6.207 4.235 1.00 78.00 699 GLY A C 1
ATOM 5438 O O . GLY A 1 699 ? 8.400 -7.121 4.891 1.00 78.00 699 GLY A O 1
ATOM 5439 N N . GLN A 1 700 ? 7.871 -6.240 2.896 1.00 71.00 700 GLN A N 1
ATOM 5440 C CA . GLN A 1 700 ? 8.388 -7.383 2.120 1.00 71.00 700 GLN A CA 1
ATOM 5441 C C . GLN A 1 700 ? 9.882 -7.665 2.365 1.00 71.00 700 GLN A C 1
ATOM 5443 O O . GLN A 1 700 ? 10.301 -8.823 2.319 1.00 71.00 700 GLN A O 1
ATOM 5448 N N . SER A 1 701 ? 10.668 -6.629 2.684 1.00 55.94 701 SER A N 1
ATOM 5449 C CA . SER A 1 701 ? 12.117 -6.718 2.932 1.00 55.94 701 SER A CA 1
ATOM 5450 C C . SER A 1 701 ? 12.483 -7.611 4.131 1.00 55.94 701 SER A C 1
ATOM 5452 O O . SER A 1 701 ? 13.617 -8.068 4.244 1.00 55.94 701 SER A O 1
ATOM 5454 N N . LEU A 1 702 ? 11.524 -7.875 5.029 1.00 38.03 702 LEU A N 1
ATOM 5455 C CA . LEU A 1 702 ? 11.722 -8.662 6.251 1.00 38.03 702 LEU A CA 1
ATOM 5456 C C . LEU A 1 702 ? 11.207 -10.107 6.158 1.00 38.03 702 LEU A C 1
ATOM 5458 O O . LEU A 1 702 ? 11.460 -10.889 7.072 1.00 38.03 702 LEU A O 1
ATOM 5462 N N . GLY A 1 703 ? 10.459 -10.455 5.104 1.00 42.31 703 GLY A N 1
ATOM 5463 C CA . GLY A 1 703 ? 9.747 -11.738 5.014 1.00 42.31 703 GLY A CA 1
ATOM 5464 C C . GLY A 1 703 ? 10.096 -12.609 3.809 1.00 42.31 703 GLY A C 1
ATOM 5465 O O . GLY A 1 703 ? 9.873 -13.815 3.868 1.00 42.31 703 GLY A O 1
ATOM 5466 N N . HIS A 1 704 ? 10.631 -12.037 2.724 1.00 40.12 704 HIS A N 1
ATOM 5467 C CA . HIS A 1 704 ? 10.800 -12.759 1.460 1.00 40.12 704 HIS A CA 1
ATOM 5468 C C . HIS A 1 704 ? 12.273 -13.009 1.095 1.00 40.12 704 HIS A C 1
ATOM 5470 O O . HIS A 1 704 ? 12.779 -12.532 0.078 1.00 40.12 704 HIS A O 1
ATOM 5476 N N . GLU A 1 705 ? 12.959 -13.833 1.894 1.00 36.41 705 GLU A N 1
ATOM 5477 C CA . GLU A 1 705 ? 14.107 -14.578 1.364 1.00 36.41 705 GLU A CA 1
ATOM 5478 C C . GLU A 1 705 ? 13.593 -15.490 0.240 1.00 36.41 705 GLU A C 1
ATOM 5480 O O . GLU A 1 705 ? 12.842 -16.438 0.477 1.00 36.41 705 GLU A O 1
ATOM 5485 N N . SER A 1 706 ? 13.931 -15.165 -1.011 1.00 37.28 706 SER A N 1
ATOM 5486 C CA . SER A 1 706 ? 13.493 -15.965 -2.155 1.00 37.28 706 SER A CA 1
ATOM 5487 C C . SER A 1 706 ? 14.160 -17.348 -2.108 1.00 37.28 706 SER A C 1
ATOM 5489 O O . SER A 1 706 ? 15.393 -17.418 -2.038 1.00 37.28 706 SER A O 1
ATOM 5491 N N . PRO A 1 707 ? 13.398 -18.459 -2.187 1.00 33.38 707 PRO A N 1
ATOM 5492 C CA . PRO A 1 707 ? 13.947 -19.810 -2.041 1.00 33.38 707 PRO A CA 1
ATOM 5493 C C . PRO A 1 707 ? 14.948 -20.187 -3.147 1.00 33.38 707 PRO A C 1
ATOM 5495 O O . PRO A 1 707 ? 15.722 -21.125 -2.977 1.00 33.38 707 PRO A O 1
ATOM 5498 N N . ALA A 1 708 ? 14.994 -19.428 -4.247 1.00 38.72 708 ALA A N 1
ATOM 5499 C CA . ALA A 1 708 ? 15.988 -19.571 -5.311 1.00 38.72 708 ALA A CA 1
ATOM 5500 C C . ALA A 1 708 ? 17.432 -19.215 -4.886 1.00 38.72 708 ALA A C 1
ATOM 5502 O O . ALA A 1 708 ? 18.365 -19.499 -5.636 1.00 38.72 708 ALA A O 1
ATOM 5503 N N . SER A 1 709 ? 17.627 -18.599 -3.713 1.00 36.66 709 SER A N 1
ATOM 5504 C CA . SER A 1 709 ? 18.938 -18.142 -3.223 1.00 36.66 709 SER A CA 1
ATOM 5505 C C . SER A 1 709 ? 19.641 -19.109 -2.263 1.00 36.66 709 SER A C 1
ATOM 5507 O O . SER A 1 709 ? 20.733 -18.788 -1.791 1.00 36.66 709 SER A O 1
ATOM 5509 N N . GLN A 1 710 ? 19.079 -20.289 -1.970 1.00 31.56 710 GLN A N 1
ATOM 5510 C CA . GLN A 1 710 ? 19.859 -21.333 -1.297 1.00 31.56 710 GLN A CA 1
ATOM 5511 C C . GLN A 1 710 ? 20.963 -21.823 -2.252 1.00 31.56 710 GLN A C 1
ATOM 5513 O O . GLN A 1 710 ? 20.639 -22.326 -3.332 1.00 31.56 710 GLN A O 1
ATOM 5518 N N . PRO A 1 711 ? 22.261 -21.698 -1.905 1.00 35.72 711 PRO A N 1
ATOM 5519 C CA . PRO A 1 711 ? 23.318 -22.252 -2.738 1.00 35.72 711 PRO A CA 1
ATOM 5520 C C . PRO A 1 711 ? 23.138 -23.769 -2.785 1.00 35.72 711 PRO A C 1
ATOM 5522 O O . PRO A 1 711 ? 23.037 -24.409 -1.737 1.00 35.72 711 PRO A O 1
ATOM 5525 N N . ALA A 1 712 ? 23.076 -24.333 -3.995 1.00 38.38 712 ALA A N 1
ATOM 5526 C CA . ALA A 1 712 ? 22.878 -25.765 -4.194 1.00 38.38 712 ALA A CA 1
ATOM 5527 C C . ALA A 1 712 ? 23.893 -26.546 -3.349 1.00 38.38 712 ALA A C 1
ATOM 5529 O O . ALA A 1 712 ? 25.101 -26.397 -3.543 1.00 38.38 712 ALA A O 1
ATOM 5530 N N . ALA A 1 713 ? 23.392 -27.323 -2.384 1.00 39.94 713 ALA A N 1
ATOM 5531 C CA . ALA A 1 713 ? 24.225 -27.997 -1.401 1.00 39.94 713 ALA A CA 1
ATOM 5532 C C . ALA A 1 713 ? 25.207 -28.926 -2.120 1.00 39.94 713 ALA A C 1
ATOM 5534 O O . ALA A 1 713 ? 24.804 -29.922 -2.722 1.00 39.94 713 ALA A O 1
ATOM 5535 N N . THR A 1 714 ? 26.493 -28.573 -2.093 1.00 39.88 714 THR A N 1
ATOM 5536 C CA . THR A 1 714 ? 27.551 -29.372 -2.706 1.00 39.88 714 THR A CA 1
ATOM 5537 C C . THR A 1 714 ? 27.567 -30.743 -2.050 1.00 39.88 714 THR A C 1
ATOM 5539 O O . THR A 1 714 ? 27.705 -30.845 -0.832 1.00 39.88 714 THR A O 1
ATOM 5542 N N . ASP A 1 715 ? 27.410 -31.782 -2.869 1.00 42.47 715 ASP A N 1
ATOM 5543 C CA . ASP A 1 715 ? 27.264 -33.169 -2.433 1.00 42.47 715 ASP A CA 1
ATOM 5544 C C . ASP A 1 715 ? 28.534 -33.657 -1.712 1.00 42.47 715 ASP A C 1
ATOM 5546 O O . ASP A 1 715 ? 29.502 -34.107 -2.323 1.00 42.47 715 ASP A O 1
ATOM 5550 N N . ALA A 1 716 ? 28.546 -33.507 -0.387 1.00 45.31 716 ALA A N 1
ATOM 5551 C CA . ALA A 1 716 ? 29.679 -33.801 0.487 1.00 45.31 716 ALA A CA 1
ATOM 5552 C C . ALA A 1 716 ? 29.724 -35.283 0.915 1.00 45.31 716 ALA A C 1
ATOM 5554 O O . ALA A 1 716 ? 30.112 -35.609 2.039 1.00 45.31 716 ALA A O 1
ATOM 5555 N N . SER A 1 717 ? 29.319 -36.188 0.021 1.00 48.00 717 SER A N 1
ATOM 5556 C CA . SER A 1 717 ? 29.139 -37.621 0.288 1.00 48.00 717 SER A CA 1
ATOM 5557 C C . SER A 1 717 ? 30.427 -38.454 0.171 1.00 48.00 717 SER A C 1
ATOM 5559 O O . SER A 1 717 ? 30.409 -39.553 -0.379 1.00 48.00 717 SER A O 1
ATOM 5561 N N . GLU A 1 718 ? 31.554 -37.975 0.714 1.00 42.06 718 GLU A N 1
ATOM 5562 C CA . GLU A 1 718 ? 32.785 -38.781 0.809 1.00 42.06 718 GLU A CA 1
ATOM 5563 C C . GLU A 1 718 ? 33.584 -38.507 2.102 1.00 42.06 718 GLU A C 1
ATOM 5565 O O . GLU A 1 718 ? 34.634 -37.864 2.112 1.00 42.06 718 GLU A O 1
ATOM 5570 N N . ILE A 1 719 ? 33.079 -39.030 3.227 1.00 47.22 719 ILE A N 1
ATOM 5571 C CA . ILE A 1 719 ? 33.829 -39.158 4.489 1.00 47.22 719 ILE A CA 1
ATOM 5572 C C . ILE A 1 719 ? 34.259 -40.629 4.641 1.00 47.22 719 ILE A C 1
ATOM 5574 O O . ILE A 1 719 ? 33.387 -41.498 4.712 1.00 47.22 719 ILE A O 1
ATOM 5578 N N . PRO A 1 720 ? 35.568 -40.946 4.713 1.00 48.94 720 PRO A N 1
ATOM 5579 C CA . PRO A 1 720 ? 36.028 -42.323 4.883 1.00 48.94 720 PRO A CA 1
ATOM 5580 C C . PRO A 1 720 ? 35.601 -42.931 6.224 1.00 48.94 720 PRO A C 1
ATOM 5582 O O . PRO A 1 720 ? 35.733 -42.305 7.277 1.00 48.94 720 PRO A O 1
ATOM 5585 N N . LEU A 1 721 ? 35.157 -44.190 6.190 1.00 46.78 721 LEU A N 1
ATOM 5586 C CA . LEU A 1 721 ? 34.905 -44.988 7.390 1.00 46.78 721 LEU A CA 1
ATOM 5587 C C . LEU A 1 721 ? 36.198 -45.153 8.209 1.00 46.78 721 LEU A C 1
ATOM 5589 O O . LEU A 1 721 ? 37.238 -45.521 7.664 1.00 46.78 721 LEU A O 1
ATOM 5593 N N . LEU A 1 722 ? 36.107 -44.954 9.524 1.00 40.75 722 LEU A N 1
ATOM 5594 C CA . LEU A 1 722 ? 37.165 -45.267 10.487 1.00 40.75 722 LEU A CA 1
ATOM 5595 C C . LEU A 1 722 ? 36.591 -46.176 11.581 1.00 40.75 722 LEU A C 1
ATOM 5597 O O . LEU A 1 722 ? 35.501 -45.932 12.097 1.00 40.75 722 LEU A O 1
ATOM 5601 N N . GLU A 1 723 ? 37.298 -47.265 11.876 1.00 44.66 723 GLU A N 1
ATOM 5602 C CA . GLU A 1 723 ? 36.783 -48.376 12.683 1.00 44.66 723 GLU A CA 1
ATOM 5603 C C . GLU A 1 723 ? 36.709 -48.046 14.189 1.00 44.66 723 GLU A C 1
ATOM 5605 O O . GLU A 1 723 ? 37.612 -47.396 14.726 1.00 44.66 723 GLU A O 1
ATOM 5610 N N . PRO A 1 724 ? 35.685 -48.537 14.916 1.00 50.69 724 PRO A N 1
ATOM 5611 C CA . PRO A 1 724 ? 35.621 -48.413 16.368 1.00 50.69 724 PRO A CA 1
ATOM 5612 C C . PRO A 1 724 ? 36.542 -49.439 17.049 1.00 50.69 724 PRO A C 1
ATOM 5614 O O . PRO A 1 724 ? 36.233 -50.629 17.117 1.00 50.69 724 PRO A O 1
ATOM 5617 N N . ALA A 1 725 ? 37.664 -48.974 17.602 1.00 45.50 725 ALA A N 1
ATOM 5618 C CA . ALA A 1 725 ? 38.518 -49.790 18.464 1.00 45.50 725 ALA A CA 1
ATOM 5619 C C . ALA A 1 725 ? 37.854 -50.057 19.833 1.00 45.50 725 ALA A C 1
ATOM 5621 O O . ALA A 1 725 ? 37.175 -49.197 20.394 1.00 45.50 725 ALA A O 1
ATOM 5622 N N . THR A 1 726 ? 38.059 -51.258 20.375 1.00 49.06 726 THR A N 1
ATOM 5623 C CA . THR A 1 726 ? 37.411 -51.751 21.602 1.00 49.06 726 THR A CA 1
ATOM 5624 C C . THR A 1 726 ? 38.292 -51.640 22.849 1.00 49.06 726 THR A C 1
ATOM 5626 O O . THR A 1 726 ? 39.493 -51.886 22.753 1.00 49.06 726 THR A O 1
ATOM 5629 N N . ALA A 1 727 ? 37.642 -51.489 24.014 1.00 44.78 727 ALA A N 1
ATOM 5630 C CA . ALA A 1 727 ? 38.193 -51.659 25.372 1.00 44.78 727 ALA A CA 1
ATOM 5631 C C . ALA A 1 727 ? 39.115 -50.507 25.883 1.00 44.78 727 ALA A C 1
ATOM 5633 O O . ALA A 1 727 ? 39.656 -49.746 25.088 1.00 44.78 727 ALA A O 1
ATOM 5634 N N . ASP A 1 728 ? 39.298 -50.278 27.195 1.00 35.53 728 ASP A N 1
ATOM 5635 C CA . ASP A 1 728 ? 38.797 -51.051 28.347 1.00 35.53 728 ASP A CA 1
ATOM 5636 C C . ASP A 1 728 ? 38.529 -50.226 29.637 1.00 35.53 728 ASP A C 1
ATOM 5638 O O . ASP A 1 728 ? 38.929 -49.071 29.773 1.00 35.53 728 ASP A O 1
ATOM 5642 N N . GLU A 1 729 ? 37.836 -50.887 30.565 1.00 43.94 729 GLU A N 1
ATOM 5643 C CA . GLU A 1 729 ? 37.622 -50.677 32.011 1.00 43.94 729 GLU A CA 1
ATOM 5644 C C . GLU A 1 729 ? 38.449 -49.610 32.792 1.00 43.94 729 GLU A C 1
ATOM 5646 O O . GLU A 1 729 ? 39.671 -49.702 32.900 1.00 43.94 729 GLU A O 1
ATOM 5651 N N . SER A 1 730 ? 37.775 -48.677 33.505 1.00 39.78 730 SER A N 1
ATOM 5652 C CA . SER A 1 730 ? 37.891 -48.522 34.988 1.00 39.78 730 SER A CA 1
ATOM 5653 C C . SER A 1 730 ? 37.091 -47.354 35.636 1.00 39.78 730 SER A C 1
ATOM 5655 O O . SER A 1 730 ? 36.887 -46.279 35.081 1.00 39.78 730 SER A O 1
ATOM 5657 N N . THR A 1 731 ? 36.623 -47.620 36.861 1.00 42.09 731 THR A N 1
ATOM 5658 C CA . THR A 1 731 ? 35.783 -46.848 37.822 1.00 42.09 731 THR A CA 1
ATOM 5659 C C . THR A 1 731 ? 36.565 -45.934 38.809 1.00 42.09 731 THR A C 1
ATOM 5661 O O . THR A 1 731 ? 37.787 -46.073 38.835 1.00 42.09 731 THR A O 1
ATOM 5664 N N . PRO A 1 732 ? 35.955 -45.166 39.772 1.00 55.22 732 PRO A N 1
ATOM 5665 C CA . PRO A 1 732 ? 34.556 -44.686 39.977 1.00 55.22 732 PRO A CA 1
ATOM 5666 C C . PRO A 1 732 ? 34.419 -43.219 40.545 1.00 55.22 732 PRO A C 1
ATOM 5668 O O . PRO A 1 732 ? 35.392 -42.485 40.649 1.00 55.22 732 PRO A O 1
ATOM 5671 N N . LEU A 1 733 ? 33.213 -42.876 41.056 1.00 35.81 733 LEU A N 1
ATOM 5672 C CA . LEU A 1 733 ? 32.875 -41.893 42.127 1.00 35.81 733 LEU A CA 1
ATOM 5673 C C . LEU A 1 733 ? 32.951 -40.372 41.841 1.00 35.81 733 LEU A C 1
ATOM 5675 O O . LEU A 1 733 ? 34.027 -39.788 41.848 1.00 35.81 733 LEU A O 1
ATOM 5679 N N . SER A 1 734 ? 31.793 -39.683 41.875 1.00 33.69 734 SER A N 1
ATOM 5680 C CA . SER A 1 734 ? 31.351 -38.878 43.047 1.00 33.69 734 SER A CA 1
ATOM 5681 C C . SER A 1 734 ? 30.092 -38.016 42.775 1.00 33.69 734 SER A C 1
ATOM 5683 O O . SER A 1 734 ? 29.945 -37.459 41.695 1.00 33.69 734 SER A O 1
ATOM 5685 N N . GLY A 1 735 ? 29.244 -37.821 43.797 1.00 31.73 735 GLY A N 1
ATOM 5686 C CA . GLY A 1 735 ? 28.591 -36.521 44.041 1.00 31.73 735 GLY A CA 1
ATOM 5687 C C . GLY A 1 735 ? 27.283 -36.152 43.320 1.00 31.73 735 GLY A C 1
ATOM 5688 O O . GLY A 1 735 ? 27.257 -35.191 42.560 1.00 31.73 735 GLY A O 1
ATOM 5689 N N . SER A 1 736 ? 26.155 -36.766 43.695 1.00 39.50 736 SER A N 1
ATOM 5690 C CA . SER A 1 736 ? 24.874 -36.027 43.714 1.00 39.50 736 SER A CA 1
ATOM 5691 C C . SER A 1 736 ? 24.807 -35.125 44.957 1.00 39.50 736 SER A C 1
ATOM 5693 O O . SER A 1 736 ? 25.397 -35.457 45.988 1.00 39.50 736 SER A O 1
ATOM 5695 N N . PRO A 1 737 ? 24.011 -34.045 44.918 1.00 48.22 737 PRO A N 1
ATOM 5696 C CA . PRO A 1 737 ? 22.889 -34.009 45.857 1.00 48.22 737 PRO A CA 1
ATOM 5697 C C . PRO A 1 737 ? 21.554 -33.656 45.188 1.00 48.22 737 PRO A C 1
ATOM 5699 O O . PRO A 1 737 ? 21.488 -32.911 44.216 1.00 48.22 737 PRO A O 1
ATOM 5702 N N . ASN A 1 738 ? 20.476 -34.183 45.764 1.00 42.38 738 ASN A N 1
ATOM 5703 C CA . ASN A 1 738 ? 19.094 -33.884 45.407 1.00 42.38 738 ASN A CA 1
ATOM 5704 C C . ASN A 1 738 ? 18.477 -33.063 46.551 1.00 42.38 738 ASN A C 1
ATOM 5706 O O . ASN A 1 738 ? 18.503 -33.523 47.693 1.00 42.38 738 ASN A O 1
ATOM 5710 N N . ILE A 1 739 ? 17.949 -31.869 46.269 1.00 35.59 739 ILE A N 1
ATOM 5711 C CA . ILE A 1 739 ? 17.212 -31.052 47.246 1.00 35.59 739 ILE A CA 1
ATOM 5712 C C . ILE A 1 739 ? 15.928 -30.548 46.592 1.00 35.59 739 ILE A C 1
ATOM 5714 O O . ILE A 1 739 ? 15.960 -29.760 45.651 1.00 35.59 739 ILE A O 1
ATOM 5718 N N . ALA A 1 740 ? 14.797 -30.986 47.138 1.00 36.31 740 ALA A N 1
ATOM 5719 C CA . ALA A 1 740 ? 13.481 -30.445 46.839 1.00 36.31 740 ALA A CA 1
ATOM 5720 C C . ALA A 1 740 ? 13.045 -29.463 47.938 1.00 36.31 740 ALA A C 1
ATOM 5722 O O . ALA A 1 740 ? 13.398 -29.639 49.103 1.00 36.31 740 ALA A O 1
ATOM 5723 N N . GLY A 1 741 ? 12.196 -28.499 47.572 1.00 31.64 741 GLY A N 1
ATOM 5724 C CA . GLY A 1 741 ? 11.361 -27.758 48.520 1.00 31.64 741 GLY A CA 1
ATOM 5725 C C . GLY A 1 741 ? 11.867 -26.376 48.939 1.00 31.64 741 GLY A C 1
ATOM 5726 O O . GLY A 1 741 ? 12.508 -26.229 49.973 1.00 31.64 741 GLY A O 1
ATOM 5727 N N . VAL A 1 742 ? 11.418 -25.347 48.216 1.00 30.62 742 VAL A N 1
ATOM 5728 C CA . VAL A 1 742 ? 11.081 -24.043 48.808 1.00 30.62 742 VAL A CA 1
ATOM 5729 C C . VAL A 1 742 ? 9.710 -23.640 48.269 1.00 30.62 742 VAL A C 1
ATOM 5731 O O . VAL A 1 742 ? 9.532 -23.493 47.063 1.00 30.62 742 VAL A O 1
ATOM 5734 N N . LEU A 1 743 ? 8.737 -23.487 49.165 1.00 31.38 743 LEU A N 1
ATOM 5735 C CA . LEU A 1 743 ? 7.403 -22.964 48.879 1.00 31.38 743 LEU A CA 1
ATOM 5736 C C . LEU A 1 743 ? 6.972 -22.103 50.075 1.00 31.38 743 LEU A C 1
ATOM 5738 O O . LEU A 1 743 ? 7.290 -22.453 51.208 1.00 31.38 743 LEU A O 1
ATOM 5742 N N . ALA A 1 744 ? 6.226 -21.031 49.795 1.00 31.20 744 ALA A N 1
ATOM 5743 C CA . ALA A 1 744 ? 5.711 -20.025 50.733 1.00 31.20 744 ALA A CA 1
ATOM 5744 C C . ALA A 1 744 ? 6.755 -19.180 51.504 1.00 31.20 744 ALA A C 1
ATOM 5746 O O . ALA A 1 744 ? 7.545 -19.698 52.286 1.00 31.20 744 ALA A O 1
ATOM 5747 N N . ALA A 1 745 ? 6.672 -17.848 51.340 1.00 30.98 745 ALA A N 1
ATOM 5748 C CA . ALA A 1 745 ? 6.314 -16.895 52.412 1.00 30.98 745 ALA A CA 1
ATOM 5749 C C . ALA A 1 745 ? 6.894 -15.475 52.193 1.00 30.98 745 ALA A C 1
ATOM 5751 O O . ALA A 1 745 ? 7.905 -15.122 52.793 1.00 30.98 745 ALA A O 1
ATOM 5752 N N . VAL A 1 746 ? 6.200 -14.626 51.420 1.00 30.72 746 VAL A N 1
ATOM 5753 C CA . VAL A 1 746 ? 6.170 -13.167 51.662 1.00 30.72 746 VAL A CA 1
ATOM 5754 C C . VAL A 1 746 ? 4.761 -12.651 51.365 1.00 30.72 746 VAL A C 1
ATOM 5756 O O . VAL A 1 746 ? 4.347 -12.585 50.212 1.00 30.72 746 VAL A O 1
ATOM 5759 N N . GLU A 1 747 ? 4.045 -12.261 52.414 1.00 32.56 747 GLU A N 1
ATOM 5760 C CA . GLU A 1 747 ? 2.829 -11.445 52.365 1.00 32.56 747 GLU A CA 1
ATOM 5761 C C . GLU A 1 747 ? 2.919 -10.428 53.525 1.00 32.56 747 GLU A C 1
ATOM 5763 O O . GLU A 1 747 ? 3.655 -10.664 54.484 1.00 32.56 747 GLU A O 1
ATOM 5768 N N . LEU A 1 748 ? 2.176 -9.317 53.448 1.00 32.44 748 LEU A N 1
ATOM 5769 C CA . LEU A 1 748 ? 2.009 -8.289 54.496 1.00 32.44 748 LEU A CA 1
ATOM 5770 C C . LEU A 1 748 ? 3.241 -7.441 54.905 1.00 32.44 748 LEU A C 1
ATOM 5772 O O . LEU A 1 748 ? 3.861 -7.652 55.944 1.00 32.44 748 LEU A O 1
ATOM 5776 N N . ALA A 1 749 ? 3.437 -6.331 54.184 1.00 38.28 749 ALA A N 1
ATOM 5777 C CA . ALA A 1 749 ? 3.785 -5.020 54.760 1.00 38.28 749 ALA A CA 1
ATOM 5778 C C . ALA A 1 749 ? 3.260 -3.921 53.801 1.00 38.28 749 ALA A C 1
ATOM 5780 O O . ALA A 1 749 ? 3.807 -3.744 52.721 1.00 38.28 749 ALA A O 1
ATOM 5781 N N . SER A 1 750 ? 2.071 -3.339 53.988 1.00 38.59 750 SER A N 1
ATOM 5782 C CA . SER A 1 750 ? 1.624 -2.429 55.064 1.00 38.59 750 SER A CA 1
ATOM 5783 C C . SER A 1 750 ? 2.120 -0.982 54.914 1.00 38.59 750 SER A C 1
ATOM 5785 O O . SER A 1 750 ? 3.213 -0.655 55.359 1.00 38.59 750 SER A O 1
ATOM 5787 N N . LEU A 1 751 ? 1.233 -0.138 54.373 1.00 37.69 751 LEU A N 1
ATOM 5788 C CA . LEU A 1 751 ? 0.918 1.241 54.796 1.00 37.69 751 LEU A CA 1
ATOM 5789 C C . LEU A 1 751 ? 2.025 2.100 55.446 1.00 37.69 751 LEU A C 1
ATOM 5791 O O . LEU A 1 751 ? 2.347 1.922 56.622 1.00 37.69 751 LEU A O 1
ATOM 5795 N N . ASN A 1 752 ? 2.430 3.148 54.723 1.00 42.59 752 ASN A N 1
ATOM 5796 C CA . ASN A 1 752 ? 2.538 4.537 55.203 1.00 42.59 752 ASN A CA 1
ATOM 5797 C C . ASN A 1 752 ? 2.426 5.499 54.009 1.00 42.59 752 ASN A C 1
ATOM 5799 O O . ASN A 1 752 ? 2.794 5.063 52.895 1.00 42.59 752 ASN A O 1
#

Organism: NCBI:txid2528016

Foldseek 3Di:
DDDPPDPDLAQDPVLCVLLVHDPPDQALVSLVVSLCVNLVVLVVCCVVPNDVVSVVSNVSSVVSSVLSLPLVNDPDPVSSCSSVVCVPPPDPPPPPDPPDPPPPDDDDDDDDDDDDDDDDDDDDDDDDDDDDPPPDPDPVVVVVVVVVVVVPDDDPPDDDDPVVVVVVVVVVVPPPVVVVVVVVVVVVVVVVVVVPPPDDPDDDDDDDDDDDDDDDDDDDDDDDDDDDDDDDDDDDDDDDDDDDDDDDDDDDDDDDDDDDDDDDDDDDDDDDDDDDDDDDDDDDDDDDDDDDDDDDDDDDDDDDDDDDDDDDDDDDDDDDDDDDDDDDDDDDDDDDDDDDDDDDDDDPDDDDPPPDDDDDDPDDDDDDDDDDDDDDPDDDDDDDPPPPPPPDPPPAAEQDDPVLLVVLLVVLCVVPVCQLPQDDLVCLVVSLVVLVVVLVVDDLLDSNNLSSLLSSLLSCLQHHALVVSLVSQVSRVVRYVDDSLVSSLVSLLSNLSRQPDLSSLVSSLLRLLLSLLVCQLVVVLVSNVSSLVSSCVSCVVSVPPLSNVSSVLSVVLSVVLVVLCVLVVVDPPVCCVVDDLASLLSQLCNNQQRNVVNVRRLVSVLSHPPPLSVVLSVLVVVDDPPDALVSLLVSLVSLQVVLVVDDGSNSQSSLLVSLVSLVVSLVRDPDPVVNVVSVVVSVVSLVVHDPSSNSVVVSCVVPDPDPVPDDDPDPPPDDDDDDDDDDDDDDDDDDDDDDDDDDDDDDDDDDD

Secondary structure (DSSP, 8-state):
----S---SS--HHHHHHHT--TT---HHHHHHHHHHHHHHHHHHHHHS--HHHHHHHHHHHHHHHHHH-GGG-SSHHHHHHHHGGGTTS-TTGGG------------------------------------S------THHHHHHHHHHTTSSSTTS---THHHHHHHHHHHTTSHHHHHHHHHHHHHHHHHHHT-----------PPPPPPP--------------------------------------------------PPP------------------------------------------------------------PPPPP---PPPP---------PPPPTTS----------------------------------------PBPPPPHHHHHHHHHHHHHH-TTTTS---TTTHHHHHHHHHHHHTTS-TT-HHHHHHHHHHHHHHTTTS-HHHHHHHHTTSTTTBS--HHHHHHHHHHHHGGG--SHHHHHHHHHHHHHHHHHHHHTT-HHHHHHHHHHHHHHHHHTT-HHHHHHHHHHHHHHHHHHHHHHHHTTS-TT-GGGS-HHHHHHHHHIIIIIS--HHHHHHHHTT-SSHHHHHHHHHHHT--TTS-HHHHHHHHHHHHHHHTTS-HHHHHHHHHHHHHHHHHHHHT---HHHHHHHHHHHHHHHHTS-HHHHHHHHHGGGT---GGGSPP------PPP-------------------------------

pLDDT: mean 70.71, std 28.15, range [28.22, 98.56]